Protein 5FC2 (pdb70)

B-factor: mean 27.81, std 15.63, range [8.51, 112.0]

Sequence (489 aa):
DKIEVGRLDLHRIQRDYIDLVPKHWHVISLSLSDGGHDLCITRLQAGQAPFVLRLPLERASSRVFDFHTGRAELLEIIKEINRTCHDSRDMAAKGEREKWWAEREALDQRLKELLMNIEHVWLGGFRGVFSQHGRRPELLEKFRAMFEGVLDKHLPSRRTKVVLDGNVLELFIGLGDATKSGADFDEELTDLLYFVVDILQFHGERNAYDEIDFDSMVVETMDALMAYHAEANAAPESDSHAHTILVLDKQLHVFPWESLPCLQGLAVSRIPSLACLRKLLLDRRRSSSEDPRSAGHHAPLSGGTYILNPSSDLLSTQKTFESLFSTHLHSPNSWTRIISRPPTEPEFLSALTHSPILLYFGHGSGAQYIRSRNIRHLDHCRATVLLMGCSSAALPSGPVWNYMLAGAPAVVGTLWDVTDRDIDRFAGGVLEGWGVLPEGCMGKKAGRNGLSLVQAVAKARDRCRFRYVTAAAAVVYGIPVYVDVDGKS

InterPro domains:
  IPR005314 Peptidase C50, separase [PTHR12792] (1136-2215)
  IPR030397 SEPARIN core domain [PS51700] (2021-2121)

Organism: Chaetomium thermophilum (strain DSM 1495 / CBS 144.50 / IMI 039719) (NCBI:txid759272)

Radius of gyration: 23.94 Å; Cα contacts (8 Å, |Δi|>4): 973; chains: 2; bounding box: 62×52×63 Å

Secondary structure (DSSP, 8-state):
---PPB-/-HHHHHHHHTGGGS-TTEEEEEEEE-TTS-EEEEEEE-TTSPPEEEEEETTTTTT----HHHHHHHHHHHHHHHHHHHHTHHHH-SSSHHHHHHHHHHHHHHHHHHHHHHIIIIIIGGGGGGG--PPP-HHHHHHHHHHHHHHHHHH-GGG--PPPPPHHHHHHHHTT--TTSTT---HHHHHHHHHHHHHHHHHTT----GGG--HHHHHHHHHHHHHHHHHHHTTS-------EEEEEE-GGGTTS-GGGSGGGTTS-EEE-S-HHHHHHHHHTPPPP----GGGGSEEEESTT-EEEE-TTS--HHHHHHHHHHHIIIIIHHH--EEEESSPPPHHHHHHHHHH-SEEEEESSTTSTTTS-HHHHHH-S----EEEEESTTTT----SHHHHHHHHT-SEEEEESS--BHHHHHHHHHHHHHHHTSS-TTS-----------HHHHHHHHGGGSS-TTTTGGGEEEEE--EEEETT---

GO terms:
  GO:0005515 protein binding (F, IPI)

Solvent-accessible surface area: 21264 Å² total

Nearest PDB structures (foldseek):
  5fc2-assembly1_B  TM=1.002E+00  e=4.567E-97  Thermochaetoides thermophila DSM 1495
  5fc3-assembly1_B  TM=9.802E-01  e=2.472E-85  Thermochaetoides thermophila DSM 1495
  5fby-assembly1_A  TM=9.783E-01  e=5.605E-85  Thermochaetoides thermophila DSM 1495
  5u1s-assembly1_A  TM=8.889E-01  e=3.827E-37  Saccharomyces cerevisiae S288C
  5u1t-assembly1_A  TM=8.860E-01  e=6.976E-37  Saccharomyces cerevisiae S288C

Structure (mmCIF, N/CA/C/O backbone):
data_5FC2
#
_entry.id   5FC2
#
_cell.length_a   56.354
_cell.length_b   85.013
_cell.length_c   119.268
_cell.angle_alpha   90.00
_cell.angle_beta   90.00
_cell.angle_gamma   90.00
#
_symmetry.space_group_name_H-M   'P 21 21 21'
#
loop_
_entity.id
_entity.type
_entity.pdbx_description
1 polymer 'pAMK, peptide containing a phospho-serine'
2 polymer separase
3 water water
#
loop_
_atom_site.group_PDB
_atom_site.id
_atom_site.type_symbol
_atom_site.label_atom_id
_atom_site.label_alt_id
_atom_site.label_comp_id
_atom_site.label_asym_id
_atom_site.label_entity_id
_atom_site.label_seq_id
_atom_site.pdbx_PDB_ins_code
_atom_site.Cartn_x
_atom_site.Cartn_y
_atom_site.Cartn_z
_atom_site.occupancy
_atom_site.B_iso_or_equiv
_atom_site.auth_seq_id
_atom_site.auth_comp_id
_atom_site.auth_asym_id
_atom_site.auth_atom_id
_atom_site.pdbx_PDB_model_num
ATOM 1 N N . ASP A 1 1 ? -29.273 -24.958 7.418 1.00 68.31 1 ASP A N 1
ATOM 2 C CA . ASP A 1 1 ? -30.359 -24.870 8.433 1.00 67.06 1 ASP A CA 1
ATOM 3 C C . ASP A 1 1 ? -30.348 -23.525 9.150 1.00 54.35 1 ASP A C 1
ATOM 4 O O . ASP A 1 1 ? -31.221 -23.252 9.972 1.00 56.26 1 ASP A O 1
ATOM 9 N N . LYS A 1 2 ? -29.359 -22.688 8.852 1.00 39.53 2 LYS A N 1
ATOM 10 C CA . LYS A 1 2 ? -29.420 -21.298 9.280 1.00 39.46 2 LYS A CA 1
ATOM 11 C C . LYS A 1 2 ? -30.678 -20.694 8.687 1.00 39.81 2 LYS A C 1
ATOM 12 O O . LYS A 1 2 ? -31.042 -21.018 7.555 1.00 35.20 2 LYS A O 1
ATOM 28 N N . ILE A 1 4 ? -33.189 -18.492 6.744 1.00 24.56 4 ILE A N 1
ATOM 29 C CA . ILE A 1 4 ? -33.087 -17.698 5.531 1.00 23.02 4 ILE A CA 1
ATOM 30 C C . ILE A 1 4 ? -32.987 -16.231 5.933 1.00 21.75 4 ILE A C 1
ATOM 31 O O . ILE A 1 4 ? -33.708 -15.769 6.821 1.00 28.73 4 ILE A O 1
ATOM 36 N N . GLU A 1 5 ? -32.076 -15.510 5.293 1.00 20.23 5 GLU A N 1
ATOM 37 C CA . GLU A 1 5 ? -31.874 -14.107 5.605 1.00 19.09 5 GLU A CA 1
ATOM 38 C C . GLU A 1 5 ? -32.929 -13.252 4.922 1.00 29.09 5 GLU A C 1
ATOM 39 O O . GLU A 1 5 ? -33.511 -13.647 3.914 1.00 28.04 5 GLU A O 1
ATOM 45 N N . VAL A 1 6 ? -33.153 -12.072 5.484 1.00 24.39 6 VAL A N 1
ATOM 46 C CA . VAL A 1 6 ? -34.209 -11.176 5.042 1.00 28.43 6 VAL A CA 1
ATOM 47 C C . VAL A 1 6 ? -33.640 -10.122 4.096 1.00 19.41 6 VAL A C 1
ATOM 48 O O . VAL A 1 6 ? -32.568 -9.571 4.335 1.00 19.49 6 VAL A O 1
ATOM 52 N N . GLY A 1 7 ? -34.330 -9.841 3.085 1.00 19.99 7 GLY A N 1
ATOM 53 C CA . GLY A 1 7 ? -33.879 -8.937 2.044 1.00 18.18 7 GLY A CA 1
ATOM 54 C C . GLY A 1 7 ? -33.787 -7.564 2.452 1.00 23.20 7 GLY A C 1
ATOM 55 O O . GLY A 1 7 ? -34.601 -7.121 3.238 1.00 20.66 7 GLY A O 1
ATOM 56 N N . ARG A 1 8 ? -32.762 -6.937 1.960 1.00 25.06 8 ARG A N 1
ATOM 57 C CA . ARG A 1 8 ? -32.323 -5.505 2.081 1.00 37.01 8 ARG A CA 1
ATOM 58 C C . ARG A 1 8 ? -33.257 -4.451 1.545 1.00 44.98 8 ARG A C 1
ATOM 59 O O . ARG A 1 8 ? -33.391 -3.347 1.955 1.00 50.50 8 ARG A O 1
ATOM 68 N N . LEU B 2 14 ? -2.422 17.234 -24.914 1.00 90.01 1697 LEU B N 1
ATOM 69 C CA . LEU B 2 14 ? -2.807 18.599 -24.576 1.00 87.40 1697 LEU B CA 1
ATOM 70 C C . LEU B 2 14 ? -3.934 18.607 -23.552 1.00 80.71 1697 LEU B C 1
ATOM 71 O O . LEU B 2 14 ? -3.856 19.301 -22.539 1.00 77.24 1697 LEU B O 1
ATOM 76 N N . ASP B 2 15 ? -4.986 17.839 -23.819 1.00 77.02 1698 ASP B N 1
ATOM 77 C CA . ASP B 2 15 ? -6.077 17.702 -22.863 1.00 72.52 1698 ASP B CA 1
ATOM 78 C C . ASP B 2 15 ? -5.655 16.777 -21.731 1.00 58.54 1698 ASP B C 1
ATOM 79 O O . ASP B 2 15 ? -6.036 16.989 -20.582 1.00 62.59 1698 ASP B O 1
ATOM 84 N N . LEU B 2 16 ? -4.863 15.757 -22.048 1.00 40.31 1699 LEU B N 1
ATOM 85 C CA . LEU B 2 16 ? -4.301 14.911 -21.006 1.00 39.23 1699 LEU B CA 1
ATOM 86 C C . LEU B 2 16 ? -3.264 15.727 -20.231 1.00 37.85 1699 LEU B C 1
ATOM 87 O O . LEU B 2 16 ? -3.066 15.528 -19.032 1.00 26.65 1699 LEU B O 1
ATOM 92 N N . HIS B 2 17 ? -2.620 16.667 -20.916 1.00 38.09 1700 HIS B N 1
ATOM 93 C CA . HIS B 2 17 ? -1.697 17.584 -20.255 1.00 39.63 1700 HIS B CA 1
ATOM 94 C C . HIS B 2 17 ? -2.444 18.522 -19.310 1.00 34.15 1700 HIS B C 1
ATOM 95 O O . HIS B 2 17 ? -1.987 18.785 -18.199 1.00 30.20 1700 HIS B O 1
ATOM 102 N N . ARG B 2 18 ? -3.592 19.025 -19.754 1.00 34.01 1701 ARG B N 1
ATOM 103 C CA . ARG B 2 18 ? -4.392 19.932 -18.936 1.00 31.65 1701 ARG B CA 1
ATOM 104 C C . ARG B 2 18 ? -5.044 19.195 -17.767 1.00 31.05 1701 ARG B C 1
ATOM 105 O O . ARG B 2 18 ? -5.154 19.734 -16.664 1.00 29.16 1701 ARG B O 1
ATOM 113 N N . ILE B 2 19 ? -5.477 17.962 -18.016 1.00 27.64 1702 ILE B N 1
ATOM 114 C CA . ILE B 2 19 ? -6.042 17.118 -16.968 1.00 27.34 1702 ILE B CA 1
ATOM 115 C C . ILE B 2 19 ? -4.999 16.841 -15.891 1.00 27.04 1702 ILE B C 1
ATOM 116 O O . ILE B 2 19 ? -5.300 16.879 -14.695 1.00 19.92 1702 ILE B O 1
ATOM 121 N N . GLN B 2 20 ? -3.775 16.559 -16.325 1.00 22.08 1703 GLN B N 1
ATOM 122 C CA . GLN B 2 20 ? -2.684 16.272 -15.403 1.00 22.16 1703 GLN B CA 1
ATOM 123 C C . GLN B 2 20 ? -2.380 17.482 -14.533 1.00 23.09 1703 GLN B C 1
ATOM 124 O O . GLN B 2 20 ? -2.249 17.369 -13.316 1.00 23.58 1703 GLN B O 1
ATOM 130 N N . ARG B 2 21 ? -2.267 18.642 -15.171 1.00 23.84 1704 ARG B N 1
ATOM 131 C CA . ARG B 2 21 ? -1.871 19.862 -14.483 1.00 28.39 1704 ARG B CA 1
ATOM 132 C C . ARG B 2 21 ? -2.948 20.389 -13.539 1.00 30.15 1704 ARG B C 1
ATOM 133 O O . ARG B 2 21 ? -2.660 20.753 -12.397 1.00 26.13 1704 ARG B O 1
ATOM 141 N N . ASP B 2 22 ? -4.185 20.437 -14.020 1.00 25.19 1705 ASP B N 1
ATOM 142 C CA . ASP B 2 22 ? -5.252 21.129 -13.305 1.00 29.43 1705 ASP B CA 1
ATOM 143 C C . ASP B 2 22 ? -5.999 20.245 -12.298 1.00 21.22 1705 ASP B C 1
ATOM 144 O O . ASP B 2 22 ? -6.682 20.762 -11.413 1.00 23.35 1705 ASP B O 1
ATOM 149 N N . TYR B 2 23 ? -5.871 18.927 -12.426 1.00 19.33 1706 TYR B N 1
ATOM 150 C CA . TYR B 2 23 ? -6.585 18.001 -11.547 1.00 20.87 1706 TYR B CA 1
ATOM 151 C C . TYR B 2 23 ? -5.649 17.033 -10.833 1.00 19.86 1706 TYR B C 1
ATOM 152 O O . TYR B 2 23 ? -5.583 17.015 -9.603 1.00 22.73 1706 TYR B O 1
ATOM 161 N N . ILE B 2 24 ? -4.928 16.231 -11.608 1.00 20.80 1707 ILE B N 1
ATOM 162 C CA . ILE B 2 24 ? -4.175 15.109 -11.059 1.00 19.97 1707 ILE B CA 1
ATOM 163 C C . ILE B 2 24 ? -3.023 15.562 -10.164 1.00 20.41 1707 ILE B C 1
ATOM 164 O O . ILE B 2 24 ? -2.770 14.957 -9.123 1.00 17.46 1707 ILE B O 1
ATOM 169 N N . ASP B 2 25 ? -2.331 16.627 -10.549 1.00 19.53 1708 ASP B N 1
ATOM 170 C CA . ASP B 2 25 ? -1.192 17.088 -9.766 1.00 26.34 1708 ASP B CA 1
ATOM 171 C C . ASP B 2 25 ? -1.616 17.745 -8.446 1.00 24.87 1708 ASP B C 1
ATOM 172 O O . ASP B 2 25 ? -0.765 18.168 -7.669 1.00 23.16 1708 ASP B O 1
ATOM 177 N N . LEU B 2 26 ? -2.922 17.816 -8.191 1.00 18.17 1709 LEU B N 1
ATOM 178 C CA . LEU B 2 26 ? -3.429 18.258 -6.890 1.00 22.90 1709 LEU B CA 1
ATOM 179 C C . LEU B 2 26 ? -3.845 17.068 -6.019 1.00 24.41 1709 LEU B C 1
ATOM 180 O O . LEU B 2 26 ? -4.187 17.231 -4.846 1.00 22.46 1709 LEU B O 1
ATOM 185 N N . VAL B 2 27 ? -3.814 15.872 -6.596 1.00 18.10 1710 VAL B N 1
ATOM 186 C CA . VAL B 2 27 ? -4.171 14.654 -5.877 1.00 19.07 1710 VAL B CA 1
ATOM 187 C C . VAL B 2 27 ? -2.976 14.152 -5.064 1.00 20.42 1710 VAL B C 1
ATOM 188 O O . VAL B 2 27 ? -1.855 14.164 -5.569 1.00 19.16 1710 VAL B O 1
ATOM 192 N N . PRO B 2 28 ? -3.207 13.706 -3.811 1.00 19.14 1711 PRO B N 1
ATOM 193 C CA . PRO B 2 28 ? -2.116 13.152 -2.994 1.00 20.09 1711 PRO B CA 1
ATOM 194 C C . PRO B 2 28 ? -1.256 12.147 -3.765 1.00 20.90 1711 PRO B C 1
ATOM 195 O O . PRO B 2 28 ? -1.795 11.264 -4.426 1.00 18.66 1711 PRO B O 1
ATOM 199 N N . LYS B 2 29 ? 0.064 12.291 -3.680 1.00 19.55 1712 LYS B N 1
ATOM 200 C CA . LYS B 2 29 ? 0.969 11.587 -4.584 1.00 21.34 1712 LYS B CA 1
ATOM 201 C C . LYS B 2 29 ? 0.998 10.070 -4.394 1.00 20.13 1712 LYS B C 1
ATOM 202 O O . LYS B 2 29 ? 1.434 9.349 -5.289 1.00 24.38 1712 LYS B O 1
ATOM 208 N N . HIS B 2 30 ? 0.538 9.580 -3.245 1.00 20.56 1713 HIS B N 1
ATOM 209 C CA . HIS B 2 30 ? 0.513 8.136 -3.010 1.00 22.54 1713 HIS B CA 1
ATOM 210 C C . HIS B 2 30 ? -0.848 7.532 -3.368 1.00 27.84 1713 HIS B C 1
ATOM 211 O O . HIS B 2 30 ? -1.095 6.350 -3.127 1.00 24.39 1713 HIS B O 1
ATOM 218 N N . TRP B 2 31 ? -1.721 8.344 -3.957 1.00 21.56 1714 TRP B N 1
ATOM 219 C CA . TRP B 2 31 ? -2.938 7.831 -4.574 1.00 16.85 1714 TRP B CA 1
ATOM 220 C C . TRP B 2 31 ? -2.730 7.785 -6.070 1.00 19.41 1714 TRP B C 1
ATOM 221 O O . TRP B 2 31 ? -1.872 8.487 -6.595 1.00 22.85 1714 TRP B O 1
ATOM 232 N N . HIS B 2 32 ? -3.516 6.977 -6.767 1.00 13.85 1715 HIS B N 1
ATOM 233 C CA . HIS B 2 32 ? -3.604 7.147 -8.207 1.00 21.16 1715 HIS B CA 1
ATOM 234 C C . HIS B 2 32 ? -5.039 6.987 -8.672 1.00 17.95 1715 HIS B C 1
ATOM 235 O O . HIS B 2 32 ? -5.884 6.399 -7.984 1.00 17.06 1715 HIS B O 1
ATOM 242 N N . VAL B 2 33 ? -5.304 7.579 -9.830 1.00 14.36 1716 VAL B N 1
ATOM 243 C CA . VAL B 2 33 ? -6.625 7.604 -10.419 1.00 14.80 1716 VAL B CA 1
ATOM 244 C C . VAL B 2 33 ? -6.604 6.722 -11.651 1.00 18.48 1716 VAL B C 1
ATOM 245 O O . VAL B 2 33 ? -5.697 6.836 -12.477 1.00 19.03 1716 VAL B O 1
ATOM 249 N N . ILE B 2 34 ? -7.579 5.825 -11.758 1.00 13.57 1717 ILE B N 1
ATOM 250 C CA . ILE B 2 34 ? -7.670 4.939 -12.912 1.00 16.97 1717 ILE B CA 1
ATOM 251 C C . ILE B 2 34 ? -9.001 5.150 -13.618 1.00 16.35 1717 ILE B C 1
ATOM 252 O O . ILE B 2 34 ? -10.071 4.985 -13.034 1.00 18.40 1717 ILE B O 1
ATOM 257 N N . SER B 2 35 ? -8.910 5.535 -14.885 1.00 13.62 1718 SER B N 1
ATOM 258 C CA . SER B 2 35 ? -10.077 5.734 -15.723 1.00 15.46 1718 SER B CA 1
ATOM 259 C C . SER B 2 35 ? -10.294 4.492 -16.576 1.00 18.87 1718 SER B C 1
ATOM 260 O O . SER B 2 35 ? -9.380 4.049 -17.270 1.00 15.78 1718 SER B O 1
ATOM 263 N N . LEU B 2 36 ? -11.495 3.923 -16.494 1.00 10.61 1719 LEU B N 1
ATOM 264 C CA . LEU B 2 36 ? -11.877 2.765 -17.305 1.00 14.67 1719 LEU B CA 1
ATOM 265 C C . LEU B 2 36 ? -13.002 3.146 -18.252 1.00 14.01 1719 LEU B C 1
ATOM 266 O O . LEU B 2 36 ? -14.041 3.656 -17.820 1.00 14.60 1719 LEU B O 1
ATOM 271 N N . SER B 2 37 ? -12.795 2.895 -19.542 1.00 13.51 1720 SER B N 1
ATOM 272 C CA . SER B 2 37 ? -13.820 3.144 -20.544 1.00 17.02 1720 SER B CA 1
ATOM 273 C C . SER B 2 37 ? -13.702 2.132 -21.673 1.00 18.32 1720 SER B C 1
ATOM 274 O O . SER B 2 37 ? -12.752 1.348 -21.719 1.00 16.49 1720 SER B O 1
ATOM 277 N N . LEU B 2 38 ? -14.678 2.154 -22.575 1.00 16.48 1721 LEU B N 1
ATOM 278 C CA . LEU B 2 38 ? -14.686 1.276 -23.738 1.00 22.67 1721 LEU B CA 1
ATOM 279 C C . LEU B 2 38 ? -14.466 2.043 -25.027 1.00 20.86 1721 LEU B C 1
ATOM 280 O O . LEU B 2 38 ? -14.891 3.188 -25.165 1.00 24.11 1721 LEU B O 1
ATOM 285 N N . SER B 2 39 ? -13.806 1.393 -25.977 1.00 20.46 1722 SER B N 1
ATOM 286 C CA . SER B 2 39 ? -13.702 1.922 -27.326 1.00 23.41 1722 SER B CA 1
ATOM 287 C C . SER B 2 39 ? -15.070 1.832 -28.006 1.00 30.56 1722 SER B C 1
ATOM 288 O O . SER B 2 39 ? -15.962 1.139 -27.514 1.00 27.09 1722 SER B O 1
ATOM 291 N N . ASP B 2 40 ? -15.216 2.520 -29.136 1.00 33.69 1723 ASP B N 1
ATOM 292 C CA . ASP B 2 40 ? -16.508 2.676 -29.816 1.00 42.30 1723 ASP B CA 1
ATOM 293 C C . ASP B 2 40 ? -17.339 1.399 -29.931 1.00 45.33 1723 ASP B C 1
ATOM 294 O O . ASP B 2 40 ? -18.520 1.393 -29.581 1.00 60.98 1723 ASP B O 1
ATOM 299 N N . GLY B 2 41 ? -16.736 0.322 -30.420 1.00 35.14 1724 GLY B N 1
ATOM 300 C CA . GLY B 2 41 ? -17.472 -0.915 -30.626 1.00 37.21 1724 GLY B CA 1
ATOM 301 C C . GLY B 2 41 ? -17.554 -1.786 -29.386 1.00 37.93 1724 GLY B C 1
ATOM 302 O O . GLY B 2 41 ? -18.159 -2.861 -29.410 1.00 32.27 1724 GLY B O 1
ATOM 303 N N . GLY B 2 42 ? -16.954 -1.320 -28.296 1.00 28.63 1725 GLY B N 1
ATOM 304 C CA . GLY B 2 42 ? -16.842 -2.119 -27.092 1.00 26.35 1725 GLY B CA 1
ATOM 305 C C . GLY B 2 42 ? -15.778 -3.187 -27.249 1.00 28.97 1725 GLY B C 1
ATOM 306 O O . GLY B 2 42 ? -15.728 -4.143 -26.475 1.00 26.87 1725 GLY B O 1
ATOM 307 N N . HIS B 2 43 ? -14.918 -3.021 -28.251 1.00 21.05 1726 HIS B N 1
ATOM 308 C CA . HIS B 2 43 ? -13.909 -4.026 -28.566 1.00 19.27 1726 HIS B CA 1
ATOM 309 C C . HIS B 2 43 ? -12.694 -3.946 -27.650 1.00 18.22 1726 HIS B C 1
ATOM 310 O O . HIS B 2 43 ? -11.989 -4.941 -27.461 1.00 23.32 1726 HIS B O 1
ATOM 317 N N . ASP B 2 44 ? -12.453 -2.767 -27.085 1.00 18.63 1727 ASP B N 1
ATOM 318 C CA . ASP B 2 44 ? -11.267 -2.549 -26.265 1.00 16.69 1727 ASP B CA 1
ATOM 319 C C . ASP B 2 44 ? -11.585 -1.925 -24.920 1.00 17.79 1727 ASP B C 1
ATOM 320 O O . ASP B 2 44 ? -12.442 -1.048 -24.812 1.00 19.43 1727 ASP B O 1
ATOM 325 N N . LEU B 2 45 ? -10.873 -2.389 -23.901 1.00 16.39 1728 LEU B N 1
ATOM 326 C CA . LEU B 2 45 ? -10.893 -1.753 -22.597 1.00 15.46 1728 LEU B CA 1
ATOM 327 C C . LEU B 2 45 ? -9.793 -0.705 -22.546 1.00 19.24 1728 LEU B C 1
ATOM 328 O O . LEU B 2 45 ? -8.605 -1.029 -22.625 1.00 19.01 1728 LEU B O 1
ATOM 333 N N . CYS B 2 46 ? -10.197 0.553 -22.427 1.00 16.42 1729 CYS B N 1
ATOM 334 C CA . CYS B 2 46 ? -9.254 1.653 -22.319 1.00 16.62 1729 CYS B CA 1
ATOM 335 C C . CYS B 2 46 ? -8.977 1.947 -20.854 1.00 18.72 1729 CYS B C 1
ATOM 336 O O . CYS B 2 46 ? -9.891 2.280 -20.100 1.00 15.64 1729 CYS B O 1
ATOM 339 N N . ILE B 2 47 ? -7.716 1.804 -20.463 1.00 17.38 1730 ILE B N 1
ATOM 340 C CA . ILE B 2 47 ? -7.295 2.078 -19.093 1.00 14.81 1730 ILE B CA 1
ATOM 341 C C . ILE B 2 47 ? -6.284 3.213 -19.086 1.00 18.98 1730 ILE B C 1
ATOM 342 O O . ILE B 2 47 ? -5.253 3.142 -19.753 1.00 17.14 1730 ILE B O 1
ATOM 347 N N . THR B 2 48 ? -6.587 4.262 -18.332 1.00 14.46 1731 THR B N 1
ATOM 348 C CA . THR B 2 48 ? -5.651 5.357 -18.135 1.00 14.65 1731 THR B CA 1
ATOM 349 C C . THR B 2 48 ? -5.377 5.507 -16.648 1.00 16.33 1731 THR B C 1
ATOM 350 O O . THR B 2 48 ? -6.297 5.740 -15.867 1.00 13.94 1731 THR B O 1
ATOM 354 N N . ARG B 2 49 ? -4.114 5.342 -16.268 1.00 13.73 1732 ARG B N 1
ATOM 355 C CA . ARG B 2 49 ? -3.694 5.545 -14.885 1.00 14.80 1732 ARG B CA 1
ATOM 356 C C . ARG B 2 49 ? -2.999 6.892 -14.747 1.00 15.98 1732 ARG B C 1
ATOM 357 O O . ARG B 2 49 ? -2.028 7.186 -15.452 1.00 16.26 1732 ARG B O 1
ATOM 365 N N . LEU B 2 50 ? -3.511 7.699 -13.825 1.00 16.63 1733 LEU B N 1
ATOM 366 C CA . LEU B 2 50 ? -3.007 9.039 -13.588 1.00 17.92 1733 LEU B CA 1
ATOM 367 C C . LEU B 2 50 ? -2.523 9.155 -12.148 1.00 16.65 1733 LEU B C 1
ATOM 368 O O . LEU B 2 50 ? -3.133 8.604 -11.232 1.00 15.67 1733 LEU B O 1
ATOM 373 N N . GLN B 2 51 ? -1.416 9.861 -11.959 1.00 13.61 1734 GLN B N 1
ATOM 374 C CA . GLN B 2 51 ? -0.837 10.034 -10.640 1.00 16.83 1734 GLN B CA 1
ATOM 375 C C . GLN B 2 51 ? -0.023 11.323 -10.612 1.00 16.61 1734 GLN B C 1
ATOM 376 O O . GLN B 2 51 ? 0.688 11.632 -11.566 1.00 17.36 1734 GLN B O 1
ATOM 382 N N . ALA B 2 52 ? -0.135 12.073 -9.520 1.00 16.35 1735 ALA B N 1
ATOM 383 C CA . ALA B 2 52 ? 0.582 13.338 -9.390 1.00 16.45 1735 ALA B CA 1
ATOM 384 C C . ALA B 2 52 ? 2.076 13.134 -9.606 1.00 19.34 1735 ALA B C 1
ATOM 385 O O . ALA B 2 52 ? 2.675 12.225 -9.032 1.00 23.44 1735 ALA B O 1
ATOM 387 N N . GLY B 2 53 ? 2.664 13.972 -10.453 1.00 21.70 1736 GLY B N 1
ATOM 388 C CA . GLY B 2 53 ? 4.093 13.944 -10.704 1.00 26.60 1736 GLY B CA 1
ATOM 389 C C . GLY B 2 53 ? 4.565 12.762 -11.535 1.00 29.92 1736 GLY B C 1
ATOM 390 O O . GLY B 2 53 ? 5.768 12.532 -11.653 1.00 31.86 1736 GLY B O 1
ATOM 391 N N . GLN B 2 54 ? 3.624 12.017 -12.110 1.00 25.58 1737 GLN B N 1
ATOM 392 C CA . GLN B 2 54 ? 3.946 10.841 -12.916 1.00 28.49 1737 GLN B CA 1
ATOM 393 C C . GLN B 2 54 ? 3.393 10.976 -14.323 1.00 22.92 1737 GLN B C 1
ATOM 394 O O . GLN B 2 54 ? 2.347 11.590 -14.536 1.00 23.33 1737 GLN B O 1
ATOM 400 N N . ALA B 2 55 ? 4.093 10.390 -15.285 1.00 28.69 1738 ALA B N 1
ATOM 401 C CA . ALA B 2 55 ? 3.565 10.294 -16.632 1.00 26.16 1738 ALA B CA 1
ATOM 402 C C . ALA B 2 55 ? 2.375 9.326 -16.622 1.00 19.38 1738 ALA B C 1
ATOM 403 O O . ALA B 2 55 ? 2.419 8.306 -15.938 1.00 30.20 1738 ALA B O 1
ATOM 405 N N . PRO B 2 56 ? 1.299 9.657 -17.352 1.00 24.76 1739 PRO B N 1
ATOM 406 C CA . PRO B 2 56 ? 0.147 8.749 -17.479 1.00 26.78 1739 PRO B CA 1
ATOM 407 C C . PRO B 2 56 ? 0.456 7.394 -18.135 1.00 34.24 1739 PRO B C 1
ATOM 408 O O . PRO B 2 56 ? 1.167 7.371 -19.142 1.00 35.53 1739 PRO B O 1
ATOM 412 N N . PHE B 2 57 ? -0.052 6.298 -17.561 1.00 32.25 1740 PHE B N 1
ATOM 413 C CA . PHE B 2 57 ? -0.198 5.028 -18.283 1.00 30.68 1740 PHE B CA 1
ATOM 414 C C . PHE B 2 57 ? -1.405 5.152 -19.201 1.00 23.91 1740 PHE B C 1
ATOM 415 O O . PHE B 2 57 ? -2.497 5.421 -18.716 1.00 17.04 1740 PHE B O 1
ATOM 423 N N . VAL B 2 58 ? -1.239 4.918 -20.497 1.00 21.19 1741 VAL B N 1
ATOM 424 C CA . VAL B 2 58 ? -2.384 4.856 -21.400 1.00 22.89 1741 VAL B CA 1
ATOM 425 C C . VAL B 2 58 ? -2.402 3.498 -22.085 1.00 18.74 1741 VAL B C 1
ATOM 426 O O . VAL B 2 58 ? -1.476 3.163 -22.822 1.00 20.84 1741 VAL B O 1
ATOM 430 N N . LEU B 2 59 ? -3.460 2.729 -21.832 1.00 16.87 1742 LEU B N 1
ATOM 431 C CA . LEU B 2 59 ? -3.612 1.388 -22.393 1.00 16.15 1742 LEU B CA 1
ATOM 432 C C . LEU B 2 59 ? -4.928 1.237 -23.151 1.00 20.65 1742 LEU B C 1
ATOM 433 O O . LEU B 2 59 ? -5.964 1.764 -22.743 1.00 18.24 1742 LEU B O 1
ATOM 438 N N . ARG B 2 60 ? -4.878 0.500 -24.253 1.00 17.74 1743 ARG B N 1
ATOM 439 C CA . ARG B 2 60 ? -6.083 0.108 -24.970 1.00 16.42 1743 ARG B CA 1
ATOM 440 C C . ARG B 2 60 ? -5.998 -1.389 -25.225 1.00 18.63 1743 ARG B C 1
ATOM 441 O O . ARG B 2 60 ? -5.213 -1.836 -26.055 1.00 19.87 1743 ARG B O 1
ATOM 449 N N . LEU B 2 61 ? -6.800 -2.155 -24.492 1.00 16.78 1744 LEU B N 1
ATOM 450 C CA . LEU B 2 61 ? -6.682 -3.608 -24.468 1.00 18.40 1744 LEU B CA 1
ATOM 451 C C . LEU B 2 61 ? -7.793 -4.285 -25.256 1.00 17.37 1744 LEU B C 1
ATOM 452 O O . LEU B 2 61 ? -8.942 -4.296 -24.810 1.00 17.45 1744 LEU B O 1
ATOM 457 N N . PRO B 2 62 ? -7.461 -4.852 -26.429 1.00 17.88 1745 PRO B N 1
ATOM 458 C CA . PRO B 2 62 ? -8.484 -5.611 -27.155 1.00 21.35 1745 PRO B CA 1
ATOM 459 C C . PRO B 2 62 ? -8.906 -6.828 -26.343 1.00 23.16 1745 PRO B C 1
ATOM 460 O O . PRO B 2 62 ? -8.070 -7.666 -26.012 1.00 21.21 1745 PRO B O 1
ATOM 464 N N . LEU B 2 63 ? -10.190 -6.909 -26.018 1.00 18.88 1746 LEU B N 1
ATOM 465 C CA . LEU B 2 63 ? -10.690 -7.947 -25.128 1.00 26.48 1746 LEU B CA 1
ATOM 466 C C . LEU B 2 63 ? -10.473 -9.354 -25.679 1.00 21.31 1746 LEU B C 1
ATOM 467 O O . LEU B 2 63 ? -10.323 -10.303 -24.910 1.00 28.39 1746 LEU B O 1
ATOM 472 N N . GLU B 2 64 ? -10.441 -9.482 -27.002 1.00 21.92 1747 GLU B N 1
ATOM 473 C CA . GLU B 2 64 ? -10.343 -10.792 -27.647 1.00 28.03 1747 GLU B CA 1
ATOM 474 C C . GLU B 2 64 ? -8.959 -11.059 -28.231 1.00 26.37 1747 GLU B C 1
ATOM 475 O O . GLU B 2 64 ? -8.809 -11.905 -29.112 1.00 26.56 1747 GLU B O 1
ATOM 481 N N . ARG B 2 65 ? -7.949 -10.350 -27.736 1.00 23.78 1748 ARG B N 1
ATOM 482 C CA . ARG B 2 65 ? -6.609 -10.443 -28.313 1.00 23.85 1748 ARG B CA 1
ATOM 483 C C . ARG B 2 65 ? -6.031 -11.859 -28.250 1.00 31.45 1748 ARG B C 1
ATOM 484 O O . ARG B 2 65 ? -5.179 -12.223 -29.062 1.00 29.69 1748 ARG B O 1
ATOM 492 N N . ALA B 2 66 ? -6.502 -12.659 -27.298 1.00 34.12 1749 ALA B N 1
ATOM 493 C CA . ALA B 2 66 ? -5.992 -14.016 -27.122 1.00 35.09 1749 ALA B CA 1
ATOM 494 C C . ALA B 2 66 ? -6.380 -14.931 -28.284 1.00 39.80 1749 ALA B C 1
ATOM 495 O O . ALA B 2 66 ? -5.642 -15.859 -28.622 1.00 40.21 1749 ALA B O 1
ATOM 497 N N . SER B 2 67 ? -7.534 -14.664 -28.892 1.00 37.65 1750 SER B N 1
ATOM 498 C CA . SER B 2 67 ? -8.056 -15.494 -29.980 1.00 42.37 1750 SER B CA 1
ATOM 499 C C . SER B 2 67 ? -7.076 -15.627 -31.132 1.00 50.85 1750 SER B C 1
ATOM 500 O O . SER B 2 67 ? -6.803 -16.729 -31.605 1.00 56.90 1750 SER B O 1
ATOM 503 N N . SER B 2 68 ? -6.556 -14.495 -31.588 1.00 53.13 1751 SER B N 1
ATOM 504 C CA . SER B 2 68 ? -5.645 -14.488 -32.728 1.00 62.47 1751 SER B CA 1
ATOM 505 C C . SER B 2 68 ? -4.216 -14.901 -32.343 1.00 66.47 1751 SER B C 1
ATOM 506 O O . SER B 2 68 ? -3.307 -14.888 -33.182 1.00 69.35 1751 SER B O 1
ATOM 509 N N . ARG B 2 69 ? -4.018 -15.230 -31.064 1.00 58.54 1752 ARG B N 1
ATOM 510 C CA . ARG B 2 69 ? -2.738 -15.741 -30.556 1.00 51.85 1752 ARG B CA 1
ATOM 511 C C . ARG B 2 69 ? -2.763 -17.251 -30.365 1.00 56.01 1752 ARG B C 1
ATOM 512 O O . ARG B 2 69 ? -1.721 -17.878 -30.311 1.00 63.74 1752 ARG B O 1
ATOM 520 N N . VAL B 2 78 ? -12.248 -17.088 -24.546 1.00 48.14 1761 VAL B N 1
ATOM 521 C CA . VAL B 2 78 ? -12.380 -15.688 -24.932 1.00 47.74 1761 VAL B CA 1
ATOM 522 C C . VAL B 2 78 ? -13.849 -15.311 -25.091 1.00 45.40 1761 VAL B C 1
ATOM 523 O O . VAL B 2 78 ? -14.626 -16.028 -25.727 1.00 43.51 1761 VAL B O 1
ATOM 527 N N . PHE B 2 79 ? -14.211 -14.174 -24.507 1.00 44.47 1762 PHE B N 1
ATOM 528 C CA . PHE B 2 79 ? -15.577 -13.667 -24.550 1.00 34.99 1762 PHE B CA 1
ATOM 529 C C . PHE B 2 79 ? -15.537 -12.150 -24.643 1.00 23.80 1762 PHE B C 1
ATOM 530 O O . PHE B 2 79 ? -14.668 -11.510 -24.049 1.00 24.93 1762 PHE B O 1
ATOM 538 N N . ASP B 2 80 ? -16.466 -11.580 -25.404 1.00 26.13 1763 ASP B N 1
ATOM 539 C CA . ASP B 2 80 ? -16.464 -10.143 -25.660 1.00 28.83 1763 ASP B CA 1
ATOM 540 C C . ASP B 2 80 ? -17.220 -9.392 -24.570 1.00 27.61 1763 ASP B C 1
ATOM 541 O O . ASP B 2 80 ? -17.794 -10.007 -23.668 1.00 21.65 1763 ASP B O 1
ATOM 546 N N . PHE B 2 81 ? -17.216 -8.064 -24.658 1.00 22.12 1764 PHE B N 1
ATOM 547 C CA . PHE B 2 81 ? -17.834 -7.231 -23.633 1.00 22.41 1764 PHE B CA 1
ATOM 548 C C . PHE B 2 81 ? -19.323 -7.521 -23.469 1.00 24.87 1764 PHE B C 1
ATOM 549 O O . PHE B 2 81 ? -19.814 -7.647 -22.349 1.00 23.07 1764 PHE B O 1
ATOM 557 N N . HIS B 2 82 ? -20.034 -7.617 -24.589 1.00 24.11 1765 HIS B N 1
ATOM 558 C CA . HIS B 2 82 ? -21.471 -7.876 -24.576 1.00 31.70 1765 HIS B CA 1
ATOM 559 C C . HIS B 2 82 ? -21.790 -9.174 -23.848 1.00 28.67 1765 HIS B C 1
ATOM 560 O O . HIS B 2 82 ? -22.746 -9.249 -23.078 1.00 28.55 1765 HIS B O 1
ATOM 567 N N . THR B 2 83 ? -20.973 -10.192 -24.094 1.00 23.43 1766 THR B N 1
ATOM 568 C CA . THR B 2 83 ? -21.146 -11.490 -23.456 1.00 25.76 1766 THR B CA 1
ATOM 569 C C . THR B 2 83 ? -20.922 -11.367 -21.951 1.00 22.91 1766 THR B C 1
ATOM 570 O O . THR B 2 83 ? -21.713 -11.870 -21.150 1.00 21.09 1766 THR B O 1
ATOM 574 N N . GLY B 2 84 ? -19.844 -10.685 -21.576 1.00 18.90 1767 GLY B N 1
ATOM 575 C CA . GLY B 2 84 ? -19.504 -10.495 -20.177 1.00 17.72 1767 GLY B CA 1
ATOM 576 C C . GLY B 2 84 ? -20.560 -9.716 -19.413 1.00 22.70 1767 GLY B C 1
ATOM 577 O O . GLY B 2 84 ? -20.963 -10.114 -18.318 1.00 19.11 1767 GLY B O 1
ATOM 578 N N . ARG B 2 85 ? -21.021 -8.610 -19.989 1.00 17.96 1768 ARG B N 1
ATOM 579 C CA . ARG B 2 85 ? -22.007 -7.773 -19.316 1.00 20.44 1768 ARG B CA 1
ATOM 580 C C . ARG B 2 85 ? -23.342 -8.502 -19.199 1.00 18.77 1768 ARG B C 1
ATOM 581 O O . ARG B 2 85 ? -24.017 -8.389 -18.184 1.00 21.02 1768 ARG B O 1
ATOM 589 N N . ALA B 2 86 ? -23.717 -9.256 -20.229 1.00 19.03 1769 ALA B N 1
ATOM 590 C CA . ALA B 2 86 ? -24.971 -10.004 -20.198 1.00 24.60 1769 ALA B CA 1
ATOM 591 C C . ALA B 2 86 ? -24.940 -11.062 -19.098 1.00 22.65 1769 ALA B C 1
ATOM 592 O O . ALA B 2 86 ? -25.930 -11.271 -18.396 1.00 21.72 1769 ALA B O 1
ATOM 594 N N . GLU B 2 87 ? -23.798 -11.725 -18.954 1.00 21.33 1770 GLU B N 1
ATOM 595 C CA . GLU B 2 87 ? -23.624 -12.727 -17.911 1.00 22.87 1770 GLU B CA 1
ATOM 596 C C . GLU B 2 87 ? -23.746 -12.081 -16.535 1.00 24.36 1770 GLU B C 1
ATOM 597 O O . GLU B 2 87 ? -24.415 -12.613 -15.647 1.00 19.60 1770 GLU B O 1
ATOM 603 N N . LEU B 2 88 ? -23.085 -10.940 -16.363 1.00 15.04 1771 LEU B N 1
ATOM 604 C CA . LEU B 2 88 ? -23.141 -10.202 -15.104 1.00 15.64 1771 LEU B CA 1
ATOM 605 C C . LEU B 2 88 ? -24.575 -9.836 -14.736 1.00 18.66 1771 LEU B C 1
ATOM 606 O O . LEU B 2 88 ? -25.016 -10.062 -13.607 1.00 16.46 1771 LEU B O 1
ATOM 611 N N . LEU B 2 89 ? -25.306 -9.276 -15.695 1.00 14.33 1772 LEU B N 1
ATOM 612 C CA . LEU B 2 89 ? -26.650 -8.785 -15.422 1.00 16.27 1772 LEU B CA 1
ATOM 613 C C . LEU B 2 89 ? -27.619 -9.932 -15.137 1.00 19.55 1772 LEU B C 1
ATOM 614 O O . LEU B 2 89 ? -28.559 -9.776 -14.353 1.00 16.12 1772 LEU B O 1
ATOM 619 N N . GLU B 2 90 ? -27.380 -11.086 -15.751 1.00 19.47 1773 GLU B N 1
ATOM 620 C CA . GLU B 2 90 ? -28.180 -12.276 -15.473 1.00 20.50 1773 GLU B CA 1
ATOM 621 C C . GLU B 2 90 ? -27.948 -12.765 -14.043 1.00 18.54 1773 GLU B C 1
ATOM 622 O O . GLU B 2 90 ? -28.891 -13.117 -13.332 1.00 18.37 1773 GLU B O 1
ATOM 628 N N . ILE B 2 91 ? -26.685 -12.801 -13.636 1.00 14.68 1774 ILE B N 1
ATOM 629 C CA . ILE B 2 91 ? -26.324 -13.189 -12.281 1.00 18.69 1774 ILE B CA 1
ATOM 630 C C . ILE B 2 91 ? -26.958 -12.235 -11.269 1.00 19.67 1774 ILE B C 1
ATOM 631 O O . ILE B 2 91 ? -27.555 -12.667 -10.282 1.00 15.71 1774 ILE B O 1
ATOM 636 N N . ILE B 2 92 ? -26.830 -10.937 -11.516 1.00 15.56 1775 ILE B N 1
ATOM 637 C CA . ILE B 2 92 ? -27.383 -9.939 -10.605 1.00 15.07 1775 ILE B CA 1
ATOM 638 C C . ILE B 2 92 ? -28.900 -10.096 -10.4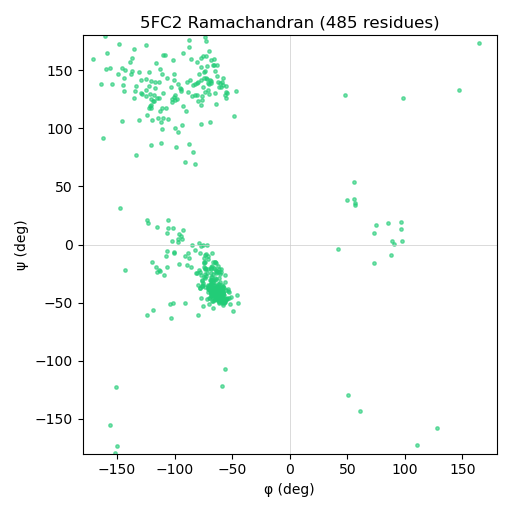81 1.00 14.07 1775 ILE B C 1
ATOM 639 O O . ILE B 2 92 ? -29.453 -10.001 -9.382 1.00 16.19 1775 ILE B O 1
ATOM 644 N N . LYS B 2 93 ? -29.570 -10.349 -11.600 1.00 14.09 1776 LYS B N 1
ATOM 645 C CA . LYS B 2 93 ? -31.016 -10.542 -11.586 1.00 15.14 1776 LYS B CA 1
ATOM 646 C C . LYS B 2 93 ? -31.408 -11.698 -10.672 1.00 20.16 1776 LYS B C 1
ATOM 647 O O . LYS B 2 93 ? -32.359 -11.590 -9.898 1.00 17.70 1776 LYS B O 1
ATOM 653 N N . GLU B 2 94 ? -30.668 -12.800 -10.761 1.00 15.91 1777 GLU B N 1
ATOM 654 C CA . GLU B 2 94 ? -30.944 -13.973 -9.939 1.00 20.67 1777 GLU B CA 1
ATOM 655 C C . GLU B 2 94 ? -30.575 -13.718 -8.476 1.00 15.88 1777 GLU B C 1
ATOM 656 O O . GLU B 2 94 ? -31.292 -14.143 -7.573 1.00 16.49 1777 GLU B O 1
ATOM 662 N N . ILE B 2 95 ? -29.480 -13.003 -8.241 1.00 14.68 1778 ILE B N 1
ATOM 663 C CA . ILE B 2 95 ? -29.114 -12.637 -6.875 1.00 16.30 1778 ILE B CA 1
ATOM 664 C C . ILE B 2 95 ? -30.251 -11.835 -6.245 1.00 16.03 1778 ILE B C 1
ATOM 665 O O . ILE B 2 95 ? -30.683 -12.132 -5.128 1.00 14.65 1778 ILE B O 1
ATOM 670 N N . ASN B 2 96 ? -30.733 -10.826 -6.965 1.00 13.92 1779 ASN B N 1
ATOM 671 C CA . ASN B 2 96 ? -31.817 -9.985 -6.466 1.00 17.79 1779 ASN B CA 1
ATOM 672 C C . ASN B 2 96 ? -33.050 -10.819 -6.144 1.00 21.72 1779 ASN B C 1
ATOM 673 O O . ASN B 2 96 ? -33.701 -10.611 -5.120 1.00 16.29 1779 ASN B O 1
ATOM 678 N N . ARG B 2 97 ? -33.358 -11.778 -7.011 1.00 16.32 1780 ARG B N 1
ATOM 679 C CA . ARG B 2 97 ? -34.502 -12.654 -6.793 1.00 17.72 1780 ARG B CA 1
ATOM 680 C C . ARG B 2 97 ? -34.384 -13.428 -5.474 1.00 20.14 1780 ARG B C 1
ATOM 681 O O . ARG B 2 97 ? -35.378 -13.585 -4.767 1.00 19.40 1780 ARG B O 1
ATOM 689 N N . THR B 2 98 ? -33.181 -13.891 -5.132 1.00 17.37 1781 THR B N 1
ATOM 690 C CA . THR B 2 98 ? -32.977 -14.639 -3.885 1.00 22.10 1781 THR B CA 1
ATOM 691 C C . THR B 2 98 ? -33.147 -13.775 -2.647 1.00 20.26 1781 THR B C 1
ATOM 692 O O . THR B 2 98 ? -33.437 -14.288 -1.568 1.00 25.18 1781 THR B O 1
ATOM 696 N N . CYS B 2 99 ? -32.943 -12.470 -2.785 1.00 18.52 1782 CYS B N 1
ATOM 697 C CA . CYS B 2 99 ? -33.037 -11.579 -1.638 1.00 17.32 1782 CYS B CA 1
ATOM 698 C C . CYS B 2 99 ? -34.481 -11.355 -1.194 1.00 24.37 1782 CYS B C 1
ATOM 699 O O . CYS B 2 99 ? -34.723 -11.057 -0.029 1.00 30.85 1782 CYS B O 1
ATOM 702 N N . HIS B 2 100 ? -35.436 -11.507 -2.111 1.00 22.54 1783 HIS B N 1
ATOM 703 C CA . HIS B 2 100 ? -36.831 -11.182 -1.813 1.00 24.14 1783 HIS B CA 1
ATOM 704 C C . HIS B 2 100 ? -37.741 -12.409 -1.796 1.00 25.40 1783 HIS B C 1
ATOM 705 O O . HIS B 2 100 ? -38.800 -12.381 -1.176 1.00 23.16 1783 HIS B O 1
ATOM 712 N N . ASP B 2 101 ? -37.336 -13.481 -2.472 1.00 29.18 1784 ASP B N 1
ATOM 713 C CA . ASP B 2 101 ? -38.065 -14.746 -2.381 1.00 40.87 1784 ASP B CA 1
ATOM 714 C C . ASP B 2 101 ? -37.819 -15.388 -1.021 1.00 42.01 1784 ASP B C 1
ATOM 715 O O . ASP B 2 101 ? -38.448 -16.389 -0.668 1.00 42.46 1784 ASP B O 1
ATOM 720 N N . SER B 2 102 ? -36.889 -14.802 -0.272 1.00 34.62 1785 SER B N 1
ATOM 721 C CA . SER B 2 102 ? -36.542 -15.250 1.069 1.00 41.19 1785 SER B CA 1
ATOM 722 C C . SER B 2 102 ? -37.753 -15.457 1.972 1.00 40.95 1785 SER B C 1
ATOM 723 O O . SER B 2 102 ? -37.928 -16.532 2.544 1.00 37.04 1785 SER B O 1
ATOM 726 N N . ARG B 2 103 ? -38.546 -14.401 2.127 1.00 51.71 1786 ARG B N 1
ATOM 727 C CA . ARG B 2 103 ? -39.685 -14.411 3.036 1.00 63.29 1786 ARG B CA 1
ATOM 728 C C . ARG B 2 103 ? -40.622 -15.569 2.733 1.00 63.78 1786 ARG B C 1
ATOM 729 O O . ARG B 2 103 ? -41.045 -16.290 3.636 1.00 57.59 1786 ARG B O 1
ATOM 737 N N . ASP B 2 104 ? -40.944 -15.743 1.457 1.00 63.02 1787 ASP B N 1
ATOM 738 C CA . ASP B 2 104 ? -41.841 -16.821 1.051 1.00 63.20 1787 ASP B CA 1
ATOM 739 C C . ASP B 2 104 ? -41.212 -18.178 1.355 1.00 62.09 1787 ASP B C 1
ATOM 740 O O . ASP B 2 104 ? -41.869 -19.075 1.882 1.00 55.43 1787 ASP B O 1
ATOM 745 N N . MET B 2 105 ? -39.932 -18.314 1.026 1.00 65.00 1788 MET B N 1
ATOM 746 C CA . MET B 2 105 ? -39.233 -19.592 1.135 1.00 67.92 1788 MET B CA 1
ATOM 747 C C . MET B 2 105 ? -38.958 -20.015 2.579 1.00 69.29 1788 MET B C 1
ATOM 748 O O . MET B 2 105 ? -38.808 -21.206 2.851 1.00 65.15 1788 MET B O 1
ATOM 753 N N . ALA B 2 106 ? -38.896 -19.048 3.492 1.00 71.65 1789 ALA B N 1
ATOM 754 C CA . ALA B 2 106 ? -38.538 -19.311 4.890 1.00 74.97 1789 ALA B CA 1
ATOM 755 C C . ALA B 2 106 ? -39.315 -20.488 5.485 1.00 81.57 1789 ALA B C 1
ATOM 756 O O . ALA B 2 106 ? -40.523 -20.408 5.710 1.00 81.85 1789 ALA B O 1
ATOM 758 N N . ALA B 2 107 ? -38.592 -21.578 5.730 1.00 78.13 1790 ALA B N 1
ATOM 759 C CA . ALA B 2 107 ? -39.173 -22.817 6.239 1.00 73.61 1790 ALA B CA 1
ATOM 760 C C . ALA B 2 107 ? -38.123 -23.577 7.062 1.00 64.69 1790 ALA B C 1
ATOM 761 O O . ALA B 2 107 ? -37.593 -23.030 8.030 1.00 48.91 1790 ALA B O 1
ATOM 763 N N . LYS B 2 108 ? -37.815 -24.820 6.685 1.00 68.11 1791 LYS B N 1
ATOM 764 C CA . LYS B 2 108 ? -36.811 -25.606 7.411 1.00 70.82 1791 LYS B CA 1
ATOM 765 C C . LYS B 2 108 ? -35.957 -26.495 6.501 1.00 68.97 1791 LYS B C 1
ATOM 766 O O . LYS B 2 108 ? -34.856 -26.898 6.881 1.00 59.70 1791 LYS B O 1
ATOM 772 N N . GLY B 2 109 ? -36.472 -26.815 5.316 1.00 79.37 1792 GLY B N 1
ATOM 773 C CA . GLY B 2 109 ? -35.699 -27.506 4.295 1.00 72.69 1792 GLY B CA 1
ATOM 774 C C . GLY B 2 109 ? -35.607 -26.662 3.038 1.00 67.46 1792 GLY B C 1
ATOM 775 O O . GLY B 2 109 ? -34.793 -26.921 2.149 1.00 60.32 1792 GLY B O 1
ATOM 776 N N . GLU B 2 110 ? -36.460 -25.647 2.964 1.00 55.06 1793 GLU B N 1
ATOM 777 C CA . GLU B 2 110 ? -36.336 -24.627 1.937 1.00 40.55 1793 GLU B CA 1
ATOM 778 C C . GLU B 2 110 ? -35.123 -23.769 2.251 1.00 28.24 1793 GLU B C 1
ATOM 779 O O . GLU B 2 110 ? -34.578 -23.103 1.373 1.00 26.72 1793 GLU B O 1
ATOM 785 N N . ARG B 2 111 ? -34.709 -23.784 3.514 1.00 26.74 1794 ARG B N 1
ATOM 786 C CA . ARG B 2 111 ? -33.470 -23.135 3.912 1.00 26.22 1794 ARG B CA 1
ATOM 787 C C . ARG B 2 111 ? -32.312 -23.695 3.098 1.00 23.43 1794 ARG B C 1
ATOM 788 O O . ARG B 2 111 ? -31.503 -22.945 2.555 1.00 22.53 1794 ARG B O 1
ATOM 796 N N . GLU B 2 112 ? -32.260 -25.022 3.003 1.00 24.71 1795 GLU B N 1
ATOM 797 C CA . GLU B 2 112 ? -31.159 -25.704 2.333 1.00 26.14 1795 GLU B CA 1
ATOM 798 C C . GLU B 2 112 ? -31.083 -25.312 0.863 1.00 23.79 1795 GLU B C 1
ATOM 799 O O . GLU B 2 112 ? -30.000 -25.053 0.338 1.00 22.86 1795 GLU B O 1
ATOM 805 N N . LYS B 2 113 ? -32.239 -25.272 0.206 1.00 23.77 1796 LYS B N 1
ATOM 806 C CA . LYS B 2 113 ? -32.306 -24.881 -1.198 1.00 25.05 1796 LYS B CA 1
ATOM 807 C C . LYS B 2 113 ? -31.940 -23.412 -1.385 1.00 24.97 1796 LYS B C 1
ATOM 808 O O . LYS B 2 113 ? -31.251 -23.056 -2.342 1.00 23.35 1796 LYS B O 1
ATOM 814 N N . TRP B 2 114 ? -32.396 -22.560 -0.472 1.00 21.44 1797 TRP B N 1
ATOM 815 C CA . TRP B 2 114 ? -32.070 -21.134 -0.539 1.00 20.44 1797 TRP B CA 1
ATOM 816 C C . TRP B 2 114 ? -30.563 -20.908 -0.436 1.00 19.98 1797 TRP B C 1
ATOM 817 O O . TRP B 2 114 ? -29.979 -20.187 -1.246 1.00 19.18 1797 TRP B O 1
ATOM 828 N N . TRP B 2 115 ? -29.932 -21.528 0.558 1.00 20.54 1798 TRP B N 1
ATOM 829 C CA . TRP B 2 115 ? -28.490 -21.399 0.732 1.00 20.24 1798 TRP B CA 1
ATOM 830 C C . TRP B 2 115 ? -27.733 -22.001 -0.452 1.00 20.07 1798 TRP B C 1
ATOM 831 O O . TRP B 2 115 ? -26.714 -21.462 -0.877 1.00 22.45 1798 TRP B O 1
ATOM 842 N N . ALA B 2 116 ? -28.238 -23.109 -0.984 1.00 20.73 1799 ALA B N 1
ATOM 843 C CA . ALA B 2 116 ? -27.611 -23.753 -2.134 1.00 21.51 1799 ALA B CA 1
ATOM 844 C C . ALA B 2 116 ? -27.659 -22.837 -3.355 1.00 23.74 1799 ALA B C 1
ATOM 845 O O . ALA B 2 116 ? -26.664 -22.688 -4.066 1.00 19.91 1799 ALA B O 1
ATOM 847 N N . GLU B 2 117 ? -28.814 -22.223 -3.593 1.00 19.60 1800 GLU B N 1
ATOM 848 C CA . GLU B 2 117 ? -28.965 -21.306 -4.720 1.00 23.65 1800 GLU B CA 1
ATOM 849 C C . GLU B 2 117 ? -27.998 -20.130 -4.619 1.00 26.41 1800 GLU B C 1
ATOM 850 O O . GLU B 2 117 ? -27.412 -19.710 -5.616 1.00 17.41 1800 GLU B O 1
ATOM 856 N N . ARG B 2 118 ? -27.822 -19.596 -3.418 1.00 19.03 1801 ARG B N 1
ATOM 857 C CA . ARG B 2 118 ? -26.959 -18.435 -3.263 1.00 21.03 1801 ARG B CA 1
ATOM 858 C C . ARG B 2 118 ? -25.488 -18.826 -3.340 1.00 17.02 1801 ARG B C 1
ATOM 859 O O . ARG B 2 118 ? -24.672 -18.065 -3.860 1.00 19.80 1801 ARG B O 1
ATOM 867 N N . GLU B 2 119 ? -25.157 -20.022 -2.862 1.00 17.85 1802 GLU B N 1
ATOM 868 C CA . GLU B 2 119 ? -23.804 -20.548 -3.000 1.00 19.42 1802 GLU B CA 1
ATOM 869 C C . GLU B 2 119 ? -23.446 -20.726 -4.477 1.00 18.68 1802 GLU B C 1
ATOM 870 O O . GLU B 2 119 ? -22.322 -20.444 -4.894 1.00 20.28 1802 GLU B O 1
ATOM 876 N N . ALA B 2 120 ? -24.405 -21.207 -5.261 1.00 18.79 1803 ALA B N 1
ATOM 877 C CA . ALA B 2 120 ? -24.191 -21.424 -6.686 1.00 19.12 1803 ALA B CA 1
ATOM 878 C C . ALA B 2 120 ? -23.991 -20.100 -7.420 1.00 21.41 1803 ALA B C 1
ATOM 879 O O . ALA B 2 120 ? -23.170 -20.006 -8.339 1.00 17.03 1803 ALA B O 1
ATOM 881 N N . LEU B 2 121 ? -24.742 -19.079 -7.020 1.00 16.37 1804 LEU B N 1
ATOM 882 C CA . LEU B 2 121 ? -24.596 -17.756 -7.616 1.00 15.57 1804 LEU B CA 1
ATOM 883 C C . LEU B 2 121 ? -23.265 -17.127 -7.230 1.00 16.41 1804 LEU B C 1
ATOM 884 O O . LEU B 2 121 ? -22.629 -16.451 -8.039 1.00 16.32 1804 LEU B O 1
ATOM 889 N N . ASP B 2 122 ? -22.848 -17.359 -5.993 1.00 15.34 1805 ASP B N 1
ATOM 890 C CA . ASP B 2 122 ? -21.563 -16.869 -5.512 1.00 15.04 1805 ASP B CA 1
ATOM 891 C C . ASP B 2 122 ? -20.432 -17.433 -6.374 1.00 16.18 1805 ASP B C 1
ATOM 892 O O . ASP B 2 122 ? -19.520 -16.710 -6.776 1.00 16.30 1805 ASP B O 1
ATOM 897 N N . GLN B 2 123 ? -20.516 -18.724 -6.677 1.00 15.68 1806 GLN B N 1
ATOM 898 C CA . GLN B 2 123 ? -19.517 -19.381 -7.509 1.00 20.08 1806 GLN B CA 1
ATOM 899 C C . GLN B 2 123 ? -19.563 -18.868 -8.951 1.00 20.16 1806 GLN B C 1
ATOM 900 O O . GLN B 2 123 ? -18.523 -18.687 -9.583 1.00 20.55 1806 GLN B O 1
ATOM 906 N N . ARG B 2 124 ? -20.765 -18.636 -9.470 1.00 20.88 1807 ARG B N 1
ATOM 907 C CA . ARG B 2 124 ? -20.922 -18.106 -10.826 1.00 21.47 1807 ARG B CA 1
ATOM 908 C C . ARG B 2 124 ? -20.299 -16.721 -10.979 1.00 18.74 1807 ARG B C 1
ATOM 909 O O . ARG B 2 124 ? -19.593 -16.450 -11.952 1.00 15.13 1807 ARG B O 1
ATOM 917 N N . LEU B 2 125 ? -20.568 -15.840 -10.023 1.00 15.74 1808 LEU B N 1
ATOM 918 C CA . LEU B 2 125 ? -20.041 -14.484 -10.092 1.00 14.49 1808 LEU B CA 1
ATOM 919 C C . LEU B 2 125 ? -18.533 -14.515 -9.906 1.00 14.87 1808 LEU B C 1
ATOM 920 O O . LEU B 2 125 ? -17.797 -13.811 -10.597 1.00 15.83 1808 LEU B O 1
ATOM 925 N N . LYS B 2 126 ? -18.077 -15.343 -8.975 1.00 14.51 1809 LYS B N 1
ATOM 926 C CA . LYS B 2 126 ? -16.655 -15.558 -8.783 1.00 16.17 1809 LYS B CA 1
ATOM 927 C C . LYS B 2 126 ? -15.987 -15.926 -10.105 1.00 15.71 1809 LYS B C 1
ATOM 928 O O . LYS B 2 126 ? -15.001 -15.316 -10.499 1.00 18.69 1809 LYS B O 1
ATOM 934 N N . GLU B 2 127 ? -16.544 -16.909 -10.801 1.00 16.89 1810 GLU B N 1
ATOM 935 C CA . GLU B 2 127 ? -15.952 -17.372 -12.051 1.00 17.11 1810 GLU B CA 1
ATOM 936 C C . GLU B 2 127 ? -15.980 -16.290 -13.133 1.00 17.55 1810 GLU B C 1
ATOM 937 O O . GLU B 2 127 ? -15.035 -16.168 -13.911 1.00 19.17 1810 GLU B O 1
ATOM 943 N N . LEU B 2 128 ? -17.047 -15.500 -13.184 1.00 16.56 1811 LEU B N 1
ATOM 944 C CA . LEU B 2 128 ? -17.107 -14.396 -14.141 1.00 15.11 1811 LEU B CA 1
ATOM 945 C C . LEU B 2 128 ? -15.981 -13.396 -13.892 1.00 14.53 1811 LEU B C 1
ATOM 946 O O . LEU B 2 128 ? -15.288 -12.991 -14.825 1.00 16.32 1811 LEU B O 1
ATOM 951 N N . LEU B 2 129 ? -15.804 -12.990 -12.638 1.00 15.86 1812 LEU B N 1
ATOM 952 C CA . LEU B 2 129 ? -14.752 -12.037 -12.297 1.00 17.62 1812 LEU B CA 1
ATOM 953 C C . LEU B 2 129 ? -13.369 -12.627 -12.564 1.00 16.66 1812 LEU B C 1
ATOM 954 O O . LEU B 2 129 ? -12.458 -11.922 -13.002 1.00 16.96 1812 LEU B O 1
ATOM 959 N N . MET B 2 130 ? -13.216 -13.923 -12.313 1.00 13.81 1813 MET B N 1
ATOM 960 C CA . MET B 2 130 ? -11.970 -14.607 -12.622 1.00 16.70 1813 MET B CA 1
ATOM 961 C C . MET B 2 130 ? -11.687 -14.551 -14.119 1.00 16.77 1813 MET B C 1
ATOM 962 O O . MET B 2 130 ? -10.556 -14.308 -14.539 1.00 20.94 1813 MET B O 1
ATOM 967 N N . ASN B 2 131 ? -12.724 -14.764 -14.919 1.00 14.80 1814 ASN B N 1
ATOM 968 C CA . ASN B 2 131 ? -12.573 -14.770 -16.372 1.00 16.14 1814 ASN B CA 1
ATOM 969 C C . ASN B 2 131 ? -12.277 -13.372 -16.917 1.00 19.82 1814 ASN B C 1
ATOM 970 O O . ASN B 2 131 ? -11.459 -13.218 -17.824 1.00 18.20 1814 ASN B O 1
ATOM 975 N N . ILE B 2 132 ? -12.922 -12.357 -16.349 1.00 18.49 1815 ILE B N 1
ATOM 976 C CA . ILE B 2 132 ? -12.627 -10.973 -16.703 1.00 16.02 1815 ILE B CA 1
ATOM 977 C C . ILE B 2 132 ? -11.160 -10.668 -16.419 1.00 20.92 1815 ILE B C 1
ATOM 978 O O . ILE B 2 132 ? -10.454 -10.127 -17.269 1.00 19.44 1815 ILE B O 1
ATOM 983 N N . GLU B 2 133 ? -10.694 -11.026 -15.229 1.00 16.77 1816 GLU B N 1
ATOM 984 C CA . GLU B 2 133 ? -9.306 -10.773 -14.872 1.00 14.65 1816 GLU B CA 1
ATOM 985 C C . GLU B 2 133 ? -8.354 -11.540 -15.788 1.00 24.86 1816 GLU B C 1
ATOM 986 O O . GLU B 2 133 ? -7.340 -11.001 -16.230 1.00 20.08 1816 GLU B O 1
ATOM 992 N N . HIS B 2 134 ? -8.687 -12.790 -16.087 1.00 17.44 1817 HIS B N 1
ATOM 993 C CA . HIS B 2 134 ? -7.796 -13.629 -16.875 1.00 16.58 1817 HIS B CA 1
ATOM 994 C C . HIS B 2 134 ? -7.755 -13.198 -18.336 1.00 19.67 1817 HIS B C 1
ATOM 995 O O . HIS B 2 134 ? -6.678 -13.084 -18.924 1.00 23.04 1817 HIS B O 1
ATOM 1002 N N . VAL B 2 135 ? -8.926 -12.960 -18.919 1.00 17.62 1818 VAL B N 1
ATOM 1003 C CA . VAL B 2 135 ? -9.029 -12.736 -20.361 1.00 21.55 1818 VAL B CA 1
ATOM 1004 C C . VAL B 2 135 ? -8.922 -11.258 -20.729 1.00 21.22 1818 VAL B C 1
ATOM 1005 O O . VAL B 2 135 ? -8.152 -10.893 -21.617 1.00 21.22 1818 VAL B O 1
ATOM 1009 N N . TRP B 2 136 ? -9.699 -10.411 -20.062 1.00 17.73 1819 TRP B N 1
ATOM 1010 C CA . TRP B 2 136 ? -9.752 -8.998 -20.426 1.00 18.43 1819 TRP B CA 1
ATOM 1011 C C . TRP B 2 136 ? -8.500 -8.268 -19.944 1.00 17.70 1819 TRP B C 1
ATOM 1012 O O . TRP B 2 136 ? -7.824 -7.599 -20.725 1.00 18.31 1819 TRP B O 1
ATOM 1023 N N . LEU B 2 137 ? -8.187 -8.401 -18.660 1.00 17.38 1820 LEU B N 1
ATOM 1024 C CA . LEU B 2 137 ? -7.019 -7.731 -18.091 1.00 15.48 1820 LEU B CA 1
ATOM 1025 C C . LEU B 2 137 ? -5.717 -8.435 -18.453 1.00 17.76 1820 LEU B C 1
ATOM 1026 O O . LEU B 2 137 ? -4.740 -7.786 -18.827 1.00 21.69 1820 LEU B O 1
ATOM 1031 N N . GLY B 2 138 ? -5.703 -9.758 -18.318 1.00 17.80 1821 GLY B N 1
ATOM 1032 C CA . GLY B 2 138 ? -4.509 -10.546 -18.581 1.00 20.65 1821 GLY B CA 1
ATOM 1033 C C . GLY B 2 138 ? -3.269 -10.038 -17.863 1.00 21.55 1821 GLY B C 1
ATOM 1034 O O . GLY B 2 138 ? -3.288 -9.789 -16.659 1.00 19.14 1821 GLY B O 1
ATOM 1035 N N . GLY B 2 139 ? -2.183 -9.870 -18.611 1.00 17.49 1822 GLY B N 1
ATOM 1036 C CA . GLY B 2 139 ? -0.921 -9.447 -18.034 1.00 14.45 1822 GLY B CA 1
ATOM 1037 C C . GLY B 2 139 ? -0.854 -7.974 -17.666 1.00 19.28 1822 GLY B C 1
ATOM 1038 O O . GLY B 2 139 ? 0.165 -7.515 -17.153 1.00 21.22 1822 GLY B O 1
ATOM 1039 N N . PHE B 2 140 ? -1.930 -7.233 -17.917 1.00 18.80 1823 PHE B N 1
ATOM 1040 C CA . PHE B 2 140 ? -1.957 -5.800 -17.619 1.00 14.29 1823 PHE B CA 1
ATOM 1041 C C . PHE B 2 140 ? -2.543 -5.494 -16.245 1.00 19.34 1823 PHE B C 1
ATOM 1042 O O . PHE B 2 140 ? -2.699 -4.331 -15.883 1.00 18.63 1823 PHE B O 1
ATOM 1050 N N . ARG B 2 141 ? -2.854 -6.530 -15.475 1.00 20.75 1824 ARG B N 1
ATOM 1051 C CA . ARG B 2 141 ? -3.445 -6.325 -14.157 1.00 16.63 1824 ARG B CA 1
ATOM 1052 C C . ARG B 2 141 ? -2.507 -5.538 -13.246 1.00 21.03 1824 ARG B C 1
ATOM 1053 O O . ARG B 2 141 ? -2.947 -4.933 -12.267 1.00 18.88 1824 ARG B O 1
ATOM 1061 N N . GLY B 2 142 ? -1.218 -5.544 -13.573 1.00 19.18 1825 GLY B N 1
ATOM 1062 C CA . GLY B 2 142 ? -0.230 -4.791 -12.820 1.00 15.25 1825 GLY B CA 1
ATOM 1063 C C . GLY B 2 142 ? -0.422 -3.287 -12.895 1.00 15.71 1825 GLY B C 1
ATOM 1064 O O . GLY B 2 142 ? 0.158 -2.551 -12.100 1.00 19.31 1825 GLY B O 1
ATOM 1065 N N . VAL B 2 143 ? -1.235 -2.820 -13.838 1.00 14.32 1826 VAL B N 1
ATOM 1066 C CA . VAL B 2 143 ? -1.555 -1.395 -13.905 1.00 13.25 1826 VAL B CA 1
ATOM 1067 C C . VAL B 2 143 ? -2.273 -0.944 -12.627 1.00 19.95 1826 VAL B C 1
ATOM 1068 O O . VAL B 2 143 ? -2.242 0.235 -12.270 1.00 18.91 1826 VAL B O 1
ATOM 1072 N N . PHE B 2 144 ? -2.910 -1.885 -11.936 1.00 15.65 1827 PHE B N 1
ATOM 1073 C CA . PHE B 2 144 ? -3.642 -1.562 -10.710 1.00 19.21 1827 PHE B CA 1
ATOM 1074 C C . PHE B 2 144 ? -2.768 -1.617 -9.460 1.00 23.56 1827 PHE B C 1
ATOM 1075 O O . PHE B 2 144 ? -3.212 -1.236 -8.375 1.00 21.98 1827 PHE B O 1
ATOM 1083 N N . SER B 2 145 ? -1.533 -2.088 -9.608 1.00 21.02 1828 SER B N 1
ATOM 1084 C CA . SER B 2 145 ? -0.632 -2.247 -8.469 1.00 16.80 1828 SER B CA 1
ATOM 1085 C C . SER B 2 145 ? -0.395 -0.935 -7.731 1.00 16.55 1828 SER B C 1
ATOM 1086 O O . SER B 2 145 ? -0.202 0.115 -8.346 1.00 20.93 1828 SER B O 1
ATOM 1089 N N . GLN B 2 146 ? -0.411 -1.009 -6.403 1.00 16.99 1829 GLN B N 1
ATOM 1090 C CA . GLN B 2 146 ? -0.161 0.149 -5.554 1.00 20.39 1829 GLN B CA 1
ATOM 1091 C C . GLN B 2 146 ? 1.260 0.145 -4.998 1.00 24.62 1829 GLN B C 1
ATOM 1092 O O . GLN B 2 146 ? 1.563 0.891 -4.066 1.00 23.93 1829 GLN B O 1
ATOM 1098 N N . HIS B 2 147 ? 2.131 -0.685 -5.567 1.00 24.66 1830 HIS B N 1
ATOM 1099 C CA . HIS B 2 147 ? 3.490 -0.813 -5.047 1.00 26.87 1830 HIS B CA 1
ATOM 1100 C C . HIS B 2 147 ? 4.238 0.508 -5.178 1.00 24.73 1830 HIS B C 1
ATOM 1101 O O . HIS B 2 147 ? 4.035 1.260 -6.133 1.00 26.25 1830 HIS B O 1
ATOM 1108 N N . GLY B 2 148 ? 5.093 0.787 -4.203 1.00 26.51 1831 GLY B N 1
ATOM 1109 C CA . GLY B 2 148 ? 5.881 2.002 -4.204 1.00 27.90 1831 GLY B CA 1
ATOM 1110 C C . GLY B 2 148 ? 7.008 1.906 -5.211 1.00 26.02 1831 GLY B C 1
ATOM 1111 O O . GLY B 2 148 ? 7.593 0.842 -5.402 1.00 25.42 1831 GLY B O 1
ATOM 1112 N N . ARG B 2 149 ? 7.311 3.019 -5.864 1.00 24.37 1832 ARG B N 1
ATOM 1113 C CA . ARG B 2 149 ? 8.375 3.045 -6.856 1.00 24.77 1832 ARG B CA 1
ATOM 1114 C C . ARG B 2 149 ? 9.747 2.922 -6.194 1.00 28.51 1832 ARG B C 1
ATOM 1115 O O . ARG B 2 149 ? 10.035 3.583 -5.200 1.00 30.05 1832 ARG B O 1
ATOM 1123 N N . ARG B 2 150 ? 10.571 2.038 -6.748 1.00 20.39 1833 ARG B N 1
ATOM 1124 C CA . ARG B 2 150 ? 11.947 1.850 -6.311 1.00 22.45 1833 ARG B CA 1
ATOM 1125 C C . ARG B 2 150 ? 12.857 2.125 -7.509 1.00 24.39 1833 ARG B C 1
ATOM 1126 O O . ARG B 2 150 ? 13.221 1.201 -8.237 1.00 26.89 1833 ARG B O 1
ATOM 1134 N N . PRO B 2 151 ? 13.212 3.404 -7.727 1.00 28.12 1834 PRO B N 1
ATOM 1135 C CA . PRO B 2 151 ? 13.931 3.827 -8.938 1.00 29.13 1834 PRO B CA 1
ATOM 1136 C C . PRO B 2 151 ? 15.200 3.032 -9.234 1.00 22.89 1834 PRO B C 1
ATOM 1137 O O . PRO B 2 151 ? 15.404 2.637 -10.379 1.00 24.84 1834 PRO B O 1
ATOM 1141 N N . GLU B 2 152 ? 16.033 2.798 -8.226 1.00 24.15 1835 GLU B N 1
ATOM 1142 C CA . GLU B 2 152 ? 17.298 2.102 -8.438 1.00 26.94 1835 GLU B CA 1
ATOM 1143 C C . GLU B 2 152 ? 17.088 0.641 -8.830 1.00 27.30 1835 GLU B C 1
ATOM 1144 O O . GLU B 2 152 ? 17.795 0.118 -9.692 1.00 23.33 1835 GLU B O 1
ATOM 1150 N N . LEU B 2 153 ? 16.117 -0.018 -8.204 1.00 20.79 1836 LEU B N 1
ATOM 1151 C CA . LEU B 2 153 ? 15.816 -1.401 -8.549 1.00 21.82 1836 LEU B CA 1
ATOM 1152 C C . LEU B 2 153 ? 15.186 -1.508 -9.936 1.00 21.96 1836 LEU B C 1
ATOM 1153 O O . LEU B 2 153 ? 15.439 -2.471 -10.662 1.00 21.10 1836 LEU B O 1
ATOM 1158 N N . LEU B 2 154 ? 14.368 -0.530 -10.312 1.00 18.21 1837 LEU B N 1
ATOM 1159 C CA . LEU B 2 154 ? 13.749 -0.557 -11.632 1.00 16.35 1837 LEU B CA 1
ATOM 1160 C C . LEU B 2 154 ? 14.803 -0.492 -12.735 1.00 17.73 1837 LEU B C 1
ATOM 1161 O O . LEU B 2 154 ? 14.669 -1.149 -13.765 1.00 20.70 1837 LEU B O 1
ATOM 1166 N N . GLU B 2 155 ? 15.856 0.289 -12.519 1.00 23.47 1838 GLU B N 1
ATOM 1167 C CA . GLU B 2 155 ? 16.884 0.438 -13.542 1.00 29.71 1838 GLU B CA 1
ATOM 1168 C C . GLU B 2 155 ? 17.740 -0.821 -13.619 1.00 22.11 1838 GLU B C 1
ATOM 1169 O O . GLU B 2 155 ? 18.263 -1.152 -14.683 1.00 23.96 1838 GLU B O 1
ATOM 1175 N N . LYS B 2 156 ? 17.866 -1.530 -12.499 1.00 19.71 1839 LYS B N 1
ATOM 1176 C CA . LYS B 2 156 ? 18.501 -2.844 -12.506 1.00 21.44 1839 LYS B CA 1
ATOM 1177 C C . LYS B 2 156 ? 17.664 -3.803 -13.346 1.00 22.06 1839 LYS B C 1
ATOM 1178 O O . LYS B 2 156 ? 18.198 -4.570 -14.146 1.00 21.70 1839 LYS B O 1
ATOM 1184 N N . PHE B 2 157 ? 16.347 -3.756 -13.158 1.00 20.31 1840 PHE B N 1
ATOM 1185 C CA . PHE B 2 157 ? 15.440 -4.578 -13.950 1.00 16.84 1840 PHE B CA 1
ATOM 1186 C C . PHE B 2 157 ? 15.500 -4.184 -15.423 1.00 16.63 1840 PHE B C 1
ATOM 1187 O O . PHE B 2 157 ? 15.494 -5.050 -16.299 1.00 17.96 1840 PHE B O 1
ATOM 1195 N N . ARG B 2 158 ? 15.559 -2.881 -15.688 1.00 16.53 1841 ARG B N 1
ATOM 1196 C CA . ARG B 2 158 ? 15.680 -2.382 -17.054 1.00 20.44 1841 ARG B CA 1
ATOM 1197 C C . ARG B 2 158 ? 16.874 -3.007 -17.769 1.00 21.75 1841 ARG B C 1
ATOM 1198 O O . ARG B 2 158 ? 16.752 -3.453 -18.914 1.00 24.46 1841 ARG B O 1
ATOM 1206 N N . ALA B 2 159 ? 18.023 -3.044 -17.098 1.00 17.62 1842 ALA B N 1
ATOM 1207 C CA . ALA B 2 159 ? 19.233 -3.590 -17.705 1.00 23.52 1842 ALA B CA 1
ATOM 1208 C C . ALA B 2 159 ? 19.058 -5.071 -18.030 1.00 24.35 1842 ALA B C 1
ATOM 1209 O O . ALA B 2 159 ? 19.407 -5.516 -19.122 1.00 26.68 1842 ALA B O 1
ATOM 1211 N N . MET B 2 160 ? 18.508 -5.828 -17.086 1.00 20.78 1843 MET B N 1
ATOM 1212 C CA . MET B 2 160 ? 18.281 -7.254 -17.296 1.00 23.56 1843 MET B CA 1
ATOM 1213 C C . MET B 2 160 ? 17.263 -7.492 -18.411 1.00 20.57 1843 MET B C 1
ATOM 1214 O O . MET B 2 160 ? 17.465 -8.347 -19.272 1.00 20.54 1843 MET B O 1
ATOM 1219 N N . PHE B 2 161 ? 16.177 -6.727 -18.403 1.00 18.56 1844 PHE B N 1
ATOM 1220 C CA . PHE B 2 161 ? 15.119 -6.913 -19.394 1.00 17.31 1844 PHE B CA 1
ATOM 1221 C C . PHE B 2 161 ? 15.603 -6.536 -20.794 1.00 21.47 1844 PHE B C 1
ATOM 1222 O O . PHE B 2 161 ? 15.297 -7.222 -21.768 1.00 20.56 1844 PHE B O 1
ATOM 1230 N N . GLU B 2 162 ? 16.355 -5.445 -20.893 1.00 25.57 1845 GLU B N 1
ATOM 1231 C CA . GLU B 2 162 ? 16.962 -5.056 -22.161 1.00 27.13 1845 GLU B CA 1
ATOM 1232 C C . GLU B 2 162 ? 17.903 -6.152 -22.655 1.00 24.97 1845 GLU B C 1
ATOM 1233 O O . GLU B 2 162 ? 18.048 -6.359 -23.859 1.00 26.17 1845 GLU B O 1
ATOM 1239 N N . GLY B 2 163 ? 18.525 -6.862 -21.719 1.00 21.43 1846 GLY B N 1
ATOM 1240 C CA . GLY B 2 163 ? 19.354 -8.004 -22.056 1.00 23.42 1846 GLY B CA 1
ATOM 1241 C C . GLY B 2 163 ? 18.541 -9.125 -22.675 1.00 24.11 1846 GLY B C 1
ATOM 1242 O O . GLY B 2 163 ? 19.000 -9.795 -23.600 1.00 27.48 1846 GLY B O 1
ATOM 1243 N N . VAL B 2 164 ? 17.329 -9.328 -22.166 1.00 19.57 1847 VAL B N 1
ATOM 1244 C CA . VAL B 2 164 ? 16.431 -10.342 -22.704 1.00 22.23 1847 VAL B CA 1
ATOM 1245 C C . VAL B 2 164 ? 16.047 -9.992 -24.138 1.00 19.92 1847 VAL B C 1
ATOM 1246 O O . VAL B 2 164 ? 16.083 -10.848 -25.021 1.00 20.91 1847 VAL B O 1
ATOM 1250 N N . LEU B 2 165 ? 15.683 -8.732 -24.363 1.00 20.99 1848 LEU B N 1
ATOM 1251 C CA . LEU B 2 165 ? 15.322 -8.264 -25.697 1.00 24.40 1848 LEU B CA 1
ATOM 1252 C C . LEU B 2 165 ? 16.504 -8.374 -26.659 1.00 27.31 1848 LEU B C 1
ATOM 1253 O O . LEU B 2 165 ? 16.341 -8.789 -27.809 1.00 26.52 1848 LEU B O 1
ATOM 1258 N N . ASP B 2 166 ? 17.694 -8.005 -26.189 1.00 23.12 1849 ASP B N 1
ATOM 1259 C CA . ASP B 2 166 ? 18.888 -8.065 -27.027 1.00 26.12 1849 ASP B CA 1
ATOM 1260 C C . ASP B 2 166 ? 19.183 -9.494 -27.461 1.00 27.26 1849 ASP B C 1
ATOM 1261 O O . ASP B 2 166 ? 19.634 -9.730 -28.583 1.00 32.16 1849 ASP B O 1
ATOM 1266 N N . LYS B 2 167 ? 18.919 -10.447 -26.573 1.00 22.66 1850 LYS B N 1
ATOM 1267 C CA . LYS B 2 167 ? 19.227 -11.847 -26.840 1.00 29.44 1850 LYS B CA 1
ATOM 1268 C C . LYS B 2 167 ? 18.229 -12.508 -27.800 1.00 31.83 1850 LYS B C 1
ATOM 1269 O O . LYS B 2 167 ? 18.606 -13.394 -28.567 1.00 32.09 1850 LYS B O 1
ATOM 1275 N N . HIS B 2 168 ? 16.973 -12.064 -27.776 1.00 24.61 1851 HIS B N 1
ATOM 1276 C CA . HIS B 2 168 ? 15.884 -12.821 -28.399 1.00 29.00 1851 HIS B CA 1
ATOM 1277 C C . HIS B 2 168 ? 15.180 -12.156 -29.591 1.00 25.61 1851 HIS B C 1
ATOM 1278 O O . HIS B 2 168 ? 14.584 -12.855 -30.413 1.00 29.81 1851 HIS B O 1
ATOM 1285 N N . LEU B 2 169 ? 15.226 -10.830 -29.696 1.00 27.25 1852 LEU B N 1
ATOM 1286 C CA . LEU B 2 169 ? 14.552 -10.153 -30.808 1.00 29.70 1852 LEU B CA 1
ATOM 1287 C C . LEU B 2 169 ? 15.391 -10.194 -32.087 1.00 27.61 1852 LEU B C 1
ATOM 1288 O O . LEU B 2 169 ? 16.569 -9.842 -32.062 1.00 26.86 1852 LEU B O 1
ATOM 1293 N N . PRO B 2 170 ? 14.790 -10.630 -33.211 1.00 30.56 1853 PRO B N 1
ATOM 1294 C CA . PRO B 2 170 ? 15.511 -10.595 -34.491 1.00 30.96 1853 PRO B CA 1
ATOM 1295 C C . PRO B 2 170 ? 16.012 -9.202 -34.858 1.00 30.35 1853 PRO B C 1
ATOM 1296 O O . PRO B 2 170 ? 17.062 -9.067 -35.486 1.00 33.76 1853 PRO B O 1
ATOM 1300 N N . SER B 2 171 ? 15.263 -8.179 -34.461 1.00 29.63 1854 SER B N 1
ATOM 1301 C CA . SER B 2 171 ? 15.609 -6.801 -34.788 1.00 27.74 1854 SER B CA 1
ATOM 1302 C C . SER B 2 171 ? 16.933 -6.371 -34.160 1.00 31.94 1854 SER B C 1
ATOM 1303 O O . SER B 2 171 ? 17.518 -5.368 -34.569 1.00 30.42 1854 SER B O 1
ATOM 1306 N N . ARG B 2 172 ? 17.402 -7.133 -33.173 1.00 26.07 1855 ARG B N 1
ATOM 1307 C CA . ARG B 2 172 ? 18.622 -6.787 -32.448 1.00 26.64 1855 ARG B CA 1
ATOM 1308 C C . ARG B 2 172 ? 19.744 -7.806 -32.653 1.00 35.69 1855 ARG B C 1
ATOM 1309 O O . ARG B 2 172 ? 20.726 -7.811 -31.913 1.00 32.76 1855 ARG B O 1
ATOM 1317 N N . ARG B 2 173 ? 19.600 -8.657 -33.665 1.00 39.89 1856 ARG B N 1
ATOM 1318 C CA . ARG B 2 173 ? 20.642 -9.620 -34.015 1.00 51.91 1856 ARG B CA 1
ATOM 1319 C C . ARG B 2 173 ? 21.775 -8.940 -34.774 1.00 51.54 1856 ARG B C 1
ATOM 1320 O O . ARG B 2 173 ? 21.615 -7.831 -35.285 1.00 53.26 1856 ARG B O 1
ATOM 1328 N N . THR B 2 188 ? 17.763 1.345 -35.130 1.00 58.15 1871 THR B N 1
ATOM 1329 C CA . THR B 2 188 ? 18.062 1.813 -33.781 1.00 64.37 1871 THR B CA 1
ATOM 1330 C C . THR B 2 188 ? 17.157 1.139 -32.752 1.00 58.71 1871 THR B C 1
ATOM 1331 O O . THR B 2 188 ? 16.049 0.707 -33.075 1.00 53.10 1871 THR B O 1
ATOM 1335 N N . LYS B 2 189 ? 17.641 1.046 -31.515 1.00 56.99 1872 LYS B N 1
ATOM 1336 C CA . LYS B 2 189 ? 16.881 0.438 -30.427 1.00 47.77 1872 LYS B CA 1
ATOM 1337 C C . LYS B 2 189 ? 15.894 1.418 -29.808 1.00 40.90 1872 LYS B C 1
ATOM 1338 O O . LYS B 2 189 ? 16.266 2.528 -29.427 1.00 44.43 1872 LYS B O 1
ATOM 1344 N N . VAL B 2 190 ? 14.639 1.000 -29.6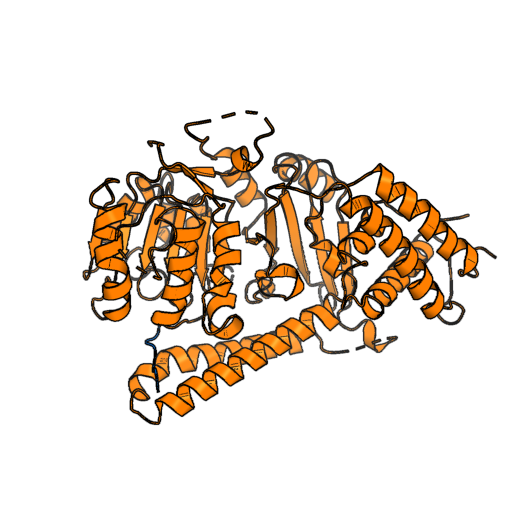96 1.00 33.98 1873 VAL B N 1
ATOM 1345 C CA . VAL B 2 190 ? 13.649 1.766 -28.952 1.00 28.57 1873 VAL B CA 1
ATOM 1346 C C . VAL B 2 190 ? 13.903 1.593 -27.456 1.00 27.66 1873 VAL B C 1
ATOM 1347 O O . VAL B 2 190 ? 14.154 0.481 -26.993 1.00 32.63 1873 VAL B O 1
ATOM 1351 N N . VAL B 2 191 ? 13.847 2.696 -26.712 1.00 24.97 1874 VAL B N 1
ATOM 1352 C CA . VAL B 2 191 ? 13.993 2.668 -25.257 1.00 25.26 1874 VAL B CA 1
ATOM 1353 C C . VAL B 2 191 ? 12.616 2.739 -24.591 1.00 28.03 1874 VAL B C 1
ATOM 1354 O O . VAL B 2 191 ? 11.847 3.670 -24.833 1.00 28.66 1874 VAL B O 1
ATOM 1358 N N . LEU B 2 192 ? 12.313 1.760 -23.744 1.00 22.77 1875 LEU B N 1
ATOM 1359 C CA . LEU B 2 192 ? 10.991 1.659 -23.131 1.00 19.03 1875 LEU B CA 1
ATOM 1360 C C . LEU B 2 192 ? 10.799 2.649 -21.987 1.00 21.59 1875 LEU B C 1
ATOM 1361 O O . LEU B 2 192 ? 11.718 2.903 -21.212 1.00 21.03 1875 LEU B O 1
ATOM 1366 N N . ASP B 2 193 ? 9.596 3.205 -21.892 1.00 20.27 1876 ASP B N 1
ATOM 1367 C CA . ASP B 2 193 ? 9.233 4.066 -20.773 1.00 26.17 1876 ASP B CA 1
ATOM 1368 C C . ASP B 2 193 ? 9.228 3.273 -19.473 1.00 24.71 1876 ASP B C 1
ATOM 1369 O O . ASP B 2 193 ? 8.941 2.077 -19.468 1.00 18.17 1876 ASP B O 1
ATOM 1374 N N . GLY B 2 194 ? 9.541 3.951 -18.373 1.00 20.78 1877 GLY B N 1
ATOM 1375 C CA . GLY B 2 194 ? 9.577 3.322 -17.066 1.00 22.92 1877 GLY B CA 1
ATOM 1376 C C . GLY B 2 194 ? 8.248 2.696 -16.692 1.00 17.63 1877 GLY B C 1
ATOM 1377 O O . GLY B 2 194 ? 8.208 1.645 -16.056 1.00 18.64 1877 GLY B O 1
ATOM 1378 N N . ASN B 2 195 ? 7.155 3.332 -17.097 1.00 19.75 1878 ASN B N 1
ATOM 1379 C CA . ASN B 2 195 ? 5.826 2.838 -16.759 1.00 18.67 1878 ASN B CA 1
ATOM 1380 C C . ASN B 2 195 ? 5.525 1.481 -17.393 1.00 18.31 1878 ASN B C 1
ATOM 1381 O O . ASN B 2 195 ? 4.777 0.681 -16.827 1.00 18.39 1878 ASN B O 1
ATOM 1386 N N . VAL B 2 196 ? 6.105 1.214 -18.559 1.00 18.57 1879 VAL B N 1
ATOM 1387 C CA . VAL B 2 196 ? 5.952 -0.096 -19.183 1.00 20.54 1879 VAL B CA 1
ATOM 1388 C C . VAL B 2 196 ? 6.626 -1.155 -18.317 1.00 19.81 1879 VAL B C 1
ATOM 1389 O O . VAL B 2 196 ? 6.080 -2.239 -18.103 1.00 16.10 1879 VAL B O 1
ATOM 1393 N N . LEU B 2 197 ? 7.811 -0.837 -17.810 1.00 15.53 1880 LEU B N 1
ATOM 1394 C CA . LEU B 2 197 ? 8.532 -1.769 -16.956 1.00 13.58 1880 LEU B CA 1
ATOM 1395 C C . LEU B 2 197 ? 7.788 -1.987 -15.640 1.00 16.49 1880 LEU B C 1
ATOM 1396 O O . LEU B 2 197 ? 7.801 -3.091 -15.090 1.00 16.76 1880 LEU B O 1
ATOM 1401 N N . GLU B 2 198 ? 7.131 -0.941 -15.141 1.00 16.64 1881 GLU B N 1
ATOM 1402 C CA . GLU B 2 198 ? 6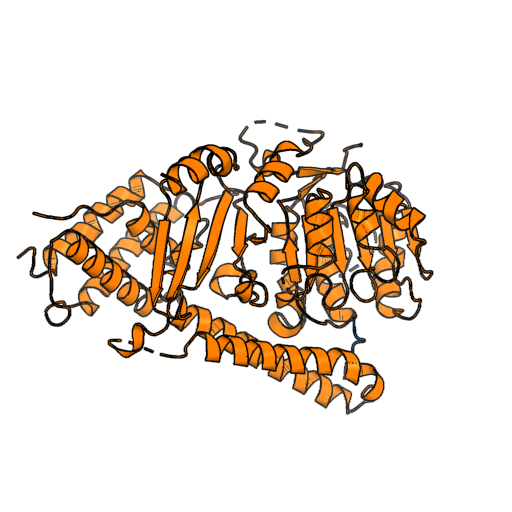.398 -1.034 -13.878 1.00 18.92 1881 GLU B CA 1
ATOM 1403 C C . GLU B 2 198 ? 5.233 -2.019 -13.971 1.00 17.47 1881 GLU B C 1
ATOM 1404 O O . GLU B 2 198 ? 4.799 -2.564 -12.957 1.00 15.22 1881 GLU B O 1
ATOM 1410 N N . LEU B 2 199 ? 4.721 -2.246 -15.179 1.00 15.34 1882 LEU B N 1
ATOM 1411 C CA . LEU B 2 199 ? 3.678 -3.252 -15.377 1.00 16.21 1882 LEU B CA 1
ATOM 1412 C C . LEU B 2 199 ? 4.189 -4.649 -15.021 1.00 17.67 1882 LEU B C 1
ATOM 1413 O O . LEU B 2 199 ? 3.440 -5.481 -14.502 1.00 16.86 1882 LEU B O 1
ATOM 1418 N N . PHE B 2 200 ? 5.462 -4.906 -15.310 1.00 12.87 1883 PHE B N 1
ATOM 1419 C CA . PHE B 2 200 ? 6.066 -6.189 -14.979 1.00 13.25 1883 PHE B CA 1
ATOM 1420 C C . PHE B 2 200 ? 6.214 -6.302 -13.462 1.00 13.45 1883 PHE B C 1
ATOM 1421 O O . PHE B 2 200 ? 5.863 -7.323 -12.871 1.00 14.43 1883 PHE B O 1
ATOM 1429 N N . ILE B 2 201 ? 6.722 -5.241 -12.842 1.00 14.42 1884 ILE B N 1
ATOM 1430 C CA . ILE B 2 201 ? 6.847 -5.185 -11.387 1.00 17.32 1884 ILE B CA 1
ATOM 1431 C C . ILE B 2 201 ? 5.478 -5.334 -10.723 1.00 16.75 1884 ILE B C 1
ATOM 1432 O O . ILE B 2 201 ? 5.343 -5.994 -9.685 1.00 17.76 1884 ILE B O 1
ATOM 1437 N N . GLY B 2 202 ? 4.465 -4.724 -11.332 1.00 14.97 1885 GLY B N 1
ATOM 1438 C CA . GLY B 2 202 ? 3.123 -4.708 -10.775 1.00 18.71 1885 GLY B CA 1
ATOM 1439 C C . GLY B 2 202 ? 2.413 -6.050 -10.734 1.00 17.20 1885 GLY B C 1
ATOM 1440 O O . GLY B 2 202 ? 1.332 -6.158 -10.155 1.00 18.83 1885 GLY B O 1
ATOM 1441 N N . LEU B 2 203 ? 3.004 -7.074 -11.342 1.00 15.20 1886 LEU B N 1
ATOM 1442 C CA . LEU B 2 203 ? 2.427 -8.415 -11.284 1.00 18.18 1886 LEU B CA 1
ATOM 1443 C C . LEU B 2 203 ? 2.516 -8.979 -9.869 1.00 21.07 1886 LEU B C 1
ATOM 1444 O O . LEU B 2 203 ? 1.772 -9.892 -9.513 1.00 24.99 1886 LEU B O 1
ATOM 1449 N N . GLY B 2 204 ? 3.425 -8.430 -9.069 1.00 17.31 1887 GLY B N 1
ATOM 1450 C CA . GLY B 2 204 ? 3.553 -8.817 -7.675 1.00 24.82 1887 GLY B CA 1
ATOM 1451 C C . GLY B 2 204 ? 4.823 -9.587 -7.375 1.00 20.93 1887 GLY B C 1
ATOM 1452 O O . GLY B 2 204 ? 5.700 -9.728 -8.225 1.00 17.98 1887 GLY B O 1
ATOM 1453 N N . ASP B 2 205 ? 4.903 -10.095 -6.150 1.00 16.51 1888 ASP B N 1
ATOM 1454 C CA . ASP B 2 205 ? 6.105 -10.742 -5.645 1.00 21.20 1888 ASP B CA 1
ATOM 1455 C C . ASP B 2 205 ? 6.374 -12.078 -6.336 1.00 23.12 1888 ASP B C 1
ATOM 1456 O O . ASP B 2 205 ? 5.731 -13.088 -6.045 1.00 23.23 1888 ASP B O 1
ATOM 1461 N N . ALA B 2 206 ? 7.360 -12.076 -7.224 1.00 20.43 1889 ALA B N 1
ATOM 1462 C CA . ALA B 2 206 ? 7.677 -13.239 -8.037 1.00 22.23 1889 ALA B CA 1
ATOM 1463 C C . ALA B 2 206 ? 8.379 -14.347 -7.251 1.00 22.54 1889 ALA B C 1
ATOM 1464 O O . ALA B 2 206 ? 8.551 -15.450 -7.770 1.00 22.79 1889 ALA B O 1
ATOM 1466 N N . THR B 2 207 ? 8.777 -14.063 -6.010 1.00 24.35 1890 THR B N 1
ATOM 1467 C CA . THR B 2 207 ? 9.493 -15.043 -5.187 1.00 20.04 1890 THR B CA 1
ATOM 1468 C C . THR B 2 207 ? 8.555 -15.889 -4.328 1.00 23.80 1890 THR B C 1
ATOM 1469 O O . THR B 2 207 ? 8.984 -16.862 -3.707 1.00 29.84 1890 THR B O 1
ATOM 1473 N N . LYS B 2 208 ? 7.280 -15.519 -4.279 1.00 22.63 1891 LYS B N 1
ATOM 1474 C CA . LYS B 2 208 ? 6.329 -16.242 -3.441 1.00 29.23 1891 LYS B CA 1
ATOM 1475 C C . LYS B 2 208 ? 6.007 -17.614 -4.014 1.00 29.12 1891 LYS B C 1
ATOM 1476 O O . LYS B 2 208 ? 5.919 -17.789 -5.230 1.00 29.55 1891 LYS B O 1
ATOM 1482 N N . SER B 2 209 ? 5.845 -18.589 -3.124 1.00 29.02 1892 SER B N 1
ATOM 1483 C CA . SER B 2 209 ? 5.388 -19.912 -3.522 1.00 32.79 1892 SER B CA 1
ATOM 1484 C C . SER B 2 209 ? 4.033 -19.769 -4.195 1.00 30.88 1892 SER B C 1
ATOM 1485 O O . SER B 2 209 ? 3.202 -18.970 -3.763 1.00 39.37 1892 SER B O 1
ATOM 1488 N N . GLY B 2 210 ? 3.816 -20.524 -5.263 1.00 33.44 1893 GLY B N 1
ATOM 1489 C CA . GLY B 2 210 ? 2.544 -20.485 -5.960 1.00 42.81 1893 GLY B CA 1
ATOM 1490 C C . GLY B 2 210 ? 2.478 -19.419 -7.040 1.00 41.77 1893 GLY B C 1
ATOM 1491 O O . GLY B 2 210 ? 1.521 -19.375 -7.813 1.00 38.82 1893 GLY B O 1
ATOM 1492 N N . ALA B 2 211 ? 3.485 -18.552 -7.095 1.00 29.85 1894 ALA B N 1
ATOM 1493 C CA . ALA B 2 211 ? 3.544 -17.533 -8.137 1.00 27.81 1894 ALA B CA 1
ATOM 1494 C C . ALA B 2 211 ? 3.706 -18.175 -9.515 1.00 27.85 1894 ALA B C 1
ATOM 1495 O O . ALA B 2 211 ? 4.560 -19.037 -9.715 1.00 29.79 1894 ALA B O 1
ATOM 1497 N N . ASP B 2 212 ? 2.870 -17.754 -10.457 1.00 28.47 1895 ASP B N 1
ATOM 1498 C CA . ASP B 2 212 ? 2.983 -18.190 -11.849 1.00 29.50 1895 ASP B CA 1
ATOM 1499 C C . ASP B 2 212 ? 2.558 -17.038 -12.746 1.00 23.83 1895 ASP B C 1
ATOM 1500 O O . ASP B 2 212 ? 1.370 -16.726 -12.847 1.00 28.34 1895 ASP B O 1
ATOM 1505 N N . PHE B 2 213 ? 3.540 -16.406 -13.387 1.00 21.55 1896 PHE B N 1
ATOM 1506 C CA . PHE B 2 213 ? 3.301 -15.215 -14.203 1.00 21.05 1896 PHE B CA 1
ATOM 1507 C C . PHE B 2 213 ? 3.404 -15.497 -15.698 1.00 18.96 1896 PHE B C 1
ATOM 1508 O O . PHE B 2 213 ? 3.422 -14.561 -16.499 1.00 18.43 1896 PHE B O 1
ATOM 1516 N N . ASP B 2 214 ? 3.484 -16.768 -16.081 1.00 21.96 1897 ASP B N 1
ATOM 1517 C CA . ASP B 2 214 ? 3.790 -17.118 -17.471 1.00 22.60 1897 ASP B CA 1
ATOM 1518 C C . ASP B 2 214 ? 2.816 -16.521 -18.488 1.00 18.27 1897 ASP B C 1
ATOM 1519 O O . ASP B 2 214 ? 3.247 -15.905 -19.464 1.00 17.09 1897 ASP B O 1
ATOM 1524 N N . GLU B 2 215 ? 1.515 -16.696 -18.273 1.00 23.36 1898 GLU B N 1
ATOM 1525 C CA . GLU B 2 215 ? 0.523 -16.179 -19.216 1.00 21.67 1898 GLU B CA 1
ATOM 1526 C C . GLU B 2 215 ? 0.503 -14.655 -19.199 1.00 17.21 1898 GLU B C 1
ATOM 1527 O O . GLU B 2 215 ? 0.383 -14.014 -20.242 1.00 18.56 1898 GLU B O 1
ATOM 1533 N N . GLU B 2 216 ? 0.618 -14.081 -18.007 1.00 16.06 1899 GLU B N 1
ATOM 1534 C CA . GLU B 2 216 ? 0.673 -12.635 -17.860 1.00 17.96 1899 GLU B CA 1
ATOM 1535 C C . GLU B 2 216 ? 1.907 -12.059 -18.553 1.00 16.96 1899 GLU B C 1
ATOM 1536 O O . GLU B 2 216 ? 1.816 -11.066 -19.276 1.00 18.62 1899 GLU B O 1
ATOM 1542 N N . LEU B 2 217 ? 3.057 -12.692 -18.341 1.00 16.65 1900 LEU B N 1
ATOM 1543 C CA . LEU B 2 217 ? 4.300 -12.230 -18.947 1.00 14.47 1900 LEU B CA 1
ATOM 1544 C C . LEU B 2 217 ? 4.259 -12.337 -20.473 1.00 20.38 1900 LEU B C 1
ATOM 1545 O O . LEU B 2 217 ? 4.763 -11.460 -21.170 1.00 19.43 1900 LEU B O 1
ATOM 1550 N N . THR B 2 218 ? 3.659 -13.406 -20.988 1.00 18.76 1901 THR B N 1
ATOM 1551 C CA . THR B 2 218 ? 3.492 -13.561 -22.430 1.00 16.18 1901 THR B CA 1
ATOM 1552 C C . THR B 2 218 ? 2.714 -12.372 -22.993 1.00 16.27 1901 THR B C 1
ATOM 1553 O O . THR B 2 218 ? 3.116 -11.772 -23.989 1.00 15.00 1901 THR B O 1
ATOM 1557 N N . ASP B 2 219 ? 1.612 -12.036 -22.326 1.00 16.55 1902 ASP B N 1
ATOM 1558 C CA . ASP B 2 219 ? 0.747 -10.918 -22.700 1.00 16.55 1902 ASP B CA 1
ATOM 1559 C C . ASP B 2 219 ? 1.523 -9.592 -22.729 1.00 18.65 1902 ASP B C 1
ATOM 1560 O O . ASP B 2 219 ? 1.373 -8.793 -23.656 1.00 15.91 1902 ASP B O 1
ATOM 1565 N N . LEU B 2 220 ? 2.369 -9.372 -21.725 1.00 14.84 1903 LEU B N 1
ATOM 1566 C CA . LEU B 2 220 ? 3.168 -8.148 -21.645 1.00 15.52 1903 LEU B CA 1
ATOM 1567 C C . LEU B 2 220 ? 4.325 -8.128 -22.643 1.00 16.37 1903 LEU B C 1
ATOM 1568 O O . LEU B 2 220 ? 4.765 -7.060 -23.070 1.00 18.42 1903 LEU B O 1
ATOM 1573 N N . LEU B 2 221 ? 4.828 -9.299 -23.016 1.00 17.83 1904 LEU B N 1
ATOM 1574 C CA . LEU B 2 221 ? 5.905 -9.353 -23.996 1.00 17.48 1904 LEU B CA 1
ATOM 1575 C C . LEU B 2 221 ? 5.373 -9.039 -25.396 1.00 17.08 1904 LEU B C 1
ATOM 1576 O O . LEU B 2 221 ? 6.052 -8.384 -26.184 1.00 16.79 1904 LEU B O 1
ATOM 1581 N N . TYR B 2 222 ? 4.163 -9.493 -25.708 1.00 16.26 1905 TYR B N 1
ATOM 1582 C CA . TYR B 2 222 ? 3.495 -9.049 -26.929 1.00 17.78 1905 TYR B CA 1
ATOM 1583 C C . TYR B 2 222 ? 3.371 -7.526 -26.931 1.00 20.92 1905 TYR B C 1
ATOM 1584 O O . TYR B 2 222 ? 3.618 -6.876 -27.944 1.00 18.91 1905 TYR B O 1
ATOM 1593 N N . PHE B 2 223 ? 2.987 -6.968 -25.787 1.00 15.54 1906 PHE B N 1
ATOM 1594 C CA . PHE B 2 223 ? 2.845 -5.523 -25.628 1.00 15.98 1906 PHE B CA 1
ATOM 1595 C C . PHE B 2 223 ? 4.159 -4.804 -25.938 1.00 15.65 1906 PHE B C 1
ATOM 1596 O O . PHE B 2 223 ? 4.178 -3.820 -26.676 1.00 14.14 1906 PHE B O 1
ATOM 1604 N N . VAL B 2 224 ? 5.258 -5.305 -25.380 1.00 14.72 1907 VAL B N 1
ATOM 1605 C CA . VAL B 2 224 ? 6.569 -4.701 -25.596 1.00 14.45 1907 VAL B CA 1
ATOM 1606 C C . VAL B 2 224 ? 6.975 -4.785 -27.068 1.00 15.04 1907 VAL B C 1
ATOM 1607 O O . VAL B 2 224 ? 7.482 -3.816 -27.630 1.00 18.44 1907 VAL B O 1
ATOM 1611 N N . VAL B 2 225 ? 6.755 -5.939 -27.690 1.00 18.04 1908 VAL B N 1
ATOM 1612 C CA . VAL B 2 225 ? 7.037 -6.098 -29.116 1.00 19.30 1908 VAL B CA 1
ATOM 1613 C C . VAL B 2 225 ? 6.191 -5.124 -29.947 1.00 20.92 1908 VAL B C 1
ATOM 1614 O O . VAL B 2 225 ? 6.673 -4.557 -30.930 1.00 16.55 1908 VAL B O 1
ATOM 1618 N N . ASP B 2 226 ? 4.936 -4.933 -29.550 1.00 15.59 1909 ASP B N 1
ATOM 1619 C CA . ASP B 2 226 ? 4.036 -4.013 -30.248 1.00 15.61 1909 ASP B CA 1
ATOM 1620 C C . ASP B 2 226 ? 4.455 -2.548 -30.070 1.00 17.80 1909 ASP B C 1
ATOM 1621 O O . ASP B 2 226 ? 4.280 -1.742 -30.978 1.00 16.92 1909 ASP B O 1
ATOM 1626 N N . ILE B 2 227 ? 5.000 -2.204 -28.905 1.00 17.17 1910 ILE B N 1
ATOM 1627 C CA . ILE B 2 227 ? 5.516 -0.854 -28.675 1.00 14.99 1910 ILE B CA 1
ATOM 1628 C C . ILE B 2 227 ? 6.728 -0.589 -29.563 1.00 17.49 1910 ILE B C 1
ATOM 1629 O O . ILE B 2 227 ? 6.813 0.449 -30.218 1.00 19.37 1910 ILE B O 1
ATOM 1634 N N . LEU B 2 228 ? 7.668 -1.527 -29.566 1.00 15.88 1911 LEU B N 1
ATOM 1635 C CA . LEU B 2 228 ? 8.836 -1.450 -30.435 1.00 16.55 1911 LEU B CA 1
ATOM 1636 C C . LEU B 2 228 ? 8.405 -1.301 -31.893 1.00 23.12 1911 LEU B C 1
ATOM 1637 O O . LEU B 2 228 ? 8.918 -0.449 -32.619 1.00 19.47 1911 LEU B O 1
ATOM 1642 N N . GLN B 2 229 ? 7.446 -2.123 -32.306 1.00 17.15 1912 GLN B N 1
ATOM 1643 C CA . GLN B 2 229 ? 6.926 -2.086 -33.673 1.00 17.78 1912 GLN B CA 1
ATOM 1644 C C . GLN B 2 229 ? 6.409 -0.690 -34.010 1.00 17.80 1912 GLN B C 1
ATOM 1645 O O . GLN B 2 229 ? 6.736 -0.130 -35.057 1.00 19.55 1912 GLN B O 1
ATOM 1651 N N . PHE B 2 230 ? 5.606 -0.138 -33.106 1.00 18.50 1913 PHE B N 1
ATOM 1652 C CA . PHE B 2 230 ? 4.994 1.175 -33.286 1.00 21.93 1913 PHE B CA 1
ATOM 1653 C C . PHE B 2 230 ? 6.032 2.274 -33.487 1.00 25.31 1913 PHE B C 1
ATOM 1654 O O . PHE B 2 230 ? 5.818 3.206 -34.269 1.00 25.44 1913 PHE B O 1
ATOM 1662 N N . HIS B 2 231 ? 7.154 2.161 -32.784 1.00 20.35 1914 HIS B N 1
ATOM 1663 C CA . HIS B 2 231 ? 8.214 3.160 -32.866 1.00 24.20 1914 HIS B CA 1
ATOM 1664 C C . HIS B 2 231 ? 9.270 2.799 -33.911 1.00 29.22 1914 HIS B C 1
ATOM 1665 O O . HIS B 2 231 ? 10.339 3.403 -33.953 1.00 28.27 1914 HIS B O 1
ATOM 1672 N N . GLY B 2 232 ? 8.968 1.816 -34.755 1.00 30.19 1915 GLY B N 1
ATOM 1673 C CA . GLY B 2 232 ? 9.773 1.556 -35.937 1.00 27.07 1915 GLY B CA 1
ATOM 1674 C C . GLY B 2 232 ? 10.811 0.453 -35.832 1.00 28.56 1915 GLY B C 1
ATOM 1675 O O . GLY B 2 232 ? 11.568 0.238 -36.777 1.00 27.06 1915 GLY B O 1
ATOM 1676 N N . GLU B 2 233 ? 10.868 -0.232 -34.692 1.00 25.40 1916 GLU B N 1
ATOM 1677 C CA . GLU B 2 233 ? 11.707 -1.423 -34.555 1.00 22.02 1916 GLU B CA 1
ATOM 1678 C C . GLU B 2 233 ? 10.826 -2.657 -34.714 1.00 23.75 1916 GLU B C 1
ATOM 1679 O O . GLU B 2 233 ? 10.150 -3.068 -33.775 1.00 22.26 1916 GLU B O 1
ATOM 1685 N N . ARG B 2 234 ? 10.846 -3.249 -35.906 1.00 20.17 1917 ARG B N 1
ATOM 1686 C CA . ARG B 2 234 ? 9.829 -4.222 -36.284 1.00 24.37 1917 ARG B CA 1
ATOM 1687 C C . ARG B 2 234 ? 10.282 -5.674 -36.148 1.00 24.63 1917 ARG B C 1
ATOM 1688 O O . ARG B 2 234 ? 11.428 -6.014 -36.435 1.00 23.07 1917 ARG B O 1
ATOM 1696 N N . ASN B 2 235 ? 9.355 -6.513 -35.690 1.00 25.57 1918 ASN B N 1
ATOM 1697 C CA . ASN B 2 235 ? 9.578 -7.946 -35.526 1.00 25.26 1918 ASN B CA 1
ATOM 1698 C C . ASN B 2 235 ? 8.322 -8.738 -35.871 1.00 32.76 1918 ASN B C 1
ATOM 1699 O O . ASN B 2 235 ? 7.206 -8.247 -35.696 1.00 34.02 1918 ASN B O 1
ATOM 1704 N N . ALA B 2 236 ? 8.509 -9.962 -36.358 1.00 29.80 1919 ALA B N 1
ATOM 1705 C CA . ALA B 2 236 ? 7.400 -10.890 -36.564 1.00 25.39 1919 ALA B CA 1
ATOM 1706 C C . ALA B 2 236 ? 7.283 -11.810 -35.355 1.00 28.42 1919 ALA B C 1
ATOM 1707 O O . ALA B 2 236 ? 8.290 -12.331 -34.873 1.00 29.78 1919 ALA B O 1
ATOM 1709 N N . TYR B 2 237 ? 6.058 -12.003 -34.868 1.00 27.16 1920 TYR B N 1
ATOM 1710 C CA . TYR B 2 237 ? 5.807 -12.848 -33.700 1.00 28.42 1920 TYR B CA 1
ATOM 1711 C C . TYR B 2 237 ? 6.390 -14.249 -33.855 1.00 31.81 1920 TYR B C 1
ATOM 1712 O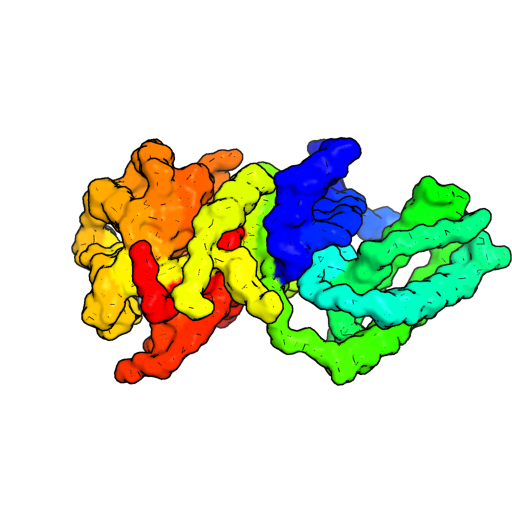 O . TYR B 2 237 ? 6.926 -14.820 -32.903 1.00 30.95 1920 TYR B O 1
ATOM 1721 N N . ASP B 2 238 ? 6.262 -14.801 -35.059 1.00 30.74 1921 ASP B N 1
ATOM 1722 C CA . ASP B 2 238 ? 6.671 -16.174 -35.339 1.00 37.53 1921 ASP B CA 1
ATOM 1723 C C . ASP B 2 238 ? 8.174 -16.387 -35.202 1.00 38.36 1921 ASP B C 1
ATOM 1724 O O . ASP B 2 238 ? 8.631 -17.519 -35.035 1.00 38.74 1921 ASP B O 1
ATOM 1729 N N . GLU B 2 239 ? 8.939 -15.304 -35.288 1.00 28.54 1922 GLU B N 1
ATOM 1730 C CA . GLU B 2 239 ? 10.394 -15.381 -35.195 1.00 28.06 1922 GLU B CA 1
ATOM 1731 C C . GLU B 2 239 ? 10.890 -15.091 -33.777 1.00 30.10 1922 GLU B C 1
ATOM 1732 O O . GLU B 2 239 ? 12.094 -14.950 -33.552 1.00 29.47 1922 GLU B O 1
ATOM 1738 N N . ILE B 2 240 ? 9.962 -15.011 -32.827 1.00 31.17 1923 ILE B N 1
ATOM 1739 C CA . ILE B 2 240 ? 10.299 -14.695 -31.438 1.00 27.63 1923 ILE B CA 1
ATOM 1740 C C . ILE B 2 240 ? 10.021 -15.871 -30.509 1.00 28.11 1923 ILE B C 1
ATOM 1741 O O . ILE B 2 240 ? 8.910 -16.403 -30.469 1.00 27.94 1923 ILE B O 1
ATOM 1746 N N . ASP B 2 241 ? 11.044 -16.263 -29.755 1.00 23.38 1924 ASP B N 1
ATOM 1747 C CA . ASP B 2 241 ? 10.910 -17.309 -28.753 1.00 27.13 1924 ASP B CA 1
ATOM 1748 C C . ASP B 2 241 ? 10.366 -16.702 -27.465 1.00 29.71 1924 ASP B C 1
ATOM 1749 O O . ASP B 2 241 ? 11.113 -16.427 -26.526 1.00 29.64 1924 ASP B O 1
ATOM 1754 N N . PHE B 2 242 ? 9.054 -16.492 -27.430 1.00 26.09 1925 PHE B N 1
ATOM 1755 C CA . PHE B 2 242 ? 8.414 -15.876 -26.274 1.00 30.82 1925 PHE B CA 1
ATOM 1756 C C . PHE B 2 242 ? 8.587 -16.708 -25.006 1.00 32.94 1925 PHE B C 1
ATOM 1757 O O . PHE B 2 242 ? 8.771 -16.151 -23.927 1.00 23.33 1925 PHE B O 1
ATOM 1765 N N . ASP B 2 243 ? 8.536 -18.031 -25.133 1.00 30.19 1926 ASP B N 1
ATOM 1766 C CA . ASP B 2 243 ? 8.655 -18.906 -23.968 1.00 31.04 1926 ASP B CA 1
ATOM 1767 C C . ASP B 2 243 ? 9.982 -18.701 -23.238 1.00 26.31 1926 ASP B C 1
ATOM 1768 O O . ASP B 2 243 ? 10.021 -18.702 -22.009 1.00 30.59 1926 ASP B O 1
ATOM 1773 N N . SER B 2 244 ? 11.066 -18.524 -23.988 1.00 25.49 1927 SER B N 1
ATOM 1774 C CA . SER B 2 244 ? 12.370 -18.282 -23.378 1.00 30.03 1927 SER B CA 1
ATOM 1775 C C . SER B 2 244 ? 12.421 -16.901 -22.741 1.00 28.61 1927 SER B C 1
ATOM 1776 O O . SER B 2 244 ? 13.010 -16.724 -21.674 1.00 28.85 1927 SER B O 1
ATOM 1779 N N . MET B 2 245 ? 11.805 -15.920 -23.393 1.00 25.48 1928 MET B N 1
ATOM 1780 C CA . MET B 2 245 ? 11.778 -14.570 -22.851 1.00 22.56 1928 MET B CA 1
ATOM 1781 C C . MET B 2 245 ? 10.992 -14.545 -21.543 1.00 24.34 1928 MET B C 1
ATOM 1782 O O . MET B 2 245 ? 11.339 -13.807 -20.622 1.00 25.65 1928 MET B O 1
ATOM 1787 N N . VAL B 2 246 ? 9.944 -15.363 -21.462 1.00 19.48 1929 VAL B N 1
ATOM 1788 C CA . VAL B 2 246 ? 9.143 -15.469 -20.241 1.00 19.36 1929 VAL B CA 1
ATOM 1789 C C . VAL B 2 246 ? 9.999 -15.958 -19.076 1.00 21.14 1929 VAL B C 1
ATOM 1790 O O . VAL B 2 246 ? 9.966 -15.373 -17.993 1.00 22.32 1929 VAL B O 1
ATOM 1794 N N . VAL B 2 247 ? 10.759 -17.027 -19.303 1.00 23.17 1930 VAL B N 1
ATOM 1795 C CA . VAL B 2 247 ? 11.606 -17.608 -18.263 1.00 25.86 1930 VAL B CA 1
ATOM 1796 C C . VAL B 2 247 ? 12.644 -16.602 -17.762 1.00 24.92 1930 VAL B C 1
ATOM 1797 O O . VAL B 2 247 ? 12.835 -16.440 -16.555 1.00 23.94 1930 VAL B O 1
ATOM 1801 N N . GLU B 2 248 ? 13.310 -15.927 -18.691 1.00 21.27 1931 GLU B N 1
ATOM 1802 C CA . GLU B 2 248 ? 14.369 -14.988 -18.342 1.00 21.84 1931 GLU B CA 1
ATOM 1803 C C . GLU B 2 248 ? 13.805 -13.726 -17.696 1.00 26.03 1931 GLU B C 1
ATOM 1804 O O . GLU B 2 248 ? 14.417 -13.158 -16.790 1.00 21.87 1931 GLU B O 1
ATOM 1810 N N . THR B 2 249 ? 12.638 -13.286 -18.155 1.00 20.93 1932 THR B N 1
ATOM 1811 C CA . THR B 2 249 ? 12.009 -12.108 -17.571 1.00 21.11 1932 THR B CA 1
ATOM 1812 C C . THR B 2 249 ? 11.564 -12.426 -16.146 1.00 24.20 1932 THR B C 1
ATOM 1813 O O . THR B 2 249 ? 11.717 -11.603 -15.243 1.00 18.34 1932 THR B O 1
ATOM 1817 N N . MET B 2 250 ? 11.027 -13.627 -15.944 1.00 20.54 1933 MET B N 1
ATOM 1818 C CA . MET B 2 250 ? 10.586 -14.041 -14.614 1.00 22.15 1933 MET B CA 1
ATOM 1819 C C . MET B 2 250 ? 11.778 -14.108 -13.670 1.00 20.34 1933 MET B C 1
ATOM 1820 O O . MET B 2 250 ? 11.670 -13.757 -12.493 1.00 21.63 1933 MET B O 1
ATOM 1825 N N . ASP B 2 251 ? 12.917 -14.557 -14.186 1.00 18.48 1934 ASP B N 1
ATOM 1826 C CA . ASP B 2 251 ? 14.131 -14.620 -13.384 1.00 19.59 1934 ASP B CA 1
ATOM 1827 C C . ASP B 2 251 ? 14.591 -13.220 -12.975 1.00 21.28 1934 ASP B C 1
ATOM 1828 O O . ASP B 2 251 ? 15.050 -13.014 -11.846 1.00 23.55 1934 ASP B O 1
ATOM 1833 N N . ALA B 2 252 ? 14.465 -12.260 -13.887 1.00 21.94 1935 ALA B N 1
ATOM 1834 C CA . ALA B 2 252 ? 14.791 -10.868 -13.581 1.00 23.59 1935 ALA B CA 1
ATOM 1835 C C . ALA B 2 252 ? 13.854 -10.312 -12.506 1.00 17.89 1935 ALA B C 1
ATOM 1836 O O . ALA B 2 252 ? 14.282 -9.561 -11.627 1.00 17.69 1935 ALA B O 1
ATOM 1838 N N . LEU B 2 253 ? 12.580 -10.686 -12.575 1.00 17.06 1936 LEU B N 1
ATOM 1839 C CA . LEU B 2 253 ? 11.602 -10.238 -11.588 1.00 16.68 1936 LEU B CA 1
ATOM 1840 C C . LEU B 2 253 ? 11.849 -10.848 -10.218 1.00 17.44 1936 LEU B C 1
ATOM 1841 O O . LEU B 2 253 ? 11.601 -10.210 -9.192 1.00 17.41 1936 LEU B O 1
ATOM 1846 N N . MET B 2 254 ? 12.325 -12.088 -10.195 1.00 17.91 1937 MET B N 1
ATOM 1847 C CA . MET B 2 254 ? 12.675 -12.721 -8.935 1.00 18.65 1937 MET B CA 1
ATOM 1848 C C . MET B 2 254 ? 13.852 -11.987 -8.298 1.00 23.86 1937 MET B C 1
ATOM 1849 O O . MET B 2 254 ? 13.923 -11.859 -7.075 1.00 19.55 1937 MET B O 1
ATOM 1854 N N . ALA B 2 255 ? 14.762 -11.491 -9.129 1.00 19.16 1938 ALA B N 1
ATOM 1855 C CA . ALA B 2 255 ? 15.902 -10.727 -8.637 1.00 24.58 1938 ALA B CA 1
ATOM 1856 C C . ALA B 2 255 ? 15.447 -9.380 -8.073 1.00 19.22 1938 ALA B C 1
ATOM 1857 O O . ALA B 2 255 ? 15.919 -8.945 -7.023 1.00 19.74 1938 ALA B O 1
ATOM 1859 N N . TYR B 2 256 ? 14.530 -8.726 -8.774 1.00 18.99 1939 TYR B N 1
ATOM 1860 C CA . TYR B 2 256 ? 13.968 -7.464 -8.302 1.00 20.77 1939 TYR B CA 1
ATOM 1861 C C . TYR B 2 256 ? 13.326 -7.631 -6.928 1.00 18.17 1939 TYR B C 1
ATOM 1862 O O . TYR B 2 256 ? 13.624 -6.892 -5.989 1.00 18.55 1939 TYR B O 1
ATOM 1871 N N . HIS B 2 257 ? 12.441 -8.612 -6.812 1.00 18.37 1940 HIS B N 1
ATOM 1872 C CA . HIS B 2 257 ? 11.628 -8.738 -5.614 1.00 18.82 1940 HIS B CA 1
ATOM 1873 C C . HIS B 2 257 ? 12.404 -9.305 -4.430 1.00 19.13 1940 HIS B C 1
ATOM 1874 O O . HIS B 2 257 ? 12.116 -8.958 -3.285 1.00 19.45 1940 HIS B O 1
ATOM 1881 N N . ALA B 2 258 ? 13.401 -10.145 -4.695 1.00 20.98 1941 ALA B N 1
ATOM 1882 C CA . ALA B 2 258 ? 14.288 -10.611 -3.634 1.00 20.81 1941 ALA B CA 1
ATOM 1883 C C . ALA B 2 258 ? 14.955 -9.416 -2.959 1.00 21.85 1941 ALA B C 1
ATOM 1884 O O . ALA B 2 258 ? 15.049 -9.353 -1.732 1.00 22.39 1941 ALA B O 1
ATOM 1886 N N . GLU B 2 259 ? 15.405 -8.459 -3.761 1.00 20.79 1942 GLU B N 1
ATOM 1887 C CA . GLU B 2 259 ? 16.081 -7.295 -3.211 1.00 21.21 1942 GLU B CA 1
ATOM 1888 C C . GLU B 2 259 ? 15.082 -6.301 -2.624 1.00 20.82 1942 GLU B C 1
ATOM 1889 O O . GLU B 2 259 ? 15.353 -5.694 -1.591 1.00 25.06 1942 GLU B O 1
ATOM 1895 N N 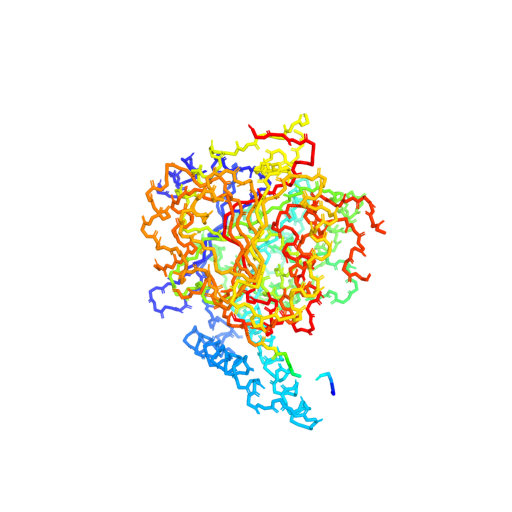. ALA B 2 260 ? 13.929 -6.148 -3.272 1.00 19.85 1943 ALA B N 1
ATOM 1896 C CA . ALA B 2 260 ? 12.878 -5.264 -2.771 1.00 22.37 1943 ALA B CA 1
ATOM 1897 C C . ALA B 2 260 ? 12.360 -5.721 -1.405 1.00 28.39 1943 ALA B C 1
ATOM 1898 O O . ALA B 2 260 ? 12.095 -4.901 -0.522 1.00 25.94 1943 ALA B O 1
ATOM 1900 N N . ASN B 2 261 ? 12.220 -7.032 -1.235 1.00 25.49 1944 ASN B N 1
ATOM 1901 C CA . ASN B 2 261 ? 11.692 -7.591 0.005 1.00 27.23 1944 ASN B CA 1
ATOM 1902 C C . ASN B 2 261 ? 12.616 -7.374 1.198 1.00 27.39 1944 ASN B C 1
ATOM 1903 O O . ASN B 2 261 ? 12.198 -7.535 2.344 1.00 29.76 1944 ASN B O 1
ATOM 1908 N N . ALA B 2 262 ? 13.870 -7.016 0.936 1.00 25.40 1945 ALA B N 1
ATOM 1909 C CA . ALA B 2 262 ? 14.825 -6.775 2.012 1.00 31.64 1945 ALA B CA 1
ATOM 1910 C C . ALA B 2 262 ? 14.549 -5.442 2.711 1.00 29.97 1945 ALA B C 1
ATOM 1911 O O . ALA B 2 262 ? 15.002 -5.211 3.833 1.00 31.17 1945 ALA B O 1
ATOM 1913 N N . ALA B 2 263 ? 13.807 -4.573 2.030 1.00 28.99 1946 ALA B N 1
ATOM 1914 C CA . ALA B 2 263 ? 13.355 -3.303 2.586 1.00 35.18 1946 ALA B CA 1
ATOM 1915 C C . ALA B 2 263 ? 11.874 -3.135 2.261 1.00 45.67 1946 ALA B C 1
ATOM 1916 O O . ALA B 2 263 ? 11.519 -2.394 1.346 1.00 42.18 1946 ALA B O 1
ATOM 1918 N N . PRO B 2 264 ? 11.002 -3.835 3.006 1.00 54.46 1947 PRO B N 1
ATOM 1919 C CA . PRO B 2 264 ? 9.575 -3.886 2.663 1.00 58.19 1947 PRO B CA 1
ATOM 1920 C C . PRO B 2 264 ? 8.850 -2.558 2.847 1.00 56.61 1947 PRO B C 1
ATOM 1921 O O . PRO B 2 264 ? 9.311 -1.694 3.595 1.00 50.47 1947 PRO B O 1
ATOM 1925 N N . GLU B 2 265 ? 7.721 -2.407 2.161 1.00 56.44 1948 GLU B N 1
ATOM 1926 C CA . GLU B 2 265 ? 6.841 -1.265 2.367 1.00 59.88 1948 GLU B CA 1
ATOM 1927 C C . GLU B 2 265 ? 6.041 -1.458 3.647 1.00 66.91 1948 GLU B C 1
ATOM 1928 O O . GLU B 2 265 ? 5.285 -2.421 3.774 1.00 63.79 1948 GLU B O 1
ATOM 1934 N N . SER B 2 266 ? 6.206 -0.537 4.590 1.00 78.96 1949 SER B N 1
ATOM 1935 C CA . SER B 2 266 ? 5.561 -0.657 5.892 1.00 89.24 1949 SER B CA 1
ATOM 1936 C C . SER B 2 266 ? 4.099 -0.223 5.850 1.00 90.98 1949 SER B C 1
ATOM 1937 O O . SER B 2 266 ? 3.205 -1.020 6.133 1.00 95.57 1949 SER B O 1
ATOM 1940 N N . ASP B 2 267 ? 3.850 1.035 5.498 1.00 86.09 1950 ASP B N 1
ATOM 1941 C CA . ASP B 2 267 ? 2.481 1.544 5.466 1.00 84.50 1950 ASP B CA 1
ATOM 1942 C C . ASP B 2 267 ? 2.382 2.832 4.641 1.00 78.87 1950 ASP B C 1
ATOM 1943 O O . ASP B 2 267 ? 2.560 3.939 5.156 1.00 78.59 1950 ASP B O 1
ATOM 1948 N N . SER B 2 268 ? 2.101 2.673 3.350 1.00 69.55 1951 SER B N 1
ATOM 1949 C CA . SER B 2 268 ? 2.056 3.797 2.416 1.00 55.79 1951 SER B CA 1
ATOM 1950 C C . SER B 2 268 ? 0.700 4.501 2.388 1.00 43.12 1951 SER B C 1
ATOM 1951 O O . SER B 2 268 ? 0.602 5.643 1.935 1.00 42.83 1951 SER B O 1
ATOM 1954 N N . HIS B 2 269 ? -0.338 3.817 2.865 1.00 25.67 1952 HIS B N 1
ATOM 1955 C CA . HIS B 2 269 ? -1.707 4.326 2.799 1.00 22.77 1952 HIS B CA 1
ATOM 1956 C C . HIS B 2 269 ? -2.094 4.631 1.356 1.00 16.96 1952 HIS B C 1
ATOM 1957 O O . HIS B 2 269 ? -2.818 5.585 1.074 1.00 18.68 1952 HIS B O 1
ATOM 1964 N N . ALA B 2 270 ? -1.596 3.800 0.450 1.00 17.03 1953 ALA B N 1
ATOM 1965 C CA . ALA B 2 270 ? -1.946 3.905 -0.960 1.00 20.70 1953 ALA B CA 1
ATOM 1966 C C . ALA B 2 270 ? -3.446 3.711 -1.147 1.00 23.19 1953 ALA B C 1
ATOM 1967 O O . ALA B 2 270 ? -4.056 2.856 -0.501 1.00 16.08 1953 ALA B O 1
ATO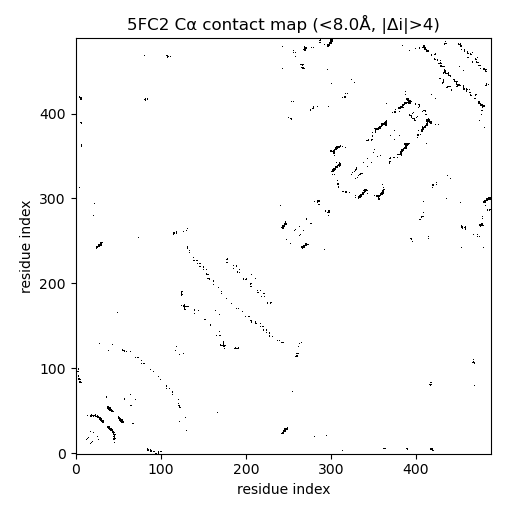M 1969 N N . HIS B 2 271 ? -4.029 4.520 -2.027 1.00 14.66 1954 HIS B N 1
ATOM 1970 C CA . HIS B 2 271 ? -5.444 4.424 -2.366 1.00 14.51 1954 HIS B CA 1
ATOM 1971 C C . HIS B 2 271 ? -5.612 4.578 -3.864 1.00 18.17 1954 HIS B C 1
ATOM 1972 O O . HIS B 2 271 ? -4.869 5.316 -4.501 1.00 15.75 1954 HIS B O 1
ATOM 1979 N N . THR B 2 272 ? -6.604 3.886 -4.407 1.00 13.04 1955 THR B N 1
ATOM 1980 C CA . THR B 2 272 ? -6.924 3.954 -5.824 1.00 14.02 1955 THR B CA 1
ATOM 1981 C C . THR B 2 272 ? -8.327 4.518 -5.985 1.00 15.25 1955 THR B C 1
ATOM 1982 O O . THR B 2 272 ? -9.245 4.122 -5.269 1.00 14.28 1955 THR B O 1
ATOM 1986 N N . ILE B 2 273 ? -8.488 5.451 -6.917 1.00 13.88 1956 ILE B N 1
ATOM 1987 C CA . ILE B 2 273 ? -9.797 6.010 -7.221 1.00 13.83 1956 ILE B CA 1
ATOM 1988 C C . ILE B 2 273 ? -10.160 5.721 -8.673 1.00 16.66 1956 ILE B C 1
ATOM 1989 O O . ILE B 2 273 ? -9.409 6.054 -9.591 1.00 16.19 1956 ILE B O 1
ATOM 1994 N N . LEU B 2 274 ? -11.306 5.070 -8.855 1.00 13.85 1957 LEU B N 1
ATOM 1995 C CA . LEU B 2 274 ? -11.789 4.693 -10.175 1.00 11.29 1957 LEU B CA 1
ATOM 1996 C C . LEU B 2 274 ? -12.741 5.722 -10.750 1.00 16.80 1957 LEU B C 1
ATOM 1997 O O . LEU B 2 274 ? -13.678 6.160 -10.083 1.00 15.04 1957 LEU B O 1
ATOM 2002 N N . VAL B 2 275 ? -12.495 6.091 -12.002 1.00 14.67 1958 VAL B N 1
ATOM 2003 C CA . VAL B 2 275 ? -13.442 6.864 -12.790 1.00 12.22 1958 VAL B CA 1
ATOM 2004 C C . VAL B 2 275 ? -13.973 5.941 -13.877 1.00 17.63 1958 VAL B C 1
ATOM 2005 O O . VAL B 2 275 ? -13.212 5.462 -14.710 1.00 21.43 1958 VAL B O 1
ATOM 2009 N N . LEU B 2 276 ? -15.273 5.677 -13.854 1.00 15.94 1959 LEU B N 1
ATOM 2010 C CA . LEU B 2 276 ? -15.867 4.686 -14.746 1.00 18.37 1959 LEU B CA 1
ATOM 2011 C C . LEU B 2 276 ? -16.811 5.319 -15.756 1.00 16.94 1959 LEU B C 1
ATOM 2012 O O . LEU B 2 276 ? -17.577 6.222 -15.427 1.00 19.63 1959 LEU B O 1
ATOM 2017 N N . ASP B 2 277 ? -16.754 4.834 -16.992 1.00 16.37 1960 ASP B N 1
ATOM 2018 C CA . ASP B 2 277 ? -17.700 5.260 -18.008 1.00 19.43 1960 ASP B CA 1
ATOM 2019 C C . ASP B 2 277 ? -19.050 4.624 -17.699 1.00 22.36 1960 ASP B C 1
ATOM 2020 O O . ASP B 2 277 ? -19.124 3.648 -16.950 1.00 22.00 1960 ASP B O 1
ATOM 2025 N N . LYS B 2 278 ? -20.109 5.173 -18.285 1.00 27.06 1961 LYS B N 1
ATOM 2026 C CA . LYS B 2 278 ? -21.477 4.850 -17.874 1.00 33.81 1961 LYS B CA 1
ATOM 2027 C C . LYS B 2 278 ? -21.806 3.354 -17.871 1.00 31.74 1961 LYS B C 1
ATOM 2028 O O . LYS B 2 278 ? -22.503 2.880 -16.976 1.00 38.11 1961 LYS B O 1
ATOM 2034 N N . GLN B 2 279 ? -21.301 2.614 -18.854 1.00 31.15 1962 GLN B N 1
ATOM 2035 C CA . GLN B 2 279 ? -21.607 1.186 -18.967 1.00 31.08 1962 GLN B CA 1
ATOM 2036 C C . GLN B 2 279 ? -20.816 0.295 -18.000 1.00 29.24 1962 GLN B C 1
ATOM 2037 O O . GLN B 2 279 ? -21.079 -0.907 -17.909 1.00 25.11 1962 GLN B O 1
ATOM 2043 N N . LEU B 2 280 ? -19.856 0.870 -17.282 1.00 23.72 1963 LEU B N 1
ATOM 2044 C CA . LEU B 2 280 ? -18.927 0.061 -16.490 1.00 18.67 1963 LEU B CA 1
ATOM 2045 C C . LEU B 2 280 ? -19.171 0.119 -14.980 1.00 18.95 1963 LEU B C 1
ATOM 2046 O O . LEU B 2 280 ? -18.528 -0.609 -14.224 1.00 20.81 1963 LEU B O 1
ATOM 2051 N N . HIS B 2 281 ? -20.105 0.958 -14.541 1.00 19.12 1964 HIS B N 1
ATOM 2052 C CA . HIS B 2 281 ? -20.404 1.087 -13.116 1.00 17.37 1964 HIS B CA 1
ATOM 2053 C C . HIS B 2 281 ? -20.964 -0.198 -12.505 1.00 15.35 1964 HIS B C 1
ATOM 2054 O O . HIS B 2 281 ? -20.765 -0.463 -11.319 1.00 16.64 1964 HIS B O 1
ATOM 2061 N N . VAL B 2 282 ? -21.667 -0.992 -13.307 1.00 18.93 1965 VAL B N 1
ATOM 2062 C CA . VAL B 2 282 ? -22.338 -2.181 -12.786 1.00 18.23 1965 VAL B CA 1
ATOM 2063 C C . VAL B 2 282 ? -21.345 -3.302 -12.448 1.00 16.12 1965 VAL B C 1
ATOM 2064 O O . VAL B 2 282 ? -21.658 -4.198 -11.664 1.00 14.28 1965 VAL B O 1
ATOM 2068 N N . PHE B 2 283 ? -20.150 -3.249 -13.031 1.00 13.33 1966 PHE B N 1
ATOM 2069 C CA . PHE B 2 283 ? -19.114 -4.240 -12.733 1.00 13.89 1966 PHE B CA 1
ATOM 2070 C C . PHE B 2 283 ? -18.504 -4.008 -11.354 1.00 13.65 1966 PHE B C 1
ATOM 2071 O O . PHE B 2 283 ? -18.116 -2.886 -11.032 1.00 16.27 1966 PHE B O 1
ATOM 2079 N N . PRO B 2 284 ? -18.402 -5.068 -10.537 1.00 14.51 1967 PRO B N 1
ATOM 2080 C CA . PRO B 2 284 ? -17.759 -4.927 -9.225 1.00 17.49 1967 PRO B CA 1
ATOM 2081 C C . PRO B 2 284 ? -16.232 -5.012 -9.329 1.00 13.88 1967 PRO B C 1
ATOM 2082 O O . PRO B 2 284 ? -15.629 -5.990 -8.878 1.00 13.89 1967 PRO B O 1
ATOM 2086 N N . TRP B 2 285 ? -15.627 -3.991 -9.933 1.00 14.10 1968 TRP B N 1
ATOM 2087 C CA . TRP B 2 285 ? -14.190 -3.970 -10.204 1.00 11.77 1968 TRP B CA 1
ATOM 2088 C C . TRP B 2 285 ? -13.357 -4.253 -8.962 1.00 14.00 1968 TRP B C 1
ATOM 2089 O O . TRP B 2 285 ? -12.356 -4.973 -9.019 1.00 14.61 1968 TRP B O 1
ATOM 2100 N N . GLU B 2 286 ? -13.782 -3.675 -7.846 1.00 12.63 1969 GLU B N 1
ATOM 2101 C CA . GLU B 2 286 ? -13.073 -3.803 -6.578 1.00 18.51 1969 GLU B CA 1
ATOM 2102 C C . GLU B 2 286 ? -12.957 -5.253 -6.116 1.00 15.56 1969 GLU B C 1
ATOM 2103 O O . GLU B 2 286 ? -12.097 -5.585 -5.302 1.00 16.83 1969 GLU B O 1
ATOM 2109 N N . SER B 2 287 ? -13.826 -6.113 -6.638 1.00 15.38 1970 SER B N 1
ATOM 2110 C CA . SER B 2 287 ? -13.859 -7.512 -6.227 1.00 17.40 1970 SER B CA 1
ATOM 2111 C C . SER B 2 287 ? -13.206 -8.431 -7.243 1.00 19.62 1970 SER B C 1
ATOM 2112 O O . SER B 2 287 ? -13.206 -9.649 -7.070 1.00 18.92 1970 SER B O 1
ATOM 2115 N N . LEU B 2 288 ? -12.646 -7.855 -8.303 1.00 15.89 1971 LEU B N 1
ATOM 2116 C CA . LEU B 2 288 ? -11.747 -8.614 -9.154 1.00 16.78 1971 LEU B CA 1
ATOM 2117 C C . LEU B 2 288 ? -10.656 -9.164 -8.255 1.00 22.44 1971 LEU B C 1
ATOM 2118 O O . LEU B 2 288 ? -10.162 -8.448 -7.387 1.00 16.30 1971 LEU B O 1
ATOM 2123 N N . PRO B 2 289 ? -10.285 -10.436 -8.446 1.00 23.89 1972 PRO B N 1
ATOM 2124 C CA . PRO B 2 289 ? -9.299 -11.089 -7.580 1.00 23.07 1972 PRO B CA 1
ATOM 2125 C C . PRO B 2 289 ? -8.056 -10.241 -7.310 1.00 29.68 1972 PRO B C 1
ATOM 2126 O O . PRO B 2 289 ? -7.629 -10.151 -6.161 1.00 26.67 1972 PRO B O 1
ATOM 2130 N N . CYS B 2 290 ? -7.513 -9.596 -8.337 1.00 20.67 1973 CYS B N 1
ATOM 2131 C CA . CYS B 2 290 ? -6.286 -8.825 -8.175 1.00 25.21 1973 CYS B CA 1
ATOM 2132 C C . CYS B 2 290 ? -6.498 -7.496 -7.443 1.00 23.04 1973 CYS B C 1
ATOM 2133 O O . CYS B 2 290 ? -5.525 -6.854 -7.043 1.00 29.02 1973 CYS B O 1
ATOM 2136 N N . LEU B 2 291 ? -7.754 -7.089 -7.259 1.00 15.55 1974 LEU B N 1
ATOM 2137 C CA . LEU B 2 291 ? -8.065 -5.819 -6.588 1.00 14.58 1974 LEU B CA 1
ATOM 2138 C C . LEU B 2 291 ? -8.646 -5.979 -5.188 1.00 16.15 1974 LEU B C 1
ATOM 2139 O O . LEU B 2 291 ? -8.772 -4.998 -4.453 1.00 18.26 1974 LEU B O 1
ATOM 2144 N N . GLN B 2 292 ? -8.999 -7.202 -4.811 1.00 16.46 1975 GLN B N 1
ATOM 2145 C CA . GLN B 2 292 ? -9.720 -7.418 -3.557 1.00 19.45 1975 GLN B CA 1
ATOM 2146 C C . GLN B 2 292 ? -8.968 -6.915 -2.328 1.00 20.82 1975 GLN B C 1
ATOM 2147 O O . GLN B 2 292 ? -9.586 -6.431 -1.381 1.00 19.46 1975 GLN B O 1
ATOM 2153 N N . GLY B 2 293 ? -7.643 -7.017 -2.347 1.00 23.64 1976 GLY B N 1
ATOM 2154 C CA . GLY B 2 293 ? -6.841 -6.587 -1.215 1.00 31.97 1976 GLY B CA 1
ATOM 2155 C C . GLY B 2 293 ? -6.561 -5.095 -1.175 1.00 36.87 1976 GLY B C 1
ATOM 2156 O O . GLY B 2 293 ? -5.966 -4.603 -0.216 1.00 42.70 1976 GLY B O 1
ATOM 2157 N N . LEU B 2 294 ? -6.991 -4.370 -2.204 1.00 22.32 1977 LEU B N 1
ATOM 2158 C CA . LEU B 2 294 ? -6.609 -2.971 -2.356 1.00 24.72 1977 LEU B CA 1
ATOM 2159 C C . LEU B 2 294 ? -7.700 -2.007 -1.894 1.00 19.60 1977 LEU B C 1
ATOM 2160 O O . LEU B 2 294 ? -8.896 -2.280 -2.017 1.00 15.80 1977 LEU B O 1
ATOM 2165 N N . ALA B 2 295 ? -7.266 -0.878 -1.351 1.00 16.55 1978 ALA B N 1
ATOM 2166 C CA . ALA B 2 295 ? -8.176 0.200 -0.995 1.00 16.41 1978 ALA B CA 1
ATOM 2167 C C . ALA B 2 295 ? -8.577 0.945 -2.260 1.00 15.84 1978 ALA B C 1
ATOM 2168 O O . ALA B 2 295 ? -7.790 1.727 -2.796 1.00 16.60 1978 ALA B O 1
ATOM 2170 N N . VAL B 2 296 ? -9.796 0.687 -2.735 1.00 15.10 1979 VAL B N 1
ATOM 2171 C CA . VAL B 2 296 ? -10.298 1.265 -3.980 1.00 13.44 1979 VAL B CA 1
ATOM 2172 C C . VAL B 2 296 ? -11.657 1.930 -3.778 1.00 13.25 1979 VAL B C 1
ATOM 2173 O O . VAL B 2 296 ? -12.570 1.328 -3.211 1.00 14.32 1979 VAL B O 1
ATOM 2177 N N . SER B 2 297 ? -11.778 3.176 -4.227 1.00 11.58 1980 SER B N 1
ATOM 2178 C CA . SER B 2 297 ? -13.057 3.877 -4.231 1.00 11.14 1980 SER B CA 1
ATOM 2179 C C . SER B 2 297 ? -13.369 4.364 -5.645 1.00 15.86 1980 SER B C 1
ATOM 2180 O O . SER B 2 297 ? -12.530 4.261 -6.542 1.00 15.39 1980 SER B O 1
ATOM 2183 N N . ARG B 2 298 ? -14.584 4.870 -5.830 1.00 16.54 1981 ARG B N 1
ATOM 2184 C CA . ARG B 2 298 ? -15.043 5.395 -7.113 1.00 13.56 1981 ARG B CA 1
ATOM 2185 C C . ARG B 2 298 ? -15.331 6.880 -6.998 1.00 14.01 1981 ARG B C 1
ATOM 2186 O O . ARG B 2 298 ? -15.619 7.375 -5.917 1.00 15.51 1981 ARG B O 1
ATOM 2194 N N . ILE B 2 299 ? -15.271 7.583 -8.120 1.00 12.85 1982 ILE B N 1
ATOM 2195 C CA . ILE B 2 299 ? -15.621 8.997 -8.139 1.00 12.90 1982 ILE B CA 1
ATOM 2196 C C . ILE B 2 299 ? -16.305 9.321 -9.473 1.00 15.62 1982 ILE B C 1
ATOM 2197 O O . ILE B 2 299 ? -15.880 8.831 -10.519 1.00 14.20 1982 ILE B O 1
ATOM 2202 N N . PRO B 2 300 ? -17.387 10.119 -9.438 1.00 17.47 1983 PRO B N 1
ATOM 2203 C CA . PRO B 2 300 ? -18.119 10.426 -10.672 1.00 16.88 1983 PRO B CA 1
ATOM 2204 C C . PRO B 2 300 ? -17.271 11.097 -11.746 1.00 18.76 1983 PRO B C 1
ATOM 2205 O O . PRO B 2 300 ? -17.435 10.805 -12.936 1.00 18.11 1983 PRO B O 1
ATOM 2209 N N . SER B 2 301 ? -16.383 11.990 -11.320 1.00 16.59 1984 SER B N 1
ATOM 2210 C CA . SER B 2 301 ? -15.570 12.779 -12.236 1.00 15.67 1984 SER B CA 1
ATOM 2211 C C . SER B 2 301 ? -14.333 13.310 -11.532 1.00 17.16 1984 SER B C 1
ATOM 2212 O O . SER B 2 301 ? -14.265 13.314 -10.304 1.00 15.95 1984 SER B O 1
ATOM 2215 N N . LEU B 2 302 ? -13.360 13.766 -12.313 1.00 19.24 1985 LEU B N 1
ATOM 2216 C CA . LEU B 2 302 ? -12.180 14.411 -11.751 1.00 20.02 1985 LEU B CA 1
ATOM 2217 C C . LEU B 2 302 ? -12.546 15.741 -11.094 1.00 20.84 1985 LEU B C 1
ATOM 2218 O O . LEU B 2 302 ? -11.919 16.147 -10.115 1.00 17.08 1985 LEU B O 1
ATOM 2223 N N . ALA B 2 303 ? -13.563 16.412 -11.626 1.00 19.77 1986 ALA B N 1
ATOM 2224 C CA . ALA B 2 303 ? -14.046 17.655 -11.029 1.00 20.51 1986 ALA B CA 1
ATOM 2225 C C . ALA B 2 303 ? -14.559 17.395 -9.620 1.00 21.53 1986 ALA B C 1
ATOM 2226 O O . ALA B 2 303 ? -14.285 18.158 -8.692 1.00 18.96 1986 ALA B O 1
ATOM 2228 N N . CYS B 2 304 ? -15.299 16.305 -9.463 1.00 15.07 1987 CYS B N 1
ATOM 2229 C CA . CYS B 2 304 ? -15.832 15.920 -8.166 1.00 14.96 1987 CYS B CA 1
ATOM 2230 C C . CYS B 2 304 ? -14.701 15.589 -7.192 1.00 17.37 1987 CYS B C 1
ATOM 2231 O O . CYS B 2 304 ? -14.704 16.052 -6.053 1.00 15.79 1987 CYS B O 1
ATOM 2234 N N . LEU B 2 305 ? -13.731 14.797 -7.644 1.00 16.14 1988 LEU B N 1
ATOM 2235 C CA . LEU B 2 305 ? -12.571 14.451 -6.818 1.00 15.29 1988 LEU B CA 1
ATOM 2236 C C . LEU B 2 305 ? -11.848 15.699 -6.317 1.00 12.37 1988 LEU B C 1
ATOM 2237 O O . LEU B 2 305 ? -11.504 15.802 -5.141 1.00 14.37 1988 LEU B O 1
ATOM 2242 N N . ARG B 2 306 ? -11.619 16.640 -7.225 1.00 15.39 1989 ARG B N 1
ATOM 2243 C CA . ARG B 2 306 ? -10.898 17.867 -6.900 1.00 14.59 1989 ARG B CA 1
ATOM 2244 C C . ARG B 2 306 ? -11.644 18.671 -5.833 1.00 20.48 1989 ARG B C 1
ATOM 2245 O O . ARG B 2 306 ? -11.037 19.183 -4.897 1.00 16.56 1989 ARG B O 1
ATOM 2253 N N . LYS B 2 307 ? -12.964 18.755 -5.972 1.00 18.89 1990 LYS B N 1
ATOM 2254 C CA . LYS B 2 307 ? -13.806 19.467 -5.016 1.00 22.33 1990 LYS B CA 1
ATOM 2255 C C . LYS B 2 307 ? -13.716 18.865 -3.613 1.00 18.92 1990 LYS B C 1
ATOM 2256 O O . LYS B 2 307 ? -13.567 19.586 -2.629 1.00 17.04 1990 LYS B O 1
ATOM 2262 N N . LEU B 2 308 ? -13.818 17.543 -3.526 1.00 13.08 1991 LEU B N 1
ATOM 2263 C CA . LEU B 2 308 ? -13.762 16.861 -2.235 1.00 16.18 1991 LEU B CA 1
ATOM 2264 C C . LEU B 2 308 ? -12.406 17.059 -1.568 1.00 19.69 1991 LEU B C 1
ATOM 2265 O O . LEU B 2 308 ? -12.327 17.235 -0.353 1.00 18.26 1991 LEU B O 1
ATOM 2270 N N . LEU B 2 309 ? -11.340 17.041 -2.362 1.00 17.89 1992 LEU B N 1
ATOM 2271 C CA . LEU B 2 309 ? -9.997 17.246 -1.829 1.00 16.73 1992 LEU B CA 1
ATOM 2272 C C . LEU B 2 309 ? -9.827 18.646 -1.241 1.00 14.22 1992 LEU B C 1
ATOM 2273 O O . LEU B 2 309 ? -9.185 18.821 -0.201 1.00 17.64 1992 LEU B O 1
ATOM 2278 N N . LEU B 2 310 ? -10.410 19.648 -1.887 1.00 16.68 1993 LEU B N 1
ATOM 2279 C CA . LEU B 2 310 ? -10.230 21.016 -1.417 1.00 15.35 1993 LEU B CA 1
ATOM 2280 C C . LEU B 2 310 ? -11.048 21.278 -0.156 1.00 17.99 1993 LEU B C 1
ATOM 2281 O O . LEU B 2 310 ? -10.804 22.257 0.541 1.00 22.28 1993 LEU B O 1
ATOM 2286 N N . ASP B 2 311 ? -11.997 20.393 0.141 1.00 16.48 1994 ASP B N 1
ATOM 2287 C CA . ASP B 2 311 ? -12.847 20.540 1.325 1.00 25.04 1994 ASP B CA 1
ATOM 2288 C C . ASP B 2 311 ? -12.487 19.574 2.460 1.00 26.24 1994 ASP B C 1
ATOM 2289 O O . ASP B 2 311 ? -13.259 19.414 3.403 1.00 29.10 1994 ASP B O 1
ATOM 2294 N N . ARG B 2 312 ? -11.321 18.938 2.380 1.00 22.35 1995 ARG B N 1
ATOM 2295 C CA . ARG B 2 312 ? -10.893 18.003 3.423 1.00 22.00 1995 ARG B CA 1
ATOM 2296 C C . ARG B 2 312 ? -10.733 18.708 4.769 1.00 18.56 1995 ARG B C 1
ATOM 2297 O O . ARG B 2 312 ? -10.246 19.834 4.828 1.00 20.68 1995 ARG B O 1
ATOM 2305 N N . ARG B 2 313 ? -11.156 18.034 5.839 1.00 20.82 1996 ARG B N 1
ATOM 2306 C CA . ARG B 2 313 ? -10.924 18.492 7.206 1.00 19.59 1996 ARG B CA 1
ATOM 2307 C C . ARG B 2 313 ? -9.657 17.838 7.743 1.00 21.31 1996 ARG B C 1
ATOM 2308 O O . ARG B 2 313 ? -9.458 16.631 7.590 1.00 19.59 1996 ARG B O 1
ATOM 2316 N N . ARG B 2 314 ? -8.804 18.640 8.367 1.00 17.02 1997 ARG B N 1
ATOM 2317 C CA . ARG B 2 314 ? -7.579 18.138 8.977 1.00 24.27 1997 ARG B CA 1
ATOM 2318 C C . ARG B 2 314 ? -7.882 17.449 10.301 1.00 23.52 1997 ARG B C 1
ATOM 2319 O O . ARG B 2 314 ? -8.863 17.773 10.966 1.00 23.77 1997 ARG B O 1
ATOM 2327 N N . SER B 2 315 ? -7.033 16.499 10.679 1.00 22.62 1998 SER B N 1
ATOM 2328 C CA . SER B 2 315 ? -7.154 15.835 11.970 1.00 28.95 1998 SER B CA 1
ATOM 2329 C C . SER B 2 315 ? -6.879 16.801 13.111 1.00 28.31 1998 SER B C 1
ATOM 2330 O O . SER B 2 315 ? -6.166 17.792 12.944 1.00 27.19 1998 SER B O 1
ATOM 2333 N N . SER B 2 316 ? -7.443 16.503 14.275 1.00 28.20 1999 SER B N 1
ATOM 2334 C CA . SER B 2 316 ? -7.190 17.294 15.470 1.00 34.87 1999 SER B CA 1
ATOM 2335 C C . SER B 2 316 ? -5.772 17.101 16.000 1.00 37.07 1999 SER B C 1
ATOM 2336 O O . SER B 2 316 ? -5.317 17.866 16.850 1.00 41.26 1999 SER B O 1
ATOM 2339 N N . SER B 2 317 ? -5.076 16.087 15.494 1.00 46.17 2000 SER B N 1
ATOM 2340 C CA . SER B 2 317 ? -3.708 15.804 15.919 1.00 55.59 2000 SER B CA 1
ATOM 2341 C C . SER B 2 317 ? -2.797 17.014 15.725 1.00 64.43 2000 SER B C 1
ATOM 2342 O O . SER B 2 317 ? -2.014 17.071 14.775 1.00 68.31 2000 SER B O 1
ATOM 2345 N N . GLU B 2 327 ? 4.600 14.192 5.876 1.00 78.09 2010 GLU B N 1
ATOM 2346 C CA . GLU B 2 327 ? 5.249 12.953 6.289 1.00 79.43 2010 GLU B CA 1
ATOM 2347 C C . GLU B 2 327 ? 4.272 11.996 6.970 1.00 71.43 2010 GLU B C 1
ATOM 2348 O O . GLU B 2 327 ? 4.641 10.875 7.323 1.00 75.14 2010 GLU B O 1
ATOM 2354 N N . ASP B 2 328 ? 3.034 12.447 7.161 1.00 54.99 2011 ASP B N 1
ATOM 2355 C CA . ASP B 2 328 ? 1.968 11.597 7.683 1.00 43.44 2011 ASP B CA 1
ATOM 2356 C C . ASP B 2 328 ? 0.951 11.337 6.575 1.00 35.12 2011 ASP B C 1
ATOM 2357 O O . ASP B 2 328 ? 0.105 12.190 6.308 1.00 35.09 2011 ASP B O 1
ATOM 2362 N N . PRO B 2 329 ? 1.036 10.164 5.920 1.00 34.11 2012 PRO B N 1
ATOM 2363 C CA . PRO B 2 329 ? 0.159 9.858 4.782 1.00 32.50 2012 PRO B CA 1
ATOM 2364 C C . PRO B 2 329 ? -1.331 9.951 5.101 1.00 27.67 2012 PRO B C 1
ATOM 2365 O O . PRO B 2 329 ? -2.125 10.188 4.190 1.00 25.86 2012 PRO B O 1
ATOM 2369 N N . ARG B 2 330 ? -1.705 9.764 6.364 1.00 20.60 2013 ARG B N 1
ATOM 2370 C CA . ARG B 2 330 ? -3.108 9.863 6.760 1.00 23.49 2013 ARG B CA 1
ATOM 2371 C C . ARG B 2 330 ? -3.644 11.271 6.532 1.00 22.80 2013 ARG B C 1
ATOM 2372 O O . ARG B 2 330 ? -4.851 11.467 6.393 1.00 19.51 2013 ARG B O 1
ATOM 2380 N N . SER B 2 331 ? -2.745 12.252 6.494 1.00 20.58 2014 SER B N 1
ATOM 2381 C CA . SER B 2 331 ? -3.149 13.643 6.326 1.00 21.55 2014 SER B CA 1
ATOM 2382 C C . SER B 2 331 ? -3.795 13.898 4.963 1.00 23.19 2014 SER B C 1
ATOM 2383 O O . SER B 2 331 ? -4.442 14.924 4.767 1.00 28.33 2014 SER B O 1
ATOM 2386 N N . ALA B 2 332 ? -3.626 12.964 4.029 1.00 17.41 2015 ALA B N 1
ATOM 2387 C CA . ALA B 2 332 ? -4.205 13.099 2.694 1.00 18.74 2015 ALA B CA 1
ATOM 2388 C C . ALA B 2 332 ? -5.720 12.879 2.698 1.00 21.38 2015 ALA B C 1
ATOM 2389 O O . ALA B 2 332 ? -6.419 13.309 1.781 1.00 22.31 2015 ALA B O 1
ATOM 2391 N N . GLY B 2 333 ? -6.225 12.205 3.724 1.00 17.72 2016 GLY B N 1
ATOM 2392 C CA . GLY B 2 333 ? -7.644 11.917 3.804 1.00 14.01 2016 GLY B CA 1
ATOM 2393 C C . GLY B 2 333 ? -8.445 13.022 4.468 1.00 13.63 2016 GLY B C 1
ATOM 2394 O O . GLY B 2 333 ? -7.884 13.960 5.033 1.00 15.73 2016 GLY B O 1
ATOM 2395 N N . HIS B 2 334 ? -9.767 12.909 4.374 1.00 11.99 2017 HIS B N 1
ATOM 2396 C CA . HIS B 2 334 ? -10.676 13.730 5.158 1.00 12.10 2017 HIS B CA 1
ATOM 2397 C C . HIS B 2 334 ? -10.770 13.114 6.546 1.00 17.14 2017 HIS B C 1
ATOM 2398 O O . HIS B 2 334 ? -10.820 11.894 6.674 1.00 15.47 2017 HIS B O 1
ATOM 2405 N N . HIS B 2 335 ? -10.773 13.945 7.581 1.00 11.51 2018 HIS B N 1
ATOM 2406 C CA . HIS B 2 335 ? -10.875 13.447 8.946 1.00 14.85 2018 HIS B CA 1
ATOM 2407 C C . HIS B 2 335 ? -12.199 13.863 9.566 1.00 14.95 2018 HIS B C 1
ATOM 2408 O O . HIS B 2 335 ? -12.469 15.045 9.753 1.00 17.61 2018 HIS B O 1
ATOM 2415 N N . ALA B 2 336 ? -13.023 12.860 9.854 1.00 14.71 2019 ALA B N 1
ATOM 2416 C CA . ALA B 2 336 ? -14.361 13.052 10.389 1.00 15.89 2019 ALA B CA 1
ATOM 2417 C C . ALA B 2 336 ? -14.377 12.770 11.891 1.00 14.41 2019 ALA B C 1
ATOM 2418 O O . ALA B 2 336 ? -14.009 11.671 12.308 1.00 15.19 2019 ALA B O 1
ATOM 2420 N N . PRO B 2 337 ? -14.794 13.753 12.707 1.00 17.66 2020 PRO B N 1
ATOM 2421 C CA . PRO B 2 337 ? -14.894 13.485 14.149 1.00 16.84 2020 PRO B CA 1
ATOM 2422 C C . PRO B 2 337 ? -15.820 12.315 14.483 1.00 16.31 2020 PRO B C 1
ATOM 2423 O O . PRO B 2 337 ? -16.845 12.129 13.829 1.00 14.42 2020 PRO B O 1
ATOM 2427 N N . LEU B 2 338 ? -15.455 11.536 15.496 1.00 13.15 2021 LEU B N 1
ATOM 2428 C CA . LEU B 2 338 ? -16.311 10.462 15.979 1.00 12.02 2021 LEU B CA 1
ATOM 2429 C C . LEU B 2 338 ? -17.547 11.032 16.659 1.00 14.42 2021 LEU B C 1
ATOM 2430 O O . LEU B 2 338 ? -18.635 10.458 16.585 1.00 18.51 2021 LEU B O 1
ATOM 2435 N N . SER B 2 339 ? -17.371 12.165 17.327 1.00 14.23 2022 SER B N 1
ATOM 2436 C CA . SER B 2 339 ? -18.458 12.795 18.062 1.00 14.24 2022 SER B CA 1
ATOM 2437 C C . SER B 2 339 ? -19.530 13.329 17.114 1.00 16.93 2022 SER B C 1
ATOM 2438 O O . SER B 2 339 ? -19.219 13.842 16.036 1.00 17.25 2022 SER B O 1
ATOM 2441 N N . GLY B 2 340 ? -20.790 13.169 17.506 1.00 19.30 2023 GLY B N 1
ATOM 2442 C CA . GLY B 2 340 ? -21.887 13.887 16.876 1.00 19.01 2023 GLY B CA 1
ATOM 2443 C C . GLY B 2 340 ? -22.471 13.256 15.626 1.00 17.87 2023 GLY B C 1
ATOM 2444 O O . GLY B 2 340 ? -23.152 13.932 14.853 1.00 17.66 2023 GLY B O 1
ATOM 2445 N N . GLY B 2 341 ? -22.219 11.966 15.428 1.00 14.57 2024 GLY B N 1
ATOM 2446 C CA . GLY B 2 341 ? -22.772 11.248 14.293 1.00 12.61 2024 GLY B CA 1
ATOM 2447 C C . GLY B 2 341 ? -24.257 10.975 14.464 1.00 13.06 2024 GLY B C 1
ATOM 2448 O O . GLY B 2 341 ? -24.849 11.325 15.485 1.00 13.57 2024 GLY B O 1
ATOM 2449 N N . THR B 2 342 ? -24.860 10.353 13.455 1.00 14.14 2025 THR B N 1
ATOM 2450 C CA . THR B 2 342 ? -26.261 9.942 13.520 1.00 14.71 2025 THR B CA 1
ATOM 2451 C C . THR B 2 342 ? -26.385 8.514 13.019 1.00 14.75 2025 THR B C 1
ATOM 2452 O O . THR B 2 342 ? -25.767 8.147 12.011 1.00 12.18 2025 THR B O 1
ATOM 2456 N N . TYR B 2 343 ? -27.164 7.696 13.722 1.00 14.78 2026 TYR B N 1
ATOM 2457 C CA . TYR B 2 343 ? -27.538 6.406 13.166 1.00 13.05 2026 TYR B CA 1
ATOM 2458 C C . TYR B 2 343 ? -29.044 6.248 13.081 1.00 14.10 2026 TYR B C 1
ATOM 2459 O O . TYR B 2 343 ? -29.793 6.620 13.984 1.00 12.21 2026 TYR B O 1
ATOM 2468 N N . ILE B 2 344 ? -29.454 5.721 11.934 1.00 14.85 2027 ILE B N 1
ATOM 2469 C CA . ILE B 2 344 ? -30.840 5.415 11.628 1.00 12.73 2027 ILE B CA 1
ATOM 2470 C C . ILE B 2 344 ? -30.916 3.901 11.509 1.00 14.32 2027 ILE B C 1
ATOM 2471 O O . ILE B 2 344 ? -30.398 3.322 10.557 1.00 14.79 2027 ILE B O 1
ATOM 2476 N N . LEU B 2 345 ? -31.542 3.267 12.494 1.00 13.96 2028 LEU B N 1
ATOM 2477 C CA . LEU B 2 345 ? -31.508 1.815 12.627 1.00 11.42 2028 LEU B CA 1
ATOM 2478 C C . LEU B 2 345 ? -32.906 1.214 12.578 1.00 12.42 2028 LEU B C 1
ATOM 2479 O O . LEU B 2 345 ? -33.740 1.504 13.437 1.00 12.93 2028 LEU B O 1
ATOM 2484 N N . ASN B 2 346 ? -33.152 0.376 11.570 1.00 11.98 2029 ASN B N 1
ATOM 2485 C CA . ASN B 2 346 ? -34.441 -0.297 11.410 1.00 15.24 2029 ASN B CA 1
ATOM 2486 C C . ASN B 2 346 ? -35.610 0.694 11.359 1.00 17.11 2029 ASN B C 1
ATOM 2487 O O . ASN B 2 346 ? -36.568 0.557 12.103 1.00 14.01 2029 ASN B O 1
ATOM 2492 N N . PRO B 2 347 ? -35.544 1.689 10.456 1.00 16.34 2030 PRO B N 1
ATOM 2493 C CA . PRO B 2 347 ? -36.592 2.719 10.413 1.00 16.43 2030 PRO B CA 1
ATOM 2494 C C . PRO B 2 347 ? -37.991 2.194 10.065 1.00 20.10 2030 PRO B C 1
ATOM 2495 O O . PRO B 2 347 ? -38.976 2.846 10.409 1.00 22.29 2030 PRO B O 1
ATOM 2499 N N . SER B 2 348 ? -38.081 1.050 9.392 1.00 14.82 2031 SER B N 1
ATOM 2500 C CA . SER B 2 348 ? -39.380 0.483 9.032 1.00 18.28 2031 SER B CA 1
ATOM 2501 C C . SER B 2 348 ? -39.848 -0.590 10.023 1.00 22.92 2031 SER B C 1
ATOM 2502 O O . SER B 2 348 ? -40.876 -1.228 9.803 1.00 20.93 2031 SER B O 1
ATOM 2505 N N . SER B 2 349 ? -39.075 -0.782 11.094 1.00 17.14 2032 SER B N 1
ATOM 2506 C CA . SER B 2 349 ? -39.420 -1.655 12.229 1.00 14.63 2032 SER B CA 1
ATOM 2507 C C . SER B 2 349 ? -39.336 -3.165 11.964 1.00 21.04 2032 SER B C 1
ATOM 2508 O O . SER B 2 349 ? -39.300 -3.945 12.913 1.00 21.47 2032 SER B O 1
ATOM 2511 N N . ASP B 2 350 ? -39.281 -3.589 10.708 1.00 19.39 2033 ASP B N 1
ATOM 2512 C CA . ASP B 2 350 ? -39.365 -5.022 10.411 1.00 20.29 2033 ASP B CA 1
ATOM 2513 C C . ASP B 2 350 ? -38.008 -5.734 10.435 1.00 23.19 2033 ASP B C 1
ATOM 2514 O O . ASP B 2 350 ? -37.953 -6.965 10.418 1.00 23.91 2033 ASP B O 1
ATOM 2519 N N . LEU B 2 351 ? -36.920 -4.972 10.481 1.00 14.57 2034 LEU B N 1
ATOM 2520 C CA . LEU B 2 351 ? -35.579 -5.559 10.471 1.00 16.76 2034 LEU B CA 1
ATOM 2521 C C . LEU B 2 351 ? -35.101 -5.810 11.898 1.00 18.07 2034 LEU B C 1
ATOM 2522 O O . LEU B 2 351 ? -34.195 -5.140 12.395 1.00 14.71 2034 LEU B O 1
ATOM 2527 N N . LEU B 2 352 ? -35.711 -6.794 12.546 1.00 17.73 2035 LEU B N 1
ATOM 2528 C CA . LEU B 2 352 ? -35.461 -7.052 13.959 1.00 16.66 2035 LEU B CA 1
ATOM 2529 C C . LEU B 2 352 ? -34.078 -7.645 14.242 1.00 18.61 2035 LEU B C 1
ATOM 2530 O O . LEU B 2 352 ? -33.478 -7.344 15.274 1.00 17.76 2035 LEU B O 1
ATOM 2535 N N . SER B 2 353 ? -33.568 -8.484 13.344 1.00 18.80 2036 SER B N 1
ATOM 2536 C CA . SER B 2 353 ? -32.249 -9.078 13.548 1.00 24.12 2036 SER B CA 1
ATOM 2537 C C . SER B 2 353 ? -31.156 -8.016 13.446 1.00 14.57 2036 SER B C 1
ATOM 2538 O O . SER B 2 353 ? -30.231 -7.994 14.254 1.00 21.08 2036 SER B O 1
ATOM 2541 N N . THR B 2 354 ? -31.278 -7.132 12.458 1.00 15.39 2037 THR B N 1
ATOM 2542 C CA . THR B 2 354 ? -30.363 -6.004 12.299 1.00 14.17 2037 THR B CA 1
ATOM 2543 C C . THR B 2 354 ? -30.395 -5.088 13.527 1.00 15.85 2037 THR B C 1
ATOM 2544 O O . THR B 2 354 ? -29.355 -4.671 14.043 1.00 13.58 2037 THR B O 1
ATOM 2548 N N . GLN B 2 355 ? -31.597 -4.780 13.989 1.00 16.01 2038 GLN B N 1
ATOM 2549 C CA . GLN B 2 355 ? -31.778 -3.981 15.193 1.00 14.68 2038 GLN B CA 1
ATOM 2550 C C . GLN B 2 355 ? -31.089 -4.625 16.394 1.00 16.18 2038 GLN B C 1
ATOM 2551 O O . GLN B 2 355 ? -30.340 -3.971 17.119 1.00 14.66 2038 GLN B O 1
ATOM 2557 N N . LYS B 2 356 ? -31.342 -5.915 16.584 1.00 15.03 2039 LYS B N 1
ATOM 2558 C CA . LYS B 2 356 ? -30.741 -6.686 17.669 1.00 20.16 2039 LYS B CA 1
ATOM 2559 C C . LYS B 2 356 ? -29.214 -6.677 17.623 1.00 18.79 2039 LYS B C 1
ATOM 2560 O O . LYS B 2 356 ? -28.544 -6.587 18.652 1.00 16.13 2039 LYS B O 1
ATOM 2566 N N . THR B 2 357 ? -28.669 -6.791 16.420 1.00 16.94 2040 THR B N 1
ATOM 2567 C CA . THR B 2 357 ? -27.228 -6.872 16.234 1.00 14.56 2040 THR B CA 1
ATOM 2568 C C . THR B 2 357 ? -26.515 -5.596 16.692 1.00 16.76 2040 THR B C 1
ATOM 2569 O O . THR B 2 357 ? -25.442 -5.669 17.285 1.00 17.70 2040 THR B O 1
ATOM 2573 N N . PHE B 2 358 ? -27.117 -4.436 16.431 1.00 13.23 2041 PHE B N 1
ATOM 2574 C CA . PHE B 2 358 ? -26.424 -3.159 16.610 1.00 12.89 2041 PHE B CA 1
ATOM 2575 C C . PHE B 2 358 ? -26.953 -2.237 17.715 1.00 12.59 2041 PHE B C 1
ATOM 2576 O O . PHE B 2 358 ? -26.217 -1.369 18.171 1.00 13.15 2041 PHE B O 1
ATOM 2584 N N . GLU B 2 359 ? -28.204 -2.396 18.142 1.00 16.23 2042 GLU B N 1
ATOM 2585 C CA . GLU B 2 359 ? -28.822 -1.378 19.000 1.00 15.32 2042 GLU B CA 1
ATOM 2586 C C . GLU B 2 359 ? -28.052 -1.136 20.308 1.00 14.70 2042 GLU B C 1
ATOM 2587 O O . GLU B 2 359 ? -27.742 0.011 20.647 1.00 15.74 2042 GLU B O 1
ATOM 2593 N N . SER B 2 360 ? -27.737 -2.201 21.038 1.00 13.67 2043 SER B N 1
ATOM 2594 C CA . SER B 2 360 ? -27.019 -2.060 22.298 1.00 17.17 2043 SER B CA 1
ATOM 2595 C C . SER B 2 360 ? -25.587 -1.578 22.074 1.00 17.11 2043 SER B C 1
ATOM 2596 O O . SER B 2 360 ? -25.091 -0.741 22.825 1.00 16.14 2043 SER B O 1
ATOM 2599 N N . LEU B 2 361 ? -24.920 -2.099 21.048 1.00 14.34 2044 LEU B N 1
ATOM 2600 C CA . LEU B 2 361 ? -23.568 -1.644 20.733 1.00 16.05 2044 LEU B CA 1
ATOM 2601 C C . LEU B 2 361 ? -23.562 -0.153 20.440 1.00 15.76 2044 LEU B C 1
ATOM 2602 O O . LEU B 2 361 ? -22.684 0.576 20.902 1.00 15.47 2044 LEU B O 1
ATOM 2607 N N . PHE B 2 362 ? -24.540 0.299 19.662 1.00 12.53 2045 PHE B N 1
ATOM 2608 C CA . PHE B 2 362 ? -24.611 1.705 19.304 1.00 11.61 2045 PHE B CA 1
ATOM 2609 C C . PHE B 2 362 ? -24.928 2.574 20.527 1.00 14.23 2045 PHE B C 1
ATOM 2610 O O . PHE B 2 362 ? -24.362 3.657 20.679 1.00 12.37 2045 PHE B O 1
ATOM 2618 N N . SER B 2 363 ? -25.816 2.110 21.400 1.00 16.17 2046 SER B N 1
ATOM 2619 C CA . SER B 2 363 ? -26.119 2.867 22.613 1.00 19.04 2046 SER B CA 1
ATOM 2620 C C . SER B 2 363 ? -24.863 3.022 23.472 1.00 17.12 2046 SER B C 1
ATOM 2621 O O . SER B 2 363 ? -24.561 4.115 23.964 1.00 18.99 2046 SER B O 1
ATOM 2624 N N . THR B 2 364 ? -24.137 1.919 23.634 1.00 13.04 2047 THR B N 1
ATOM 2625 C CA . THR B 2 364 ? -22.971 1.856 24.512 1.00 15.26 2047 THR B CA 1
ATOM 2626 C C . THR B 2 364 ? -21.778 2.661 23.995 1.00 13.95 2047 THR B C 1
ATOM 2627 O O . THR B 2 364 ? -21.076 3.304 24.774 1.00 14.85 2047 THR B O 1
ATOM 2631 N N . HIS B 2 365 ? -21.545 2.614 22.686 1.00 15.31 2048 HIS B N 1
ATOM 2632 C CA . HIS B 2 365 ? -20.310 3.150 22.106 1.00 18.76 2048 HIS B CA 1
ATOM 2633 C C . HIS B 2 365 ? -20.481 4.462 21.346 1.00 15.43 2048 HIS B C 1
ATOM 2634 O O . HIS B 2 365 ? -19.503 5.177 21.130 1.00 17.11 2048 HIS B O 1
ATOM 2641 N N . LEU B 2 366 ? -21.709 4.778 20.939 1.00 13.41 2049 LEU B N 1
ATOM 2642 C CA . LEU B 2 366 ? -21.959 5.969 20.133 1.00 17.99 2049 LEU B CA 1
ATOM 2643 C C . LEU B 2 366 ? -22.886 6.965 20.826 1.00 15.64 2049 LEU B C 1
ATOM 2644 O O . LEU B 2 366 ? -22.522 8.124 21.013 1.00 14.50 2049 LEU B O 1
ATOM 2649 N N . HIS B 2 367 ? -24.080 6.523 21.203 1.00 13.88 2050 HIS B N 1
ATOM 2650 C CA . HIS B 2 367 ? -25.059 7.432 21.783 1.00 17.08 2050 HIS B CA 1
ATOM 2651 C C . HIS B 2 367 ? -24.627 7.936 23.158 1.00 17.44 2050 HIS B C 1
ATOM 2652 O O . HIS B 2 367 ? -24.664 9.138 23.427 1.00 15.80 2050 HIS B O 1
ATOM 2659 N N . SER B 2 368 ? -24.210 7.023 24.028 1.00 18.22 2051 SER B N 1
ATOM 2660 C CA . SER B 2 368 ? -23.886 7.390 25.403 1.00 20.29 2051 SER B CA 1
ATOM 2661 C C . SER B 2 368 ? -22.607 8.230 25.525 1.00 24.02 2051 SER B C 1
ATOM 2662 O O . SER B 2 368 ? -22.625 9.282 26.161 1.00 24.01 2051 SER B O 1
ATOM 2665 N N . PRO B 2 369 ? -21.493 7.775 24.927 1.00 20.85 2052 PRO B N 1
ATOM 2666 C CA . PRO B 2 369 ? -20.236 8.498 25.154 1.00 24.05 2052 PRO B CA 1
ATOM 2667 C C . PRO B 2 369 ? -19.849 9.518 24.078 1.00 26.23 2052 PRO B C 1
ATOM 2668 O O . PRO B 2 369 ? -19.006 10.368 24.357 1.00 26.05 2052 PRO B O 1
ATOM 2672 N N . ASN B 2 370 ? -20.442 9.445 22.888 1.00 19.02 2053 ASN B N 1
ATOM 2673 C CA . ASN B 2 370 ? -19.979 10.258 21.760 1.00 17.92 2053 ASN B CA 1
ATOM 2674 C C . ASN B 2 370 ? -21.061 11.155 21.145 1.00 18.33 2053 ASN B C 1
ATOM 2675 O O . ASN B 2 370 ? -20.909 11.648 20.028 1.00 18.48 2053 ASN B O 1
ATOM 2680 N N . SER B 2 371 ? -22.136 11.380 21.898 1.00 18.50 2054 SER B N 1
ATOM 2681 C CA . SER B 2 371 ? -23.178 12.343 21.530 1.00 16.50 2054 SER B CA 1
ATOM 2682 C C . SER B 2 371 ? -23.799 12.101 20.155 1.00 15.09 2054 SER B C 1
ATOM 2683 O O . SER B 2 371 ? -24.093 13.050 19.427 1.00 20.62 2054 SER B O 1
ATOM 2686 N N . TRP B 2 372 ? -24.012 10.839 19.803 1.00 14.23 2055 TRP B N 1
ATOM 2687 C CA . TRP B 2 372 ? -24.681 10.520 18.544 1.00 14.84 2055 TRP B CA 1
ATOM 2688 C C . TRP B 2 372 ? -26.192 10.705 18.657 1.00 20.83 2055 TRP B C 1
ATOM 2689 O O . TRP B 2 372 ? -26.776 10.500 19.720 1.00 20.78 2055 TRP B O 1
ATOM 2700 N N . THR B 2 373 ? -26.812 11.112 17.555 1.00 16.35 2056 THR B N 1
ATOM 2701 C CA . THR B 2 373 ? -28.263 11.089 17.426 1.00 18.16 2056 THR B CA 1
ATOM 2702 C C . THR B 2 373 ? -28.700 9.698 16.988 1.00 17.63 2056 THR B C 1
ATOM 2703 O O . THR B 2 373 ? -28.070 9.092 16.122 1.00 14.93 2056 THR B O 1
ATOM 2707 N N . ARG B 2 374 ? -29.771 9.190 17.588 1.00 18.80 2057 ARG B N 1
ATOM 2708 C CA . ARG B 2 374 ? -30.293 7.885 17.205 1.00 18.46 2057 ARG B CA 1
ATOM 2709 C C . ARG B 2 374 ? -31.764 7.946 16.823 1.00 19.46 2057 ARG B C 1
ATOM 2710 O O . ARG B 2 374 ? -32.584 8.560 17.504 1.00 16.01 2057 ARG B O 1
ATOM 2718 N N . ILE B 2 375 ? -32.068 7.311 15.699 1.00 16.86 2058 ILE B N 1
ATOM 2719 C CA . ILE B 2 375 ? -33.429 7.139 15.224 1.00 16.46 2058 ILE B CA 1
ATOM 2720 C C . ILE B 2 375 ? -33.631 5.645 15.042 1.00 20.43 2058 ILE B C 1
ATOM 2721 O O . ILE B 2 375 ? -33.015 5.041 14.168 1.00 17.88 2058 ILE B O 1
ATOM 2726 N N . ILE B 2 376 ? -34.470 5.051 15.887 1.00 13.58 2059 ILE B N 1
ATOM 2727 C CA . ILE B 2 376 ? -34.621 3.597 15.934 1.00 14.22 2059 ILE B CA 1
ATOM 2728 C C . ILE B 2 376 ? -36.075 3.170 15.846 1.00 18.31 2059 ILE B C 1
ATOM 2729 O O . ILE B 2 376 ? -36.924 3.667 16.586 1.00 19.36 2059 ILE B O 1
ATOM 2734 N N . SER B 2 377 ? -36.340 2.225 14.947 1.00 15.55 2060 SER B N 1
ATOM 2735 C CA . SER B 2 377 ? -37.653 1.615 14.800 1.00 16.73 2060 SER B CA 1
ATOM 2736 C C . SER B 2 377 ? -38.754 2.637 14.540 1.00 17.86 2060 SER B C 1
ATOM 2737 O O . SER B 2 377 ? -39.893 2.466 14.978 1.00 18.37 2060 SER B O 1
ATOM 2740 N N . ARG B 2 378 ? -38.403 3.697 13.821 1.00 15.62 2061 ARG B N 1
ATOM 2741 C CA . ARG B 2 378 ? -39.383 4.657 13.331 1.00 19.45 2061 ARG B CA 1
ATOM 2742 C C . ARG B 2 378 ? -38.782 5.358 12.122 1.00 17.58 2061 ARG B C 1
ATOM 2743 O O . ARG B 2 378 ? -37.566 5.470 12.015 1.00 19.16 2061 ARG B O 1
ATOM 2751 N N . PRO B 2 379 ? -39.628 5.814 11.194 1.00 19.99 2062 PRO B N 1
ATOM 2752 C CA . PRO B 2 379 ? -39.046 6.482 10.028 1.00 24.59 2062 PRO B CA 1
ATOM 2753 C C . PRO B 2 379 ? -38.463 7.847 10.392 1.00 20.42 2062 PRO B C 1
ATOM 2754 O O . PRO B 2 379 ? -39.063 8.572 11.188 1.00 21.73 2062 PRO B O 1
ATOM 2758 N N . PRO B 2 380 ? -37.291 8.188 9.842 1.00 15.42 2063 PRO B N 1
ATOM 2759 C CA . PRO B 2 380 ? -36.810 9.555 10.040 1.00 13.51 2063 PRO B CA 1
ATOM 2760 C C . PRO B 2 380 ? -37.627 10.515 9.195 1.00 20.99 2063 PRO B C 1
ATOM 2761 O O . PRO B 2 380 ? -38.015 10.151 8.086 1.00 18.44 2063 PRO B O 1
ATOM 2765 N N . THR B 2 381 ? -37.906 11.706 9.712 1.00 17.08 2064 THR B N 1
ATOM 2766 C CA . THR B 2 381 ? -38.551 12.734 8.904 1.00 18.61 2064 THR B CA 1
ATOM 2767 C C . THR B 2 381 ? -37.516 13.311 7.943 1.00 15.39 2064 THR B C 1
ATOM 2768 O O . THR B 2 381 ? -36.309 13.135 8.141 1.00 14.42 2064 THR B O 1
ATOM 2772 N N . GLU B 2 382 ? -37.974 13.988 6.897 1.00 19.81 2065 GLU B N 1
ATOM 2773 C CA . GLU B 2 382 ? -37.042 14.573 5.941 1.00 19.16 2065 GLU B CA 1
ATOM 2774 C C . GLU B 2 382 ? -36.149 15.617 6.631 1.00 15.77 2065 GLU B C 1
ATOM 2775 O O . GLU B 2 382 ? -34.941 15.635 6.400 1.00 17.10 2065 GLU B O 1
ATOM 2781 N N . PRO B 2 383 ? -36.731 16.480 7.491 1.00 16.86 2066 PRO B N 1
ATOM 2782 C CA . PRO B 2 383 ? -35.888 17.426 8.234 1.00 17.14 2066 PRO B CA 1
ATOM 2783 C C . PRO B 2 383 ? -34.833 16.750 9.107 1.00 16.87 2066 PRO B C 1
ATOM 2784 O O . PRO B 2 383 ? -33.709 17.246 9.191 1.00 16.90 2066 PRO B O 1
ATOM 2788 N N . GLU B 2 384 ? -35.192 15.641 9.750 1.00 18.43 2067 GLU B N 1
ATOM 2789 C CA . GLU B 2 384 ? -34.244 14.899 10.580 1.00 17.60 2067 GLU B CA 1
ATOM 2790 C C . GLU B 2 384 ? -33.084 14.381 9.744 1.00 17.58 2067 GLU B C 1
ATOM 2791 O O . GLU B 2 384 ? -31.927 14.441 10.155 1.00 17.16 2067 GLU B O 1
ATOM 2797 N N . PHE B 2 385 ? -33.412 13.867 8.565 1.00 14.51 2068 PHE B N 1
ATOM 2798 C CA . PHE B 2 385 ? -32.415 13.300 7.671 1.00 16.14 2068 PHE B CA 1
ATOM 2799 C C . PHE B 2 385 ? -31.475 14.398 7.176 1.00 17.85 2068 PHE B C 1
ATOM 2800 O O . PHE B 2 385 ? -30.251 14.249 7.216 1.00 14.65 2068 PHE B O 1
ATOM 2808 N N . LEU B 2 386 ? -32.056 15.508 6.729 1.00 15.94 2069 LEU B N 1
ATOM 2809 C CA . LEU B 2 386 ? -31.272 16.633 6.228 1.00 15.74 2069 LEU B CA 1
ATOM 2810 C C . LEU B 2 386 ? -30.408 17.245 7.329 1.00 19.21 2069 LEU B C 1
ATOM 2811 O O . LEU B 2 386 ? -29.267 17.640 7.087 1.00 16.12 2069 LEU B O 1
ATOM 2816 N N . SER B 2 387 ? -30.945 17.311 8.541 1.00 18.22 2070 SER B N 1
ATOM 2817 C CA . SER B 2 387 ? -30.191 17.840 9.668 1.00 20.22 2070 SER B CA 1
ATOM 2818 C C . SER B 2 387 ? -28.994 16.946 9.989 1.00 18.60 2070 SER B C 1
ATOM 2819 O O . SER B 2 387 ? -27.909 17.437 10.290 1.00 18.45 2070 SER B O 1
ATOM 2822 N N . ALA B 2 388 ? -29.191 15.633 9.918 1.00 19.31 2071 ALA B N 1
ATOM 2823 C CA . ALA B 2 388 ? -28.097 14.696 10.142 1.00 16.63 2071 ALA B CA 1
ATOM 2824 C C . ALA B 2 388 ? -27.002 14.893 9.097 1.00 17.99 2071 ALA B C 1
ATOM 2825 O O . ALA B 2 388 ? -25.821 14.937 9.427 1.00 19.64 2071 ALA B O 1
ATOM 2827 N N . LEU B 2 389 ? -27.395 15.042 7.835 1.00 14.11 2072 LEU B N 1
ATOM 2828 C CA . LEU B 2 389 ? -26.430 15.243 6.765 1.00 14.03 2072 LEU B CA 1
ATOM 2829 C C . LEU B 2 389 ? -25.643 16.537 6.963 1.00 13.97 2072 LEU B C 1
ATOM 2830 O O . LEU B 2 389 ? -24.462 16.615 6.622 1.00 14.36 2072 LEU B O 1
ATOM 2835 N N . THR B 2 390 ? -26.304 17.544 7.527 1.00 13.91 2073 THR B N 1
ATOM 2836 C CA . THR B 2 390 ? -25.708 18.865 7.721 1.00 16.49 2073 THR B CA 1
ATOM 2837 C C . THR B 2 390 ? -24.749 18.926 8.917 1.00 21.27 2073 THR B C 1
ATOM 2838 O O . THR B 2 390 ? -23.723 19.607 8.854 1.00 21.03 2073 THR B O 1
ATOM 2842 N N . HIS B 2 391 ? -25.089 18.221 9.996 1.00 14.27 2074 HIS B N 1
ATOM 2843 C CA . HIS B 2 391 ? -24.380 18.355 11.271 1.00 19.00 2074 HIS B CA 1
ATOM 2844 C C . HIS B 2 391 ? -23.513 17.161 11.668 1.00 16.13 2074 HIS B C 1
ATOM 2845 O O . HIS B 2 391 ? -22.556 17.326 12.427 1.00 19.58 2074 HIS B O 1
ATOM 2852 N N . SER B 2 392 ? -23.850 15.968 11.189 1.00 17.01 2075 SER B N 1
ATOM 2853 C CA . SER B 2 392 ? -23.128 14.761 11.598 1.00 17.69 2075 SER B CA 1
ATOM 2854 C C . SER B 2 392 ? -21.922 14.482 10.701 1.00 14.48 2075 SER B C 1
ATOM 2855 O O . SER B 2 392 ? -22.038 14.526 9.479 1.00 14.56 2075 SER B O 1
ATOM 2858 N N . PRO B 2 393 ? -20.750 14.215 11.304 1.00 12.54 2076 PRO B N 1
ATOM 2859 C CA . PRO B 2 393 ? -19.606 13.810 10.477 1.00 11.75 2076 PRO B CA 1
ATOM 2860 C C . PRO B 2 393 ? -19.796 12.433 9.848 1.00 13.32 2076 PRO B C 1
ATOM 2861 O O . PRO B 2 393 ? -19.236 12.163 8.784 1.00 14.10 2076 PRO B O 1
ATOM 2865 N N . ILE B 2 394 ? -20.573 11.582 10.512 1.00 11.31 2077 ILE B N 1
ATOM 2866 C CA . ILE B 2 394 ? -20.858 10.233 10.035 1.00 10.50 2077 ILE B CA 1
ATOM 2867 C C . ILE B 2 394 ? -22.351 9.954 10.174 1.00 14.98 2077 ILE B C 1
ATOM 2868 O O . ILE B 2 394 ? -22.939 10.219 11.224 1.00 13.55 2077 ILE B O 1
ATOM 2873 N N . LEU B 2 395 ? -22.955 9.436 9.108 1.00 11.87 2078 LEU B N 1
ATOM 2874 C CA . LEU B 2 395 ? -24.342 8.981 9.141 1.00 13.24 2078 LEU B CA 1
ATOM 2875 C C . LEU B 2 395 ? -24.397 7.506 8.776 1.00 12.54 2078 LEU B C 1
ATOM 2876 O O . LEU B 2 395 ? -23.904 7.096 7.723 1.00 13.23 2078 LEU B O 1
ATOM 2881 N N . LEU B 2 396 ? -25.000 6.716 9.656 1.00 11.24 2079 LEU B N 1
ATOM 2882 C CA . LEU B 2 396 ? -25.203 5.294 9.419 1.00 11.86 2079 LEU B CA 1
ATOM 2883 C C . LEU B 2 396 ? -26.676 5.048 9.137 1.00 16.00 2079 LEU B C 1
ATOM 2884 O O . LEU B 2 396 ? -27.524 5.315 9.985 1.00 16.04 2079 LEU B O 1
ATOM 2889 N N . TYR B 2 397 ? -26.971 4.561 7.937 1.00 12.23 2080 TYR B N 1
ATOM 2890 C CA . TYR B 2 397 ? -28.329 4.194 7.556 1.00 12.00 2080 TYR B CA 1
ATOM 2891 C C . TYR B 2 397 ? -28.409 2.682 7.398 1.00 13.19 2080 TYR B C 1
ATOM 2892 O O . TYR B 2 397 ? -27.883 2.127 6.435 1.00 12.32 2080 TYR B O 1
ATOM 2901 N N . PHE B 2 398 ? -29.037 2.024 8.367 1.00 11.80 2081 PHE B N 1
ATOM 2902 C CA . PHE B 2 398 ? -29.232 0.575 8.337 1.00 11.56 2081 PHE B CA 1
ATOM 2903 C C . PHE B 2 398 ? -30.720 0.289 8.157 1.00 14.49 2081 PHE B C 1
ATOM 2904 O O . PHE B 2 398 ? -31.451 0.133 9.135 1.00 15.87 2081 PHE B O 1
ATOM 2912 N N . GLY B 2 399 ? -31.168 0.237 6.908 1.00 16.24 2082 GLY B N 1
ATOM 2913 C CA . GLY B 2 399 ? -32.572 0.025 6.614 1.00 14.12 2082 GLY B CA 1
ATOM 2914 C C . GLY B 2 399 ? -32.758 -0.553 5.228 1.00 14.35 2082 GLY B C 1
ATOM 2915 O O . GLY B 2 399 ? -31.863 -1.203 4.698 1.00 17.10 2082 GLY B O 1
ATOM 2916 N N . HIS B 2 400 ? -33.930 -0.328 4.648 1.00 15.16 2083 HIS B N 1
ATOM 2917 C CA . HIS B 2 400 ? -34.210 -0.765 3.285 1.00 17.13 2083 HIS B CA 1
ATOM 2918 C C . HIS B 2 400 ? -33.754 0.272 2.263 1.00 15.68 2083 HIS B C 1
ATOM 2919 O O . HIS B 2 400 ? -33.891 1.478 2.475 1.00 15.98 2083 HIS B O 1
ATOM 2926 N N . GLY B 2 401 ? -33.208 -0.204 1.150 1.00 18.27 2084 GLY B N 1
ATOM 2927 C CA . GLY B 2 401 ? -32.849 0.665 0.045 1.00 18.36 2084 GLY B CA 1
ATOM 2928 C C . GLY B 2 401 ? -31.815 1.717 0.399 1.00 18.32 2084 GLY B C 1
ATOM 2929 O O . GLY B 2 401 ? -30.896 1.476 1.186 1.00 16.93 2084 GLY B O 1
ATOM 2930 N N . SER B 2 402 ? -31.988 2.900 -0.180 1.00 19.73 2085 SER B N 1
ATOM 2931 C CA . SER B 2 402 ? -31.048 4.004 -0.011 1.00 19.06 2085 SER B CA 1
ATOM 2932 C C . SER B 2 402 ? -31.514 5.040 1.008 1.00 21.04 2085 SER B C 1
ATOM 2933 O O . SER B 2 402 ? -30.776 5.970 1.333 1.00 25.30 2085 SER B O 1
ATOM 2936 N N . GLY B 2 403 ? -32.743 4.892 1.492 1.00 16.48 2086 GLY B N 1
ATOM 2937 C CA . GLY B 2 403 ? -33.356 5.908 2.329 1.00 13.72 2086 GLY B CA 1
ATOM 2938 C C . GLY B 2 403 ? -34.100 6.969 1.535 1.00 20.96 2086 GLY B C 1
ATOM 2939 O O . GLY B 2 403 ? -34.629 7.920 2.111 1.00 19.47 2086 GLY B O 1
ATOM 2940 N N . ALA B 2 404 ? -34.156 6.808 0.216 1.00 17.13 2087 ALA B N 1
ATOM 2941 C CA . ALA B 2 404 ? -34.841 7.776 -0.642 1.00 19.50 2087 ALA B CA 1
ATOM 2942 C C . ALA B 2 404 ? -36.336 7.865 -0.328 1.00 22.00 2087 ALA B C 1
ATOM 2943 O O . ALA B 2 404 ? -36.998 8.840 -0.692 1.00 21.58 2087 ALA B O 1
ATOM 2945 N N . GLN B 2 405 ? -36.869 6.855 0.350 1.00 17.59 2088 GLN B N 1
ATOM 2946 C CA . GLN B 2 405 ? -38.263 6.884 0.771 1.00 23.05 2088 GLN B CA 1
ATOM 2947 C C . GLN B 2 405 ? -38.509 7.898 1.901 1.00 17.95 2088 GLN B C 1
ATOM 2948 O O . GLN B 2 405 ? -39.661 8.186 2.229 1.00 21.29 2088 GLN B O 1
ATOM 2954 N N . TYR B 2 406 ? -37.436 8.443 2.476 1.00 16.29 2089 TYR B N 1
ATOM 2955 C CA . TYR B 2 406 ? -37.535 9.365 3.618 1.00 19.42 2089 TYR B CA 1
ATOM 2956 C C . TYR B 2 406 ? -37.034 10.773 3.293 1.00 20.61 2089 TYR B C 1
ATOM 2957 O O . TYR B 2 406 ? -37.357 11.733 3.996 1.00 22.40 2089 TYR B O 1
ATOM 2966 N N . ILE B 2 407 ? -36.234 10.892 2.241 1.00 20.51 2090 ILE B N 1
ATOM 2967 C CA . ILE B 2 407 ? -35.647 12.175 1.864 1.00 20.21 2090 ILE B CA 1
ATOM 2968 C C . ILE B 2 407 ? -35.580 12.289 0.345 1.00 28.20 2090 ILE B C 1
ATOM 2969 O O . ILE B 2 407 ? -35.146 11.362 -0.343 1.00 25.16 2090 ILE B O 1
ATOM 2974 N N . ARG B 2 408 ? -36.037 13.424 -0.176 1.00 22.73 2091 ARG B N 1
ATOM 2975 C CA . ARG B 2 408 ? -36.073 13.642 -1.616 1.00 26.93 2091 ARG B CA 1
ATOM 2976 C C . ARG B 2 408 ? -34.698 14.039 -2.130 1.00 30.07 2091 ARG B C 1
ATOM 2977 O O . ARG B 2 408 ? -33.981 14.807 -1.490 1.00 26.42 2091 ARG B O 1
ATOM 2985 N N . SER B 2 409 ? -34.339 13.502 -3.291 1.00 33.10 2092 SER B N 1
ATOM 2986 C CA . SER B 2 409 ? -33.017 13.716 -3.870 1.00 36.71 2092 SER B CA 1
ATOM 2987 C C . SER B 2 409 ? -32.702 15.196 -4.061 1.00 25.81 2092 SER B C 1
ATOM 2988 O O . SER B 2 409 ? -31.567 15.625 -3.862 1.00 29.68 2092 SER B O 1
ATOM 2991 N N . ARG B 2 410 ? -33.706 15.980 -4.434 1.00 26.34 2093 ARG B N 1
ATOM 2992 C CA . ARG B 2 410 ? -33.472 17.381 -4.749 1.00 30.96 2093 ARG B CA 1
ATOM 2993 C C . ARG B 2 410 ? -33.215 18.216 -3.496 1.00 30.06 2093 ARG B C 1
ATOM 2994 O O . ARG B 2 410 ? -32.649 19.303 -3.580 1.00 29.02 2093 ARG B O 1
ATOM 3002 N N . ASN B 2 411 ? -33.628 17.719 -2.335 1.00 26.55 2094 ASN B N 1
ATOM 3003 C CA . ASN B 2 411 ? -33.348 18.427 -1.093 1.00 24.74 2094 ASN B CA 1
ATOM 3004 C C . ASN B 2 411 ? -31.933 18.133 -0.617 1.00 26.83 2094 ASN B C 1
ATOM 3005 O O . ASN B 2 411 ? -31.330 18.934 0.096 1.00 30.87 2094 ASN B O 1
ATOM 3010 N N . ILE B 2 412 ? -31.399 16.990 -1.030 1.00 23.37 2095 ILE B N 1
ATOM 3011 C CA . ILE B 2 412 ? -29.988 16.694 -0.822 1.00 31.25 2095 ILE B CA 1
ATOM 3012 C C . ILE B 2 412 ? -29.145 17.659 -1.666 1.00 40.91 2095 ILE B C 1
ATOM 3013 O O . ILE B 2 412 ? -28.002 17.958 -1.324 1.00 39.01 2095 ILE B O 1
ATOM 3018 N N . ARG B 2 413 ? -29.725 18.164 -2.754 1.00 40.62 2096 ARG B N 1
ATOM 3019 C CA . ARG B 2 413 ? -29.047 19.143 -3.605 1.00 41.04 2096 ARG B CA 1
ATOM 3020 C C . ARG B 2 413 ? -29.117 20.550 -3.017 1.00 42.59 2096 ARG B C 1
ATOM 3021 O O . ARG B 2 413 ? -28.187 21.339 -3.169 1.00 42.92 2096 ARG B O 1
ATOM 3029 N N . HIS B 2 414 ? -30.227 20.863 -2.355 1.00 44.08 2097 HIS B N 1
ATOM 3030 C CA . HIS B 2 414 ? -30.411 22.177 -1.746 1.00 46.11 2097 HIS B CA 1
ATOM 3031 C C . HIS B 2 414 ? -29.427 22.427 -0.608 1.00 43.80 2097 HIS B C 1
ATOM 3032 O O . HIS B 2 414 ? -29.196 23.576 -0.228 1.00 51.96 2097 HIS B O 1
ATOM 3039 N N . LEU B 2 415 ? -28.860 21.355 -0.060 1.00 41.17 2098 LEU B N 1
ATOM 3040 C CA . LEU B 2 415 ? -27.924 21.471 1.056 1.00 36.99 2098 LEU B CA 1
ATOM 3041 C C . LEU B 2 415 ? -26.770 22.401 0.715 1.00 35.44 2098 LEU B C 1
ATOM 3042 O O . LEU B 2 415 ? -26.100 22.220 -0.300 1.00 36.18 2098 LEU B O 1
ATOM 3047 N N . ASP B 2 416 ? -26.547 23.401 1.562 1.00 29.84 2099 ASP B N 1
ATOM 3048 C CA . ASP B 2 416 ? -25.395 24.274 1.401 1.00 36.60 2099 ASP B CA 1
ATOM 3049 C C . ASP B 2 416 ? -24.125 23.434 1.454 1.00 41.23 2099 ASP B C 1
ATOM 3050 O O . ASP B 2 416 ? -23.166 23.698 0.730 1.00 42.25 2099 ASP B O 1
ATOM 3055 N N . HIS B 2 417 ? -24.131 22.413 2.307 1.00 41.77 2100 HIS B N 1
ATOM 3056 C CA . HIS B 2 417 ? -23.049 21.437 2.331 1.00 40.79 2100 HIS B CA 1
ATOM 3057 C C . HIS B 2 417 ? -23.444 20.169 3.086 1.00 34.70 2100 HIS B C 1
ATOM 3058 O O . HIS B 2 417 ? -24.085 20.220 4.138 1.00 30.06 2100 HIS B O 1
ATOM 3065 N N . CYS B 2 418 ? -23.058 19.031 2.524 1.00 29.16 2101 CYS B N 1
ATOM 3066 C CA . CYS B 2 418 ? -23.255 17.746 3.169 1.00 24.63 2101 CYS B CA 1
ATOM 3067 C C . CYS B 2 418 ? -22.003 17.387 3.959 1.00 24.30 2101 CYS B C 1
ATOM 3068 O O . CYS B 2 418 ? -20.991 16.977 3.392 1.00 22.31 2101 CYS B O 1
ATOM 3071 N N . ARG B 2 419 ? -22.071 17.566 5.272 1.00 19.19 2102 ARG B N 1
ATOM 3072 C CA . ARG B 2 419 ? -20.938 17.276 6.136 1.00 18.87 2102 ARG B CA 1
ATOM 3073 C C . ARG B 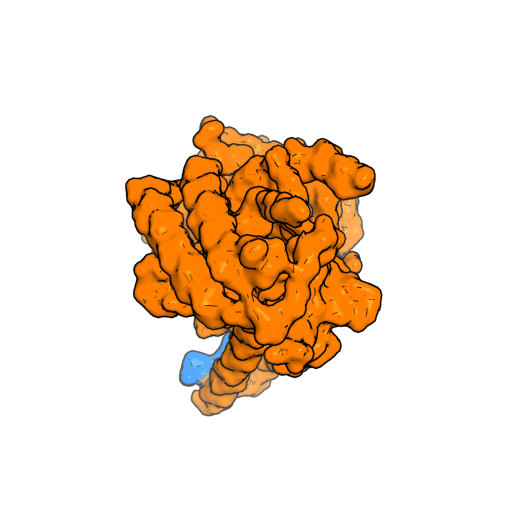2 419 ? -20.680 15.776 6.212 1.00 16.25 2102 ARG B C 1
ATOM 3074 O O . ARG B 2 419 ? -19.534 15.328 6.238 1.00 18.11 2102 ARG B O 1
ATOM 3082 N N . ALA B 2 420 ? -21.763 15.007 6.241 1.00 14.65 2103 ALA B N 1
ATOM 3083 C CA . ALA B 2 420 ? -21.689 13.597 6.599 1.00 11.64 2103 ALA B CA 1
ATOM 3084 C C . ALA B 2 420 ? -21.005 12.719 5.559 1.00 12.42 2103 ALA B C 1
ATOM 3085 O O . ALA B 2 420 ? -21.186 12.873 4.346 1.00 13.11 2103 ALA B O 1
ATOM 3087 N N . THR B 2 421 ? -20.189 11.815 6.083 1.00 11.77 2104 THR B N 1
ATOM 3088 C CA . THR B 2 421 ? -19.773 10.613 5.386 1.00 11.37 2104 THR B CA 1
ATOM 3089 C C . THR B 2 421 ? -20.888 9.599 5.638 1.00 12.45 2104 THR B C 1
ATOM 3090 O O . THR B 2 421 ? -21.287 9.381 6.785 1.00 14.14 2104 THR B O 1
ATOM 3094 N N . VAL B 2 422 ? -21.408 9.003 4.569 1.00 12.60 2105 VAL B N 1
ATOM 3095 C CA . VAL B 2 422 ? -22.676 8.282 4.636 1.00 13.18 2105 VAL B CA 1
ATOM 3096 C C . VAL B 2 422 ? -22.515 6.798 4.316 1.00 14.09 2105 VAL B C 1
ATOM 3097 O O . VAL B 2 422 ? -21.928 6.431 3.307 1.00 14.04 2105 VAL B O 1
ATOM 3101 N N . LEU B 2 423 ? -23.037 5.949 5.192 1.00 10.70 2106 LEU B N 1
ATOM 3102 C CA . LEU B 2 423 ? -23.088 4.515 4.933 1.00 11.69 2106 LEU B CA 1
ATOM 3103 C C . LEU B 2 423 ? -24.534 4.087 4.694 1.00 14.24 2106 LEU B C 1
ATOM 3104 O O . LEU B 2 423 ? -25.352 4.077 5.618 1.00 13.71 2106 LEU B O 1
ATOM 3109 N N . LEU B 2 424 ? -24.842 3.753 3.445 1.00 13.84 2107 LEU B N 1
ATOM 3110 C CA . LEU B 2 424 ? -26.189 3.341 3.063 1.00 15.23 2107 LEU B CA 1
ATOM 3111 C C . LEU B 2 424 ? -26.261 1.821 2.992 1.00 17.83 2107 LEU B C 1
ATOM 3112 O O . LEU B 2 424 ? -26.115 1.229 1.919 1.00 14.14 2107 LEU B O 1
ATOM 3117 N N . MET B 2 425 ? -26.479 1.193 4.145 1.00 15.18 2108 MET B N 1
ATOM 3118 C CA . MET B 2 425 ? -26.560 -0.258 4.211 1.00 10.94 2108 MET B CA 1
ATOM 3119 C C . MET B 2 425 ? -27.995 -0.695 3.943 1.00 16.09 2108 MET B C 1
ATOM 3120 O O . MET B 2 425 ? -28.807 -0.858 4.859 1.00 17.11 2108 MET B O 1
ATOM 3125 N N . GLY B 2 426 ? -28.296 -0.848 2.662 1.00 13.17 2109 GLY B N 1
ATOM 3126 C CA . GLY B 2 426 ? -29.590 -1.312 2.203 1.00 15.54 2109 GLY B CA 1
ATOM 3127 C C . GLY B 2 426 ? -29.449 -1.827 0.784 1.00 16.17 2109 GLY B C 1
ATOM 3128 O O . GLY B 2 426 ? -28.356 -1.788 0.216 1.00 18.78 2109 GLY B O 1
ATOM 3129 N N . CYS B 2 427 ? -30.549 -2.312 0.214 1.00 13.64 2110 CYS B N 1
ATOM 3130 C CA . CYS B 2 427 ? -30.538 -2.904 -1.119 1.00 14.01 2110 CYS B CA 1
ATOM 3131 C C . CYS B 2 427 ? -30.312 -1.882 -2.227 1.00 16.53 2110 CYS B C 1
ATOM 3132 O O . CYS B 2 427 ? -30.999 -0.864 -2.277 1.00 13.86 2110 CYS B O 1
ATOM 3135 N N . SER B 2 428 ? -29.358 -2.173 -3.108 1.00 14.61 2111 SER B N 1
ATOM 3136 C CA . SER B 2 428 ? -29.123 -1.386 -4.322 1.00 12.30 2111 SER B CA 1
ATOM 3137 C C . SER B 2 428 ? -29.019 0.114 -4.037 1.00 17.30 2111 SER B C 1
ATOM 3138 O O . SER B 2 428 ? -29.488 0.937 -4.826 1.00 19.41 2111 SER B O 1
ATOM 3141 N N . SER B 2 429 ? -28.388 0.468 -2.921 1.00 14.09 2112 SER B N 1
ATOM 3142 C CA . SER B 2 429 ? -28.320 1.866 -2.500 1.00 15.96 2112 SER B CA 1
ATOM 3143 C C . SER B 2 429 ? -27.358 2.696 -3.353 1.00 20.76 2112 SER B C 1
ATOM 3144 O O . SER B 2 429 ? -27.402 3.926 -3.304 1.00 22.95 2112 SER B O 1
ATOM 3147 N N . ALA B 2 430 ? -26.504 2.024 -4.123 1.00 18.56 2113 ALA B N 1
ATOM 3148 C CA . ALA B 2 430 ? -25.537 2.681 -5.003 1.00 23.71 2113 ALA B CA 1
ATOM 3149 C C . ALA B 2 430 ? -25.706 2.219 -6.447 1.00 35.21 2113 ALA B C 1
ATOM 3150 O O . ALA B 2 430 ? -24.791 2.367 -7.257 1.00 43.52 2113 ALA B O 1
ATOM 3152 N N . ALA B 2 431 ? -26.881 1.686 -6.771 1.00 40.62 2114 ALA B N 1
ATOM 3153 C CA . ALA B 2 431 ? -27.080 0.952 -8.024 1.00 45.98 2114 ALA B CA 1
ATOM 3154 C C . ALA B 2 431 ? -27.591 1.796 -9.193 1.00 56.77 2114 ALA B C 1
ATOM 3155 O O . ALA B 2 431 ? -28.078 2.912 -9.008 1.00 55.48 2114 ALA B O 1
ATOM 3157 N N . LEU B 2 432 ? -27.464 1.224 -10.392 1.00 56.25 2115 LEU B N 1
ATOM 3158 C CA . LEU B 2 432 ? -28.020 1.774 -11.629 1.00 56.83 2115 LEU B CA 1
ATOM 3159 C C . LEU B 2 432 ? -27.713 3.255 -11.818 1.00 54.55 2115 LEU B C 1
ATOM 3160 O O . LEU B 2 432 ? -27.596 3.729 -12.948 1.00 55.08 2115 LEU B O 1
ATOM 3165 N N . PRO B 2 440 ? -25.288 8.796 -15.599 1.00 75.75 2123 PRO B N 1
ATOM 3166 C CA . PRO B 2 440 ? -25.935 8.043 -14.519 1.00 70.51 2123 PRO B CA 1
ATOM 3167 C C . PRO B 2 440 ? -26.682 8.939 -13.534 1.00 64.15 2123 PRO B C 1
ATOM 3168 O O . PRO B 2 440 ? -26.402 10.135 -13.452 1.00 63.92 2123 PRO B O 1
ATOM 3172 N N . SER B 2 441 ? -27.622 8.357 -12.795 1.00 55.22 2124 SER B N 1
ATOM 3173 C CA . SER B 2 441 ? -28.354 9.087 -11.767 1.00 50.35 2124 SER B CA 1
ATOM 3174 C C . SER B 2 441 ? -28.760 8.149 -10.639 1.00 47.83 2124 SER B C 1
ATOM 3175 O O . SER B 2 441 ? -29.044 6.972 -10.870 1.00 47.58 2124 SER B O 1
ATOM 3178 N N . GLY B 2 442 ? -28.789 8.681 -9.422 1.00 40.73 2125 GLY B N 1
ATOM 3179 C CA . GLY B 2 442 ? -29.122 7.900 -8.244 1.00 45.35 2125 GLY B CA 1
ATOM 3180 C C . GLY B 2 442 ? -28.707 8.627 -6.977 1.00 44.74 2125 GLY B C 1
ATOM 3181 O O . GLY B 2 442 ? -28.059 9.670 -7.050 1.00 46.72 2125 GLY B O 1
ATOM 3182 N N . PRO B 2 443 ? -29.082 8.084 -5.808 1.00 49.41 2126 PRO B N 1
ATOM 3183 C CA . PRO B 2 443 ? -28.766 8.697 -4.511 1.00 42.08 2126 PRO B CA 1
ATOM 3184 C C . PRO B 2 443 ? -27.288 9.057 -4.346 1.00 27.13 2126 PRO B C 1
ATOM 3185 O O . PRO B 2 443 ? -26.972 10.155 -3.886 1.00 25.91 2126 PRO B O 1
ATOM 3189 N N . VAL B 2 444 ? -26.401 8.143 -4.726 1.00 26.92 2127 VAL B N 1
ATOM 3190 C CA . VAL B 2 444 ? -24.967 8.366 -4.590 1.00 30.35 2127 VAL B CA 1
ATOM 3191 C C . VAL B 2 444 ? -24.540 9.579 -5.406 1.00 29.70 2127 VAL B C 1
ATOM 3192 O O . VAL B 2 444 ? -23.695 10.363 -4.977 1.00 26.54 2127 VAL B O 1
ATOM 3196 N N . TRP B 2 445 ? -25.135 9.727 -6.584 1.00 29.00 2128 TRP B N 1
ATOM 3197 C CA . TRP B 2 445 ? -24.827 10.847 -7.457 1.00 27.58 2128 TRP B CA 1
ATOM 3198 C C . TRP B 2 445 ? -25.098 12.172 -6.750 1.00 24.49 2128 TRP B C 1
ATOM 3199 O O . TRP B 2 445 ? -24.309 13.110 -6.847 1.00 22.67 2128 TRP B O 1
ATOM 3210 N N . ASN B 2 446 ? -26.207 12.236 -6.020 1.00 23.52 2129 ASN B N 1
ATOM 3211 C CA . ASN B 2 446 ? -26.611 13.470 -5.360 1.00 23.03 2129 ASN B CA 1
ATOM 3212 C C . ASN B 2 446 ? -25.796 13.780 -4.112 1.00 16.52 2129 ASN B C 1
ATOM 3213 O O . ASN B 2 446 ? -25.543 14.945 -3.808 1.00 19.99 2129 ASN B O 1
ATOM 3218 N N . TYR B 2 447 ? -25.393 12.743 -3.385 1.00 22.26 2130 TYR B N 1
ATOM 3219 C CA . TYR B 2 447 ? -24.507 12.933 -2.241 1.00 17.94 2130 TYR B CA 1
ATOM 3220 C C . TYR B 2 447 ? -23.157 13.479 -2.697 1.00 19.22 2130 TYR B C 1
ATOM 3221 O O . TYR B 2 447 ? -22.585 14.362 -2.056 1.00 18.99 2130 TYR B O 1
ATOM 3230 N N . MET B 2 448 ? -22.653 12.952 -3.808 1.00 22.79 2131 MET B N 1
ATOM 3231 C CA . MET B 2 448 ? -21.410 13.447 -4.388 1.00 23.50 2131 MET B CA 1
ATOM 3232 C C . MET B 2 448 ? -21.571 14.909 -4.811 1.00 23.05 2131 MET B C 1
ATOM 3233 O O . MET B 2 448 ? -20.685 15.728 -4.581 1.00 22.40 2131 MET B O 1
ATOM 3238 N N . LEU B 2 449 ? -22.708 15.234 -5.421 1.00 23.73 2132 LEU B N 1
ATOM 3239 C CA . LEU B 2 449 ? -23.002 16.616 -5.786 1.00 28.70 2132 LEU B CA 1
ATOM 3240 C C . LEU B 2 449 ? -23.034 17.513 -4.551 1.00 24.19 2132 LEU B C 1
ATOM 3241 O O . LEU B 2 449 ? -22.551 18.645 -4.579 1.00 28.27 2132 LEU B O 1
ATOM 3246 N N . ALA B 2 450 ? -23.604 16.996 -3.467 1.00 23.76 2133 ALA B N 1
ATOM 3247 C CA . ALA B 2 450 ? -23.759 17.762 -2.231 1.00 28.29 2133 ALA B CA 1
ATOM 3248 C C . ALA B 2 450 ? -22.435 17.920 -1.480 1.00 26.24 2133 ALA B C 1
ATOM 3249 O O . ALA B 2 450 ? -22.315 18.758 -0.584 1.00 25.54 2133 ALA B O 1
ATOM 3251 N N . GLY B 2 451 ? -21.448 17.107 -1.841 1.00 24.28 2134 GLY B N 1
ATOM 3252 C CA . GLY B 2 451 ? -20.124 17.215 -1.259 1.00 26.60 2134 GLY B CA 1
ATOM 3253 C C . GLY B 2 451 ? -19.869 16.259 -0.108 1.00 20.19 2134 GLY B C 1
ATOM 3254 O O . GLY B 2 451 ? -18.957 16.483 0.686 1.00 19.22 2134 GLY B O 1
ATOM 3255 N N . ALA B 2 452 ? -20.664 15.197 -0.007 1.00 14.76 2135 ALA B N 1
ATOM 3256 C CA . ALA B 2 452 ? -20.382 14.144 0.968 1.00 12.27 2135 ALA B CA 1
ATOM 3257 C C . ALA B 2 452 ? -18.971 13.635 0.708 1.00 13.71 2135 ALA B C 1
ATOM 3258 O O . ALA B 2 452 ? -18.647 13.316 -0.432 1.00 16.50 2135 ALA B O 1
ATOM 3260 N N . PRO B 2 453 ? -18.117 13.572 1.747 1.00 12.52 2136 PRO B N 1
ATOM 3261 C CA . PRO B 2 453 ? -16.745 13.119 1.470 1.00 14.36 2136 PRO B CA 1
ATOM 3262 C C . PRO B 2 453 ? -16.680 11.699 0.918 1.00 15.01 2136 PRO B C 1
ATOM 3263 O O . PRO B 2 453 ? -15.804 11.380 0.112 1.00 13.99 2136 PRO B O 1
ATOM 3267 N N . ALA B 2 454 ? -17.596 10.853 1.370 1.00 14.51 2137 ALA B N 1
ATOM 3268 C CA . ALA B 2 454 ? -17.688 9.493 0.872 1.00 8.51 2137 ALA B CA 1
ATOM 3269 C C . ALA B 2 454 ? -19.074 8.929 1.159 1.00 13.30 2137 ALA B C 1
ATOM 3270 O O . ALA B 2 454 ? -19.739 9.338 2.116 1.00 13.88 2137 ALA B O 1
ATOM 3272 N N . VAL B 2 455 ? -19.504 8.010 0.302 1.00 10.63 2138 VAL B N 1
ATOM 3273 C CA . VAL B 2 455 ? -20.755 7.282 0.481 1.00 12.28 2138 VAL B CA 1
ATOM 3274 C C . VAL B 2 455 ? -20.508 5.807 0.194 1.00 9.99 2138 VAL B C 1
ATOM 3275 O O . VAL B 2 455 ? -19.968 5.462 -0.853 1.00 12.43 2138 VAL B O 1
ATOM 3279 N N . VAL B 2 456 ? -20.869 4.944 1.141 1.00 10.85 2139 VAL B N 1
ATOM 3280 C CA . VAL B 2 456 ? -20.772 3.498 0.949 1.00 11.33 2139 VAL B CA 1
ATOM 3281 C C . VAL B 2 456 ? -22.156 2.978 0.594 1.00 13.44 2139 VAL B C 1
ATOM 3282 O O . VAL B 2 456 ? -23.130 3.285 1.279 1.00 12.78 2139 VAL B O 1
ATOM 3286 N N . GLY B 2 457 ? -22.250 2.215 -0.489 1.00 13.96 2140 GLY B N 1
ATOM 3287 C CA . GLY B 2 457 ? -23.525 1.673 -0.918 1.00 17.32 2140 GLY B CA 1
ATOM 3288 C C . GLY B 2 457 ? -23.377 0.364 -1.665 1.00 17.10 2140 GLY B C 1
ATOM 3289 O O . GLY B 2 457 ? -22.266 -0.141 -1.845 1.00 13.51 2140 GLY B O 1
ATOM 3290 N N . THR B 2 458 ? -24.508 -0.179 -2.106 1.00 11.48 2141 THR B N 1
ATOM 3291 C CA . THR B 2 458 ? -24.532 -1.492 -2.738 1.00 12.41 2141 THR B CA 1
ATOM 3292 C C . THR B 2 458 ? -24.992 -1.409 -4.187 1.00 13.04 2141 THR B C 1
ATOM 3293 O O . THR B 2 458 ? -25.915 -0.664 -4.518 1.00 12.62 2141 THR B O 1
ATOM 3297 N N . LEU B 2 459 ? -24.331 -2.186 -5.040 1.00 10.13 2142 LEU B N 1
ATOM 3298 C CA . LEU B 2 459 ? -24.624 -2.207 -6.470 1.00 9.84 2142 LEU B CA 1
ATOM 3299 C C . LEU B 2 459 ? -25.878 -3.022 -6.795 1.00 13.68 2142 LEU B C 1
ATOM 3300 O O . LEU B 2 459 ? -26.496 -2.829 -7.843 1.00 14.96 2142 LEU B O 1
ATOM 3305 N N . TRP B 2 460 ? -26.236 -3.947 -5.909 1.00 14.12 2143 TRP B N 1
ATOM 3306 C CA . TRP B 2 460 ? -27.435 -4.760 -6.087 1.00 13.21 2143 TRP B CA 1
ATOM 3307 C C . TRP B 2 460 ? -28.004 -5.144 -4.722 1.00 10.63 2143 TRP B C 1
ATOM 3308 O O . TRP B 2 460 ? -27.530 -4.653 -3.696 1.00 12.42 2143 TRP B O 1
ATOM 3319 N N . ASP B 2 461 ? -29.026 -5.998 -4.704 1.00 13.11 2144 ASP B N 1
ATOM 3320 C CA . ASP B 2 461 ? -29.743 -6.304 -3.465 1.00 11.40 2144 ASP B CA 1
ATOM 3321 C C . ASP B 2 461 ? -28.926 -7.218 -2.557 1.00 14.78 2144 ASP B C 1
ATOM 3322 O O . ASP B 2 461 ? -28.153 -8.054 -3.026 1.00 12.36 2144 ASP B O 1
ATOM 3327 N N . VAL B 2 462 ? -29.109 -7.049 -1.251 1.00 14.26 2145 VAL B N 1
ATOM 3328 C CA . VAL B 2 462 ? -28.410 -7.855 -0.259 1.00 14.71 2145 VAL B CA 1
ATOM 3329 C C . VAL B 2 462 ? -29.382 -8.302 0.822 1.00 17.05 2145 VAL B C 1
ATOM 3330 O O . VAL B 2 462 ? -30.499 -7.802 0.887 1.00 18.48 2145 VAL B O 1
ATOM 3334 N N . THR B 2 463 ? -28.957 -9.239 1.663 1.00 11.22 2146 THR B N 1
ATOM 3335 C CA . THR B 2 463 ? -29.787 -9.696 2.772 1.00 11.80 2146 THR B CA 1
ATOM 3336 C C . THR B 2 463 ? -29.225 -9.188 4.094 1.00 12.84 2146 THR B C 1
ATOM 3337 O O . THR B 2 463 ? -28.062 -8.785 4.173 1.00 13.16 2146 THR B O 1
ATOM 3341 N N . ASP B 2 464 ? -30.058 -9.221 5.132 1.00 16.35 2147 ASP B N 1
ATOM 3342 C CA . ASP B 2 464 ? -29.783 -8.469 6.349 1.00 15.07 2147 ASP B CA 1
ATOM 3343 C C . ASP B 2 464 ? -28.558 -8.963 7.120 1.00 16.16 2147 ASP B C 1
ATOM 3344 O O . ASP B 2 464 ? -27.648 -8.178 7.383 1.00 13.17 2147 ASP B O 1
ATOM 3349 N N . ARG B 2 465 ? -28.508 -10.242 7.470 1.00 16.33 2148 ARG B N 1
ATOM 3350 C CA . ARG B 2 465 ? -27.415 -10.724 8.306 1.00 17.31 2148 ARG B CA 1
ATOM 3351 C C . ARG B 2 465 ? -26.063 -10.588 7.605 1.00 19.47 2148 ARG B C 1
ATOM 3352 O O . ARG B 2 465 ? -25.072 -10.238 8.241 1.00 14.01 2148 ARG B O 1
ATOM 3360 N N . ASP B 2 466 ? -26.005 -10.838 6.301 1.00 14.26 2149 ASP B N 1
ATOM 3361 C CA . ASP B 2 466 ? -24.705 -10.815 5.640 1.00 14.07 2149 ASP B CA 1
ATOM 3362 C C . ASP B 2 466 ? -24.216 -9.382 5.423 1.00 12.54 2149 ASP B C 1
ATOM 3363 O O . ASP B 2 466 ? -23.021 -9.122 5.560 1.00 15.90 2149 ASP B O 1
ATOM 3368 N N . ILE B 2 467 ? -25.108 -8.439 5.130 1.00 10.71 2150 ILE B N 1
ATOM 3369 C CA . ILE B 2 467 ? -24.653 -7.061 4.978 1.00 10.84 2150 ILE B CA 1
ATOM 3370 C C . ILE B 2 467 ? -24.308 -6.498 6.358 1.00 10.84 2150 ILE B C 1
ATOM 3371 O O . ILE B 2 467 ? -23.456 -5.624 6.474 1.00 13.09 2150 ILE B O 1
ATOM 3376 N N . ASP B 2 468 ? -24.946 -7.025 7.398 1.00 11.64 2151 ASP B N 1
ATOM 3377 C CA . ASP B 2 468 ? -24.616 -6.651 8.773 1.00 12.25 2151 ASP B CA 1
ATOM 3378 C C . ASP B 2 468 ? -23.214 -7.111 9.168 1.00 16.69 2151 ASP B C 1
ATOM 3379 O O . ASP B 2 468 ? -22.511 -6.416 9.906 1.00 12.83 2151 ASP B O 1
ATOM 3384 N N . ARG B 2 469 ? -22.816 -8.289 8.693 1.00 16.83 2152 ARG B N 1
ATOM 3385 C CA . ARG B 2 469 ? -21.462 -8.782 8.932 1.00 17.57 2152 ARG B CA 1
ATOM 3386 C C . ARG B 2 469 ? -20.463 -7.820 8.306 1.00 13.20 2152 ARG B C 1
ATOM 3387 O O . ARG B 2 469 ? -19.465 -7.448 8.930 1.00 11.90 2152 ARG B O 1
ATOM 3395 N N . PHE B 2 470 ? -20.748 -7.410 7.073 1.00 10.81 2153 PHE B N 1
ATOM 3396 C CA . PHE B 2 470 ? -19.921 -6.437 6.369 1.00 14.81 2153 PHE B CA 1
ATOM 3397 C C . PHE B 2 470 ? -19.885 -5.105 7.113 1.00 13.71 2153 PHE B C 1
ATOM 3398 O O . PHE B 2 470 ? -18.813 -4.562 7.371 1.00 13.57 2153 PHE B O 1
ATOM 3406 N N . ALA B 2 471 ? -21.058 -4.588 7.461 1.00 12.78 2154 ALA B N 1
ATOM 3407 C CA . ALA B 2 471 ? -21.155 -3.284 8.106 1.00 15.45 2154 ALA B CA 1
ATOM 3408 C C . ALA B 2 471 ? -20.412 -3.267 9.438 1.00 16.64 2154 ALA B C 1
ATOM 3409 O O . ALA B 2 471 ? -19.737 -2.293 9.766 1.00 12.94 2154 ALA B O 1
ATOM 3411 N N . GLY B 2 472 ? -20.530 -4.351 10.197 1.00 13.79 2155 GLY B N 1
ATOM 3412 C CA . GLY B 2 472 ? -19.842 -4.461 11.471 1.00 15.21 2155 GLY B CA 1
ATOM 3413 C C . GLY B 2 472 ? -18.339 -4.415 11.276 1.00 16.88 2155 GLY B C 1
ATOM 3414 O O . GLY B 2 472 ? -17.616 -3.790 12.053 1.00 17.54 2155 GLY B O 1
ATOM 3415 N N . GLY B 2 473 ? -17.871 -5.077 10.224 1.00 12.91 2156 GLY B N 1
ATOM 3416 C CA . GLY B 2 473 ? -16.461 -5.083 9.884 1.00 15.20 2156 GLY B CA 1
ATOM 3417 C C . GLY B 2 473 ? -15.953 -3.705 9.498 1.00 12.09 2156 GLY B C 1
ATOM 3418 O O . GLY B 2 473 ? -14.846 -3.324 9.870 1.00 15.06 2156 GLY B O 1
ATOM 3419 N N . VAL B 2 474 ? -16.757 -2.957 8.746 1.00 11.47 2157 VAL B N 1
ATOM 3420 C CA . VAL B 2 474 ? -16.378 -1.605 8.356 1.00 9.88 2157 VAL B CA 1
ATOM 3421 C C . VAL B 2 474 ? -16.200 -0.743 9.606 1.00 13.31 2157 VAL B C 1
ATOM 3422 O O . VAL B 2 474 ? -15.193 -0.053 9.745 1.00 10.39 2157 VAL B O 1
ATOM 3426 N N . LEU B 2 475 ? -17.166 -0.800 10.519 1.00 11.62 2158 LEU B N 1
ATOM 3427 C CA . LEU B 2 475 ? -17.148 0.061 11.699 1.00 12.62 2158 LEU B CA 1
ATOM 3428 C C . LEU B 2 475 ? -15.973 -0.271 12.616 1.00 15.13 2158 LEU B C 1
ATOM 3429 O O . LEU B 2 475 ? -15.364 0.628 13.197 1.00 15.20 2158 LEU B O 1
ATOM 3434 N N . GLU B 2 476 ? -15.655 -1.555 12.755 1.00 12.64 2159 GLU B N 1
ATOM 3435 C CA . GLU B 2 476 ? -14.496 -1.953 13.545 1.00 15.79 2159 GLU B CA 1
ATOM 3436 C C . GLU B 2 476 ? -13.182 -1.517 12.898 1.00 15.60 2159 GLU B C 1
ATOM 3437 O O . GLU B 2 476 ? -12.290 -1.002 13.573 1.00 19.44 2159 GLU B O 1
ATOM 3443 N N . GLY B 2 477 ? -13.054 -1.735 11.592 1.00 13.06 2160 GLY B N 1
ATOM 3444 C CA . GLY B 2 477 ? -11.833 -1.381 10.895 1.00 14.68 2160 GLY B CA 1
ATOM 3445 C C . GLY B 2 477 ? -11.608 0.120 10.870 1.00 12.70 2160 GLY B C 1
ATOM 3446 O O . GLY B 2 477 ? -10.481 0.592 10.984 1.00 14.13 2160 GLY B O 1
ATOM 3447 N N . TRP B 2 478 ? -12.702 0.859 10.730 1.00 12.28 2161 TRP B N 1
ATOM 3448 C CA . TRP B 2 478 ? -12.693 2.315 10.615 1.00 13.20 2161 TRP B CA 1
ATOM 3449 C C . TRP B 2 478 ? -12.471 2.989 11.970 1.00 17.70 2161 TRP B C 1
ATOM 3450 O O . TRP B 2 478 ? -11.980 4.119 12.052 1.00 14.70 2161 TRP B O 1
ATOM 3461 N N . GLY B 2 479 ? -12.849 2.288 13.032 1.00 13.87 2162 GLY B N 1
ATOM 3462 C CA . GLY B 2 479 ? -12.676 2.790 14.384 1.00 15.16 2162 GLY B CA 1
ATOM 3463 C C . GLY B 2 479 ? -13.915 3.448 14.971 1.00 16.18 2162 GLY B C 1
ATOM 3464 O O . GLY B 2 479 ? -13.834 4.113 16.003 1.00 19.51 2162 GLY B O 1
ATOM 3465 N N . VAL B 2 480 ? -15.066 3.268 14.329 1.00 14.00 2163 VAL B N 1
ATOM 3466 C CA . VAL B 2 480 ? -16.321 3.766 14.886 1.00 12.56 2163 VAL B CA 1
ATOM 3467 C C . VAL B 2 480 ? -16.712 2.931 16.107 1.00 16.41 2163 VAL B C 1
ATOM 3468 O O . VAL B 2 480 ? -17.172 3.474 17.112 1.00 19.74 2163 VAL B O 1
ATOM 3472 N N . LEU B 2 481 ? -16.524 1.614 16.002 1.00 15.90 2164 LEU B N 1
ATOM 3473 C CA . LEU B 2 481 ? -16.694 0.686 17.122 1.00 12.89 2164 LEU B CA 1
ATOM 3474 C C . LEU B 2 481 ? -15.352 0.079 17.523 1.00 17.36 2164 LEU B C 1
ATOM 3475 O O . LEU B 2 481 ? -14.457 -0.032 16.687 1.00 18.01 2164 LEU B O 1
ATOM 3480 N N . PRO B 2 482 ? -15.190 -0.284 18.808 1.00 18.34 2165 PRO B N 1
ATOM 3481 C CA . PRO B 2 482 ? -13.934 -0.933 19.216 1.00 19.09 2165 PRO B CA 1
ATOM 3482 C C . PRO B 2 482 ? -13.754 -2.287 18.573 1.00 18.16 2165 PRO B C 1
ATOM 3483 O O . PRO B 2 482 ? -14.727 -2.926 18.168 1.00 19.46 2165 PRO B O 1
ATOM 3487 N N . GLU B 2 483 ? -12.498 -2.698 18.449 1.00 19.48 2166 GLU B N 1
ATOM 3488 C CA . GLU B 2 483 ? -12.186 -4.009 17.918 1.00 30.66 2166 GLU B CA 1
ATOM 3489 C C . GLU B 2 483 ? -12.818 -5.089 18.788 1.00 25.37 2166 GLU B C 1
ATOM 3490 O O . GLU B 2 483 ? -12.766 -5.017 20.014 1.00 27.79 2166 GLU B O 1
ATOM 3496 N N . GLY B 2 484 ? -13.428 -6.078 18.144 1.00 23.55 2167 GLY B N 1
ATOM 3497 C CA . GLY B 2 484 ? -13.972 -7.229 18.842 1.00 26.63 2167 GLY B CA 1
ATOM 3498 C C . GLY B 2 484 ? -15.420 -7.078 19.277 1.00 26.51 2167 GLY B C 1
ATOM 3499 O O . GLY B 2 484 ? -15.984 -7.986 19.888 1.00 31.17 2167 GLY B O 1
ATOM 3500 N N . CYS B 2 485 ? -16.021 -5.933 18.967 1.00 18.45 2168 CYS B N 1
ATOM 3501 C CA . CYS B 2 485 ? -17.423 -5.673 19.301 1.00 25.27 2168 CYS B CA 1
ATOM 3502 C C . CYS B 2 485 ? -18.379 -6.711 18.717 1.00 24.80 2168 CYS B C 1
ATOM 3503 O O . CYS B 2 485 ? -19.225 -7.251 19.426 1.00 26.97 2168 CYS B O 1
ATOM 3506 N N . MET B 2 486 ? -18.240 -6.984 17.424 1.00 21.64 2169 MET B N 1
ATOM 3507 C CA . MET B 2 486 ? -19.189 -7.840 16.711 1.00 25.12 2169 MET B CA 1
ATOM 3508 C C . MET B 2 486 ? -19.109 -9.304 17.141 1.00 35.89 2169 MET B C 1
ATOM 3509 O O . MET B 2 486 ? -20.122 -10.001 17.179 1.00 37.36 2169 MET B O 1
ATOM 3514 N N . GLY B 2 487 ? -17.905 -9.768 17.460 1.00 27.96 2170 GLY B N 1
ATOM 3515 C CA . GLY B 2 487 ? -17.706 -11.148 17.862 1.00 35.10 2170 GLY B CA 1
ATOM 3516 C C . GLY B 2 487 ? -18.361 -11.459 19.195 1.00 50.34 2170 GLY B C 1
ATOM 3517 O O . GLY B 2 487 ? -18.046 -10.840 20.212 1.00 59.08 2170 GLY B O 1
ATOM 3518 N N . LYS B 2 493 ? -17.850 -4.994 27.677 1.00 49.59 2176 LYS B N 1
ATOM 3519 C CA . LYS B 2 493 ? -17.796 -3.985 26.624 1.00 51.06 2176 LYS B CA 1
ATOM 3520 C C . LYS B 2 493 ? -16.347 -3.723 26.221 1.00 50.30 2176 LYS B C 1
ATOM 3521 O O . LYS B 2 493 ? -15.457 -3.663 27.071 1.00 47.24 2176 LYS B O 1
ATOM 3527 N N . LYS B 2 494 ? -16.122 -3.568 24.920 1.00 48.35 2177 LYS B N 1
ATOM 3528 C CA . LYS B 2 494 ? -14.772 -3.483 24.373 1.00 46.45 2177 LYS B CA 1
ATOM 3529 C C . LYS B 2 494 ? -14.204 -2.068 24.403 1.00 40.66 2177 LYS B C 1
ATOM 3530 O O . LYS B 2 494 ? -14.942 -1.088 24.487 1.00 33.67 2177 LYS B O 1
ATOM 3536 N N . ALA B 2 495 ? -12.878 -1.981 24.333 1.00 37.25 2178 ALA B N 1
ATOM 3537 C CA . ALA B 2 495 ? -12.179 -0.704 24.223 1.00 43.20 2178 ALA B CA 1
ATOM 3538 C C . ALA B 2 495 ? -10.936 -0.879 23.352 1.00 47.52 2178 ALA B C 1
ATOM 3539 O O . ALA B 2 495 ? -10.370 -1.971 23.291 1.00 51.30 2178 ALA B O 1
ATOM 3541 N N . GLY B 2 496 ? -10.520 0.191 22.680 1.00 38.61 2179 GLY B N 1
ATOM 3542 C CA . GLY B 2 496 ? -9.367 0.142 21.797 1.00 34.85 2179 GLY B CA 1
ATOM 3543 C C . GLY B 2 496 ? -9.802 -0.021 20.363 1.00 35.20 2179 GLY B C 1
ATOM 3544 O O . GLY B 2 496 ? -10.554 -0.945 20.034 1.00 28.81 2179 GLY B O 1
ATOM 3545 N N . ARG B 2 497 ? -9.338 0.876 19.498 1.00 32.62 2180 ARG B N 1
ATOM 3546 C CA . ARG B 2 497 ? -9.896 0.927 18.159 1.00 32.86 2180 ARG B CA 1
ATOM 3547 C C . ARG B 2 497 ? -8.863 1.105 17.046 1.00 30.29 2180 ARG B C 1
ATOM 3548 O O . ARG B 2 497 ? -7.803 1.699 17.227 1.00 25.79 2180 ARG B O 1
ATOM 3556 N N . ASN B 2 498 ? -9.211 0.528 15.897 1.00 23.06 2181 ASN B N 1
ATOM 3557 C CA . ASN B 2 498 ? -8.444 0.612 14.660 1.00 25.82 2181 ASN B CA 1
ATOM 3558 C C . ASN B 2 498 ? -8.577 2.000 14.048 1.00 22.91 2181 ASN B C 1
ATOM 3559 O O . ASN B 2 498 ? -9.347 2.829 14.536 1.00 19.48 2181 ASN B O 1
ATOM 3564 N N . GLY B 2 499 ? -7.840 2.250 12.969 1.00 16.40 2182 GLY B N 1
ATOM 3565 C CA . GLY B 2 499 ? -7.828 3.565 12.355 1.00 14.05 2182 GLY B CA 1
ATOM 3566 C C . GLY B 2 499 ? -7.649 3.528 10.849 1.00 16.69 2182 GLY B C 1
ATOM 3567 O O . GLY B 2 499 ? -7.064 4.442 10.269 1.00 16.31 2182 GLY B O 1
ATOM 3568 N N . LEU B 2 500 ? -8.156 2.476 10.213 1.00 13.92 2183 LEU B N 1
ATOM 3569 C CA . LEU B 2 500 ? -8.102 2.371 8.762 1.00 14.19 2183 LEU B CA 1
ATOM 3570 C C . LEU B 2 500 ? -8.914 3.497 8.137 1.00 15.50 2183 LEU B C 1
ATOM 3571 O O . LEU B 2 500 ? -9.840 4.016 8.755 1.00 12.33 2183 LEU B O 1
ATOM 3576 N N . SER B 2 501 ? -8.583 3.879 6.910 1.00 13.20 2184 SER B N 1
ATOM 3577 C CA . SER B 2 501 ? -9.471 4.757 6.164 1.00 13.21 2184 SER B CA 1
ATOM 3578 C C . SER B 2 501 ? -10.765 3.996 5.887 1.00 12.01 2184 SER B C 1
ATOM 3579 O O . SER B 2 501 ? -10.786 2.767 5.940 1.00 11.54 2184 SER B O 1
ATOM 3582 N N . LEU B 2 502 ? -11.840 4.718 5.596 1.00 10.68 2185 LEU B N 1
ATOM 3583 C CA . LEU B 2 502 ? -13.108 4.081 5.264 1.00 10.88 2185 LEU B CA 1
ATOM 3584 C C . LEU B 2 502 ? -12.944 3.111 4.100 1.00 13.93 2185 LEU B C 1
ATOM 3585 O O . LEU B 2 502 ? -13.533 2.030 4.087 1.00 11.83 2185 LEU B O 1
ATOM 3590 N N . VAL B 2 503 ? -12.131 3.503 3.125 1.00 12.20 2186 VAL B N 1
ATOM 3591 C CA . VAL B 2 503 ? -11.902 2.687 1.940 1.00 11.13 2186 VAL B CA 1
ATOM 3592 C C . VAL B 2 503 ? -11.127 1.410 2.280 1.00 11.02 2186 VAL B C 1
ATOM 3593 O O . VAL B 2 503 ? -11.469 0.322 1.812 1.00 11.61 2186 VAL B O 1
ATOM 3597 N N . GLN B 2 504 ? -10.082 1.542 3.089 1.00 11.51 2187 GLN B N 1
ATOM 3598 C CA . GLN B 2 504 ? -9.351 0.376 3.579 1.00 12.21 2187 GLN B CA 1
ATOM 3599 C C . GLN B 2 504 ? -10.268 -0.547 4.382 1.00 14.72 2187 GLN B C 1
ATOM 3600 O O . GLN B 2 504 ? -10.183 -1.780 4.276 1.00 12.82 2187 GLN B O 1
ATOM 3606 N N . ALA B 2 505 ? -11.134 0.058 5.193 1.00 13.70 2188 ALA B N 1
ATOM 3607 C CA . ALA B 2 505 ? -12.046 -0.690 6.054 1.00 13.14 2188 ALA B CA 1
ATOM 3608 C C . ALA B 2 505 ? -13.064 -1.471 5.228 1.00 11.65 2188 ALA B C 1
ATOM 3609 O O . ALA B 2 505 ? -13.372 -2.626 5.537 1.00 12.83 2188 ALA B O 1
ATOM 3611 N N . VAL B 2 506 ? -13.586 -0.839 4.181 1.00 10.26 2189 VAL B N 1
ATOM 3612 C CA . VAL B 2 506 ? -14.530 -1.502 3.285 1.00 11.89 2189 VAL B CA 1
ATOM 3613 C C . VAL B 2 506 ? -13.871 -2.703 2.607 1.00 13.51 2189 VAL B C 1
ATOM 3614 O O . VAL B 2 506 ? -14.461 -3.783 2.538 1.00 12.52 2189 VAL B O 1
ATOM 3618 N N . ALA B 2 507 ? -12.655 -2.516 2.100 1.00 10.97 2190 ALA B N 1
ATOM 3619 C CA . ALA B 2 507 ? -11.941 -3.599 1.428 1.00 11.74 2190 ALA B CA 1
ATOM 3620 C C . ALA B 2 507 ? -11.719 -4.783 2.371 1.00 13.90 2190 ALA B C 1
ATOM 3621 O O . ALA B 2 507 ? -11.886 -5.941 1.984 1.00 13.72 2190 ALA B O 1
ATOM 3623 N N . LYS B 2 508 ? -11.344 -4.490 3.610 1.00 10.22 2191 LYS B N 1
ATOM 3624 C CA . LYS B 2 508 ? -11.096 -5.536 4.594 1.00 16.78 2191 LYS B CA 1
ATOM 3625 C C . LYS B 2 508 ? -12.395 -6.215 5.018 1.00 15.86 2191 LYS B C 1
ATOM 3626 O O . LYS B 2 508 ? -12.432 -7.429 5.234 1.00 18.12 2191 LYS B O 1
ATOM 3632 N N . ALA B 2 509 ? -13.458 -5.425 5.129 1.00 15.95 2192 ALA B N 1
ATOM 3633 C CA . ALA B 2 509 ? -14.732 -5.906 5.661 1.00 21.46 2192 ALA B CA 1
ATOM 3634 C C . ALA B 2 509 ? -15.416 -6.912 4.741 1.00 14.59 2192 ALA B C 1
ATOM 3635 O O . ALA B 2 509 ? -16.273 -7.671 5.182 1.00 13.80 2192 ALA B O 1
ATOM 3637 N N . ARG B 2 510 ? -15.050 -6.919 3.464 1.00 11.80 2193 ARG B N 1
ATOM 3638 C CA . ARG B 2 510 ? -15.616 -7.898 2.541 1.00 14.61 2193 ARG B CA 1
ATOM 3639 C C . ARG B 2 510 ? -15.299 -9.325 3.001 1.00 18.56 2193 ARG B C 1
ATOM 3640 O O . ARG B 2 510 ? -16.015 -10.266 2.659 1.00 15.10 2193 ARG B O 1
ATOM 3648 N N . ASP B 2 511 ? -14.234 -9.478 3.788 1.00 14.86 2194 ASP B N 1
ATOM 3649 C CA . ASP B 2 511 ? -13.863 -10.776 4.354 1.00 17.79 2194 ASP B CA 1
ATOM 3650 C C . ASP B 2 511 ? -14.897 -11.338 5.332 1.00 14.68 2194 ASP B C 1
ATOM 3651 O O . ASP B 2 511 ? -14.918 -12.537 5.584 1.00 15.06 2194 ASP B O 1
ATOM 3656 N N . ARG B 2 512 ? -15.721 -10.470 5.908 1.00 14.21 2195 ARG B N 1
ATOM 3657 C CA . ARG B 2 512 ? -16.627 -10.867 6.984 1.00 17.81 2195 ARG B CA 1
ATOM 3658 C C . ARG B 2 512 ? -17.869 -11.593 6.476 1.00 17.58 2195 ARG B C 1
ATOM 3659 O O . ARG B 2 512 ? -18.517 -12.325 7.224 1.00 15.04 2195 ARG B O 1
ATOM 3667 N N . CYS B 2 513 ? -18.210 -11.384 5.209 1.00 14.60 2196 CYS B N 1
ATOM 3668 C CA . CYS B 2 513 ? -19.432 -11.960 4.654 1.00 19.95 2196 CYS B CA 1
ATOM 3669 C C . CYS B 2 513 ? -19.323 -13.457 4.423 1.00 16.71 2196 CYS B C 1
ATOM 3670 O O . CYS B 2 513 ? -18.250 -13.982 4.135 1.00 16.19 2196 CYS B O 1
ATOM 3673 N N . ARG B 2 514 ? -20.451 -14.142 4.544 1.00 14.16 2197 ARG B N 1
ATOM 3674 C CA . ARG B 2 514 ? -20.520 -15.547 4.184 1.00 15.04 2197 ARG B CA 1
ATOM 3675 C C . ARG B 2 514 ? -20.326 -15.705 2.674 1.00 16.34 2197 ARG B C 1
ATOM 3676 O O . ARG B 2 514 ? -19.762 -16.698 2.216 1.00 18.59 2197 ARG B O 1
ATOM 3684 N N . PHE B 2 515 ? -20.787 -14.715 1.913 1.00 16.68 2198 PHE B N 1
ATOM 3685 C CA . PHE B 2 515 ? -20.622 -14.707 0.457 1.00 15.92 2198 PHE B CA 1
ATOM 3686 C C . PHE B 2 515 ? -19.822 -13.495 -0.004 1.00 13.12 2198 PHE B C 1
ATOM 3687 O O . PHE B 2 515 ? -20.324 -12.375 -0.011 1.00 12.17 2198 PHE B O 1
ATOM 3695 N N . ARG B 2 516 ? -18.577 -13.731 -0.405 1.00 13.48 2199 ARG B N 1
ATOM 3696 C CA . ARG B 2 516 ? -17.704 -12.655 -0.860 1.00 12.77 2199 ARG B CA 1
ATOM 3697 C C . ARG B 2 516 ? -18.220 -12.008 -2.145 1.00 12.46 2199 ARG B C 1
ATOM 3698 O O . ARG B 2 516 ? -17.978 -10.833 -2.394 1.00 12.29 2199 ARG B O 1
ATOM 3706 N N . TYR B 2 517 ? -18.932 -12.775 -2.962 1.00 14.84 2200 TYR B N 1
ATOM 3707 C CA . TYR B 2 517 ? -19.375 -12.258 -4.249 1.00 14.55 2200 TYR B CA 1
ATOM 3708 C C . TYR B 2 517 ? -20.860 -11.895 -4.228 1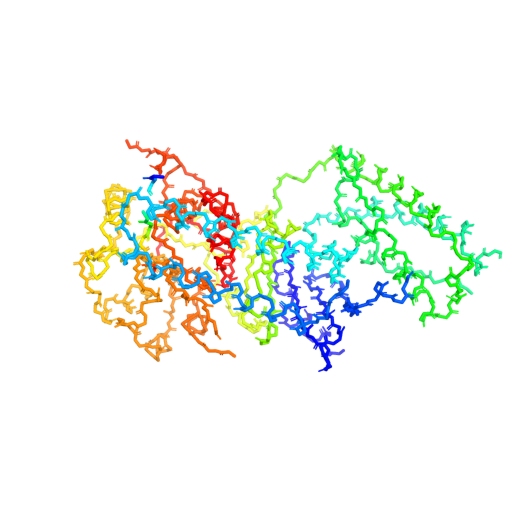.00 15.04 2200 TYR B C 1
ATOM 3709 O O . TYR B 2 517 ? -21.223 -10.777 -4.583 1.00 18.11 2200 TYR B O 1
ATOM 3718 N N . VAL B 2 518 ? -21.713 -12.804 -3.777 1.00 13.47 2201 VAL B N 1
ATOM 3719 C CA . VAL B 2 518 ? -23.145 -12.525 -3.732 1.00 13.36 2201 VAL B CA 1
ATOM 3720 C C . VAL B 2 518 ? -23.466 -11.323 -2.844 1.00 12.17 2201 VAL B C 1
ATOM 3721 O O . VAL B 2 518 ? -24.349 -10.533 -3.180 1.00 15.98 2201 VAL B O 1
ATOM 3725 N N . THR B 2 519 ? -22.757 -11.181 -1.723 1.00 12.78 2202 THR B N 1
ATOM 3726 C CA . THR B 2 519 ? -22.972 -10.047 -0.822 1.00 12.86 2202 THR B CA 1
ATOM 3727 C C . THR B 2 519 ? -21.883 -8.977 -0.940 1.00 12.46 2202 THR B C 1
ATOM 3728 O O . THR B 2 519 ? -22.164 -7.839 -1.315 1.00 11.78 2202 THR B O 1
ATOM 3732 N N . ALA B 2 520 ? -20.645 -9.332 -0.610 1.00 14.05 2203 ALA B N 1
ATOM 3733 C CA . ALA B 2 520 ? -19.613 -8.314 -0.401 1.00 12.07 2203 ALA B CA 1
ATOM 3734 C C . ALA B 2 520 ? -19.228 -7.560 -1.676 1.00 10.23 2203 ALA B C 1
ATOM 3735 O O . ALA B 2 520 ? -18.862 -6.384 -1.607 1.00 13.75 2203 ALA B O 1
ATOM 3737 N N . ALA B 2 521 ? -19.320 -8.216 -2.831 1.00 14.60 2204 ALA B N 1
ATOM 3738 C CA . ALA B 2 521 ? -18.940 -7.582 -4.087 1.00 15.04 2204 ALA B CA 1
ATOM 3739 C C . ALA B 2 521 ? -19.908 -6.457 -4.453 1.00 15.77 2204 ALA B C 1
ATOM 3740 O O . ALA B 2 521 ? -19.577 -5.581 -5.247 1.00 13.90 2204 ALA B O 1
ATOM 3742 N N . ALA B 2 522 ? -21.100 -6.476 -3.864 1.00 10.87 2205 ALA B N 1
ATOM 3743 C CA . ALA B 2 522 ? -22.060 -5.396 -4.058 1.00 14.16 2205 ALA B CA 1
ATOM 3744 C C . ALA B 2 522 ? -21.576 -4.092 -3.425 1.00 13.10 2205 ALA B C 1
ATOM 3745 O O . ALA B 2 522 ? -21.931 -3.005 -3.877 1.00 12.50 2205 ALA B O 1
ATOM 3747 N N . ALA B 2 523 ? -20.761 -4.205 -2.381 1.00 10.88 2206 ALA B N 1
ATOM 3748 C CA . ALA B 2 523 ? -20.378 -3.046 -1.585 1.00 11.53 2206 ALA B CA 1
ATOM 3749 C C . ALA B 2 523 ? -19.271 -2.247 -2.259 1.00 13.39 2206 ALA B C 1
ATOM 3750 O O . ALA B 2 523 ? -18.203 -2.778 -2.565 1.00 17.99 2206 ALA B O 1
ATOM 3752 N N . VAL B 2 524 ? -19.545 -0.967 -2.488 1.00 10.81 2207 VAL B N 1
ATOM 3753 C CA . VAL B 2 524 ? -18.577 -0.047 -3.073 1.00 9.82 2207 VAL B CA 1
ATOM 3754 C C . VAL B 2 524 ? -18.622 1.283 -2.333 1.00 11.91 2207 VAL B C 1
ATOM 3755 O O . VAL B 2 524 ? -19.601 1.589 -1.651 1.00 12.23 2207 VAL B O 1
ATOM 3759 N N . VAL B 2 525 ? -17.557 2.067 -2.462 1.00 12.37 2208 VAL B N 1
ATOM 3760 C CA . VAL B 2 525 ? -17.529 3.395 -1.868 1.00 12.03 2208 VAL B CA 1
ATOM 3761 C C . VAL B 2 525 ? -17.208 4.441 -2.931 1.00 13.66 2208 VAL B C 1
ATOM 3762 O O . VAL B 2 525 ? -16.259 4.303 -3.711 1.00 13.30 2208 VAL B O 1
ATOM 3766 N N . TYR B 2 526 ? -18.064 5.456 -2.983 1.00 14.29 2209 TYR B N 1
ATOM 3767 C CA . TYR B 2 526 ? -17.864 6.622 -3.829 1.00 12.86 2209 TYR B CA 1
ATOM 3768 C C . TYR B 2 526 ? -17.331 7.764 -2.978 1.00 16.94 2209 TYR B C 1
ATOM 3769 O O . TYR B 2 526 ? -17.920 8.090 -1.950 1.00 18.84 2209 TYR B O 1
ATOM 3778 N N . GLY B 2 527 ? -16.219 8.359 -3.401 1.00 13.70 2210 GLY B N 1
ATOM 3779 C CA . GLY B 2 527 ? -15.631 9.482 -2.689 1.00 20.35 2210 GLY B CA 1
ATOM 3780 C C . GLY B 2 527 ? -14.164 9.270 -2.376 1.00 18.96 2210 GLY B C 1
ATOM 3781 O O . GLY B 2 527 ? -13.484 8.477 -3.035 1.00 14.78 2210 GLY B O 1
ATOM 3782 N N . ILE B 2 528 ? -13.677 9.990 -1.368 1.00 13.62 2211 ILE B N 1
ATOM 3783 C CA . ILE B 2 528 ? -12.275 9.919 -0.977 1.00 11.53 2211 ILE B CA 1
ATOM 3784 C C . ILE B 2 528 ? -12.119 9.221 0.369 1.00 12.97 2211 ILE B C 1
ATOM 3785 O O . ILE B 2 528 ? -13.090 9.076 1.114 1.00 10.99 2211 ILE B O 1
ATOM 3790 N N . PRO B 2 529 ? -10.892 8.782 0.684 1.00 14.58 2212 PRO B N 1
ATOM 3791 C CA . PRO B 2 529 ? -10.587 8.202 1.995 1.00 13.95 2212 PRO B CA 1
ATOM 3792 C C . PRO B 2 529 ? -10.971 9.117 3.151 1.00 13.14 2212 PRO B C 1
ATOM 3793 O O . PRO B 2 529 ? -10.623 10.301 3.142 1.00 14.31 2212 PRO B O 1
ATOM 3797 N N . VAL B 2 530 ? -11.686 8.559 4.121 1.00 11.89 2213 VAL B N 1
ATOM 3798 C CA . VAL B 2 530 ? -12.080 9.272 5.325 1.00 11.47 2213 VAL B CA 1
ATOM 3799 C C . VAL B 2 530 ? -11.524 8.545 6.543 1.00 12.20 2213 VAL B C 1
ATOM 3800 O O . VAL B 2 530 ? -11.701 7.334 6.672 1.00 13.26 2213 VAL B O 1
ATOM 3804 N N . TYR B 2 531 ? -10.857 9.278 7.428 1.00 11.35 2214 TYR B N 1
ATOM 3805 C CA . TYR B 2 531 ? -10.393 8.713 8.696 1.00 12.17 2214 TYR B CA 1
ATOM 3806 C C . TYR B 2 531 ? -11.243 9.235 9.837 1.00 17.58 2214 TYR B C 1
ATOM 3807 O O . TYR B 2 531 ? -11.667 10.390 9.832 1.00 13.43 2214 TYR B O 1
ATOM 3816 N N . VAL B 2 532 ? -11.492 8.378 10.816 1.00 13.10 2215 VAL B N 1
ATOM 3817 C CA . VAL B 2 532 ? -12.171 8.802 12.029 1.00 12.19 2215 VAL B CA 1
ATOM 3818 C C . VAL B 2 532 ? -11.201 9.570 12.919 1.00 15.15 2215 VAL B C 1
ATOM 3819 O O . VAL B 2 532 ? -10.105 9.097 13.215 1.00 20.30 2215 VAL B O 1
ATOM 3823 N N . ASP B 2 533 ? -11.619 10.766 13.324 1.00 16.39 2216 ASP B N 1
ATOM 3824 C CA . ASP B 2 533 ? -10.888 11.588 14.279 1.00 18.84 2216 ASP B CA 1
ATOM 3825 C C . ASP B 2 533 ? -11.509 11.357 15.654 1.00 22.15 2216 ASP B C 1
ATOM 3826 O O . ASP B 2 533 ? -12.522 11.967 15.992 1.00 18.44 2216 ASP B O 1
ATOM 3831 N N . VAL B 2 534 ? -10.913 10.471 16.448 1.00 21.32 2217 VAL B N 1
ATOM 3832 C CA . VAL B 2 534 ? -11.578 9.996 17.660 1.00 25.06 2217 VAL B CA 1
ATOM 3833 C C . VAL B 2 534 ? -11.785 11.106 18.687 1.00 30.11 2217 VAL B C 1
ATOM 3834 O O . VAL B 2 534 ? -12.854 11.191 19.292 1.00 33.63 2217 VAL B O 1
ATOM 3838 N N . ASP B 2 535 ? -10.781 11.962 18.862 1.00 26.00 2218 ASP B N 1
ATOM 3839 C CA . ASP B 2 535 ? -10.839 13.030 19.855 1.00 37.16 2218 ASP B CA 1
ATOM 3840 C C . ASP B 2 535 ? -11.271 14.362 19.250 1.00 35.79 2218 ASP B C 1
ATOM 3841 O O . ASP B 2 535 ? -11.336 15.374 19.946 1.00 38.88 2218 ASP B O 1
ATOM 3846 N N . GLY B 2 536 ? -11.572 14.365 17.958 1.00 30.99 2219 GLY B N 1
ATOM 3847 C CA . GLY B 2 536 ? -11.886 15.601 17.268 1.00 33.41 2219 GLY B CA 1
ATOM 3848 C C . GLY B 2 536 ? -13.276 16.145 17.534 1.00 33.08 2219 GLY B C 1
ATOM 3849 O O . GLY B 2 536 ? -14.170 15.425 17.975 1.00 35.16 2219 GLY B O 1
ATOM 3850 N N . LYS B 2 537 ? -13.444 17.438 17.267 1.00 32.17 2220 LYS B N 1
ATOM 3851 C CA . LYS B 2 537 ? -14.741 18.100 17.361 1.00 41.29 2220 LYS B CA 1
ATOM 3852 C C . LYS B 2 537 ? -15.015 18.905 16.094 1.00 42.80 2220 LYS B C 1
ATOM 3853 O O . LYS B 2 537 ? -14.090 19.416 15.461 1.00 42.97 2220 LYS B O 1
ATOM 3859 N N . SER B 2 538 ? -16.289 19.013 15.727 1.00 38.45 2221 SER B N 1
ATOM 3860 C CA . SER B 2 538 ? -16.688 19.819 14.579 1.00 49.48 2221 SER B CA 1
ATOM 3861 C C . SER B 2 538 ? -16.786 21.294 14.962 1.00 60.81 2221 SER B C 1
ATOM 3862 O O . SER B 2 538 ? -16.228 22.159 14.287 1.00 63.09 2221 SER B O 1
#

Foldseek 3Di:
DCDDDDD/DVVVVCQVVFQLLADQLEKEWEWDADPVQQWTWIWIHGHPDDIDTDTFGLPVVVVCHDGPVRLLVLLVVLQVQLQVLQPCCVVQPDDVSVVVSVVSLVVSLVSLLVSLQCCCCRRCALQLLVPASDDDDPVLLVLLQVQLVVLCCVWFPLNCVDDRDDSVLSSSLLSLDALQDPPDDCQRSQLVSVVVVQVVCVVVPSHGDPVSTPSNVSSVSSSVSSNVSNVVAVVPDDDPSLYEYEYAYDQSPPLDLNCLRVSNLQGLYAYAPDSVLQRLLQVVADAFPPVDNVRSAHEFALAAAEEEFAQCQPLVVRCVLPVVQCVVQRVPPRVYHYHYPHQDAQVRVLVNQQTHQEYEYQYAAQSCVHHPLVVLLVAPAGNYAYERLHFCNVEPVDHNQVSPSNRNRQKYKDFHGGDHRPQSSQLVVQLCQQQFSQPPPSNVVDDHGHWRWSSSSLSVSCVRGPRSRSHSSRIHMYHTTYTYRHPDDD